Protein AF-A0A834QR45-F1 (afdb_monomer_lite)

pLDDT: mean 84.37, std 11.88, range [41.25, 97.69]

InterPro domains:
  IPR040401 Coiled-coil domain-containing protein 162 [PTHR33331] (2-335)
  IPR060517 CCDC162, middle domain [PF28523] (29-114)

Structure (mmCIF, N/CA/C/O backbone):
data_AF-A0A834QR45-F1
#
_entry.id   AF-A0A834QR45-F1
#
loop_
_atom_site.group_PDB
_atom_site.id
_atom_site.type_symbol
_atom_site.label_atom_id
_atom_site.label_alt_id
_atom_site.label_comp_id
_atom_site.label_asym_id
_atom_site.label_entity_id
_atom_site.label_seq_id
_atom_site.pdbx_PDB_ins_code
_atom_site.Cartn_x
_atom_site.Cartn_y
_atom_site.Cartn_z
_atom_site.occupancy
_atom_site.B_iso_or_equiv
_atom_site.auth_seq_id
_atom_site.auth_comp_id
_atom_site.auth_asym_id
_atom_site.auth_atom_id
_atom_site.pdbx_PDB_model_num
ATOM 1 N N . MET A 1 1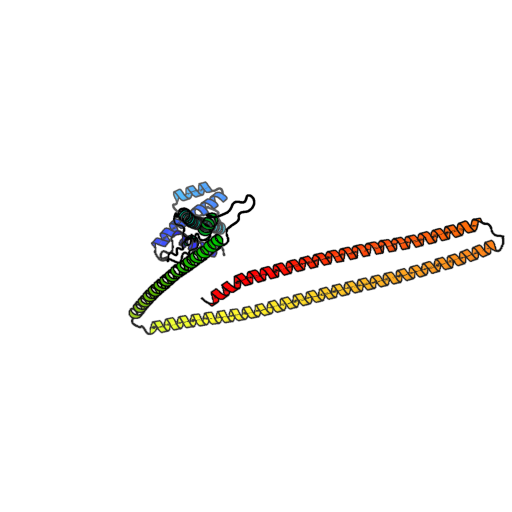 ? 21.187 -19.933 -15.859 1.00 64.44 1 MET A N 1
ATOM 2 C CA . MET A 1 1 ? 20.116 -19.159 -15.192 1.00 64.44 1 MET A CA 1
ATOM 3 C C . MET A 1 1 ? 19.043 -20.078 -14.607 1.00 64.44 1 MET A C 1
ATOM 5 O O . MET A 1 1 ? 18.899 -20.076 -13.394 1.00 64.44 1 MET A O 1
ATOM 9 N N . LEU A 1 2 ? 18.400 -20.931 -15.419 1.00 77.81 2 LEU A N 1
ATOM 10 C CA . LEU A 1 2 ? 17.338 -21.866 -14.993 1.00 77.81 2 LEU A CA 1
ATOM 11 C C . LEU A 1 2 ? 17.684 -22.738 -13.774 1.00 77.81 2 LEU A C 1
ATOM 13 O O . LEU A 1 2 ? 16.861 -22.904 -12.887 1.00 77.81 2 LEU A O 1
ATOM 17 N N . TRP A 1 3 ? 18.912 -23.259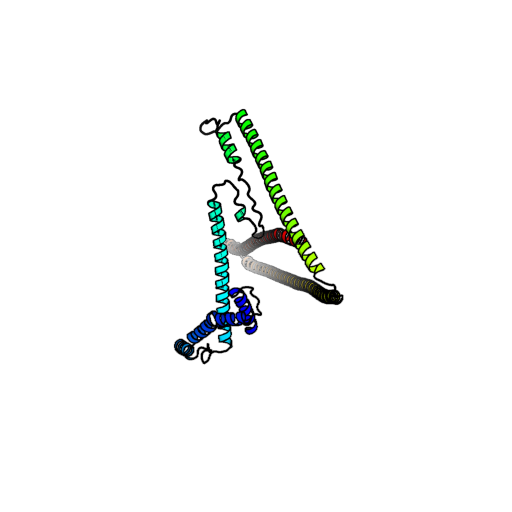 -13.691 1.00 80.50 3 TRP A N 1
ATOM 18 C CA . TRP A 1 3 ? 19.328 -24.081 -12.547 1.00 80.50 3 TRP A CA 1
ATOM 19 C C . TRP A 1 3 ? 19.337 -23.307 -11.220 1.00 80.50 3 TRP A C 1
ATOM 21 O O . TRP A 1 3 ? 18.867 -23.820 -10.214 1.00 80.50 3 TRP A O 1
ATOM 31 N N . LYS A 1 4 ? 19.787 -22.044 -11.231 1.00 84.81 4 LYS A N 1
ATOM 32 C CA . LYS A 1 4 ? 19.759 -21.195 -10.030 1.00 84.81 4 LYS A CA 1
ATOM 33 C C . LYS A 1 4 ? 18.320 -20.915 -9.582 1.00 84.81 4 LYS A C 1
ATOM 35 O O . LYS A 1 4 ? 18.043 -20.937 -8.394 1.00 84.81 4 LYS A O 1
ATOM 40 N N . GLN A 1 5 ? 17.410 -20.683 -10.531 1.00 85.12 5 GLN A N 1
ATOM 41 C CA . GLN A 1 5 ? 15.990 -20.455 -10.235 1.00 85.12 5 GLN A CA 1
ATOM 42 C C . GLN A 1 5 ? 15.320 -21.701 -9.653 1.00 85.12 5 GLN A C 1
ATOM 44 O O . GLN A 1 5 ? 14.554 -21.592 -8.701 1.00 85.12 5 GLN A O 1
ATOM 49 N N . LEU A 1 6 ? 15.638 -22.877 -10.201 1.00 88.25 6 LEU A N 1
ATOM 50 C CA . LEU A 1 6 ? 15.132 -24.148 -9.698 1.00 88.25 6 LEU A CA 1
ATOM 51 C C . LEU A 1 6 ? 15.572 -24.383 -8.249 1.00 88.25 6 LEU A C 1
ATOM 53 O O . LEU A 1 6 ? 14.735 -24.724 -7.424 1.00 88.25 6 LEU A O 1
ATOM 57 N N . GLU A 1 7 ? 16.846 -24.153 -7.927 1.00 87.12 7 GLU A N 1
ATOM 58 C CA . GLU A 1 7 ? 17.365 -24.405 -6.578 1.00 87.12 7 GLU A CA 1
ATOM 59 C C . GLU A 1 7 ? 16.779 -23.446 -5.531 1.00 87.12 7 GLU A C 1
ATOM 61 O O . GLU A 1 7 ? 16.400 -23.879 -4.448 1.00 87.12 7 GLU A O 1
ATOM 66 N N . VAL A 1 8 ? 16.603 -22.167 -5.880 1.00 88.94 8 VAL A N 1
ATOM 67 C CA . VAL A 1 8 ? 15.962 -21.175 -4.996 1.00 88.94 8 VAL A CA 1
ATOM 68 C C . VAL A 1 8 ? 14.499 -21.529 -4.724 1.00 88.94 8 VAL A C 1
ATOM 70 O O . VAL A 1 8 ? 14.041 -21.472 -3.586 1.00 88.94 8 VAL A O 1
ATOM 73 N N . LEU A 1 9 ? 13.749 -21.917 -5.758 1.00 88.62 9 LEU A N 1
ATOM 74 C CA . LEU A 1 9 ? 12.339 -22.275 -5.586 1.00 88.62 9 LEU A CA 1
ATOM 75 C C . LEU A 1 9 ? 12.163 -23.613 -4.872 1.00 88.62 9 LEU A C 1
ATOM 77 O O . LEU A 1 9 ? 11.198 -23.775 -4.134 1.00 88.62 9 LEU A O 1
ATOM 81 N N . LYS A 1 10 ? 13.097 -24.547 -5.052 1.00 89.12 10 LYS A N 1
ATOM 82 C CA . LYS A 1 10 ? 13.167 -25.798 -4.293 1.00 89.12 10 LYS A CA 1
ATOM 83 C C . LYS A 1 10 ? 13.344 -25.558 -2.800 1.00 89.12 10 LYS A C 1
ATOM 85 O O . LYS A 1 10 ? 12.673 -26.230 -2.017 1.00 89.12 10 LYS A O 1
ATOM 90 N N . ASP A 1 11 ? 14.226 -24.632 -2.432 1.00 86.31 11 ASP A N 1
ATOM 91 C CA . ASP A 1 11 ? 14.471 -24.259 -1.038 1.00 86.31 11 ASP A CA 1
ATOM 92 C C . ASP A 1 11 ? 13.231 -23.589 -0.431 1.00 86.31 11 ASP A C 1
ATOM 94 O O . ASP A 1 11 ? 12.692 -24.052 0.574 1.00 86.31 11 ASP A O 1
ATOM 98 N N . HIS A 1 12 ? 12.675 -22.591 -1.124 1.00 86.69 12 HIS A N 1
ATOM 99 C CA . HIS A 1 12 ? 11.469 -21.900 -0.667 1.00 86.69 12 HIS A CA 1
ATOM 100 C C . HIS A 1 12 ? 10.253 -22.833 -0.544 1.00 86.69 12 HIS A C 1
ATOM 102 O O . HIS A 1 12 ? 9.538 -22.809 0.455 1.00 86.69 12 HIS A O 1
ATOM 108 N N . TRP A 1 13 ? 10.020 -23.696 -1.536 1.00 90.69 13 TRP A N 1
ATOM 109 C CA . TRP A 1 13 ? 8.955 -24.698 -1.483 1.00 90.69 13 TRP A CA 1
ATOM 110 C C . TRP A 1 13 ? 9.150 -25.678 -0.315 1.00 90.69 13 TRP A C 1
ATOM 112 O O . TRP A 1 13 ? 8.176 -26.035 0.351 1.00 90.69 13 TRP A O 1
ATOM 122 N N . GLY A 1 14 ? 10.399 -26.063 -0.027 1.00 86.19 14 GLY A N 1
ATOM 123 C CA . GLY A 1 14 ? 10.748 -26.893 1.127 1.00 86.19 14 GLY A CA 1
ATOM 124 C C . GLY A 1 14 ? 10.376 -26.240 2.453 1.00 86.19 14 GLY A C 1
ATOM 125 O O . GLY A 1 14 ? 9.690 -26.861 3.265 1.00 86.19 14 GLY A O 1
ATOM 126 N N . GLN A 1 15 ? 10.753 -24.972 2.631 1.00 84.69 15 GLN A N 1
ATOM 127 C CA . GLN A 1 15 ? 10.408 -24.173 3.813 1.00 84.69 15 GLN A CA 1
ATOM 128 C C . GLN A 1 15 ? 8.888 -24.056 3.995 1.00 84.69 15 GLN A C 1
ATOM 130 O O . GLN A 1 15 ? 8.376 -24.246 5.096 1.00 84.69 15 GLN A O 1
ATOM 135 N N . LEU A 1 16 ? 8.135 -23.824 2.912 1.00 85.31 16 LEU A N 1
ATOM 136 C CA . LEU A 1 16 ? 6.671 -23.734 2.976 1.00 85.31 16 LEU A CA 1
ATOM 137 C C . LEU A 1 16 ? 6.001 -25.056 3.385 1.00 85.31 16 LEU A C 1
ATOM 139 O O . LEU A 1 16 ? 5.007 -25.039 4.108 1.00 85.31 16 LEU A O 1
ATOM 143 N N . LYS A 1 17 ? 6.510 -26.203 2.918 1.00 82.62 17 LYS A N 1
ATOM 144 C CA . LYS A 1 17 ? 5.894 -27.520 3.166 1.00 82.62 17 LYS A CA 1
ATOM 145 C C . LYS A 1 17 ? 6.252 -28.115 4.525 1.00 82.62 17 LYS A C 1
ATOM 147 O O . LYS A 1 17 ? 5.415 -28.795 5.114 1.00 82.62 17 LYS A O 1
ATOM 152 N N . LEU A 1 18 ? 7.477 -27.892 4.997 1.00 79.75 18 LEU A N 1
ATOM 153 C CA . LEU A 1 18 ? 8.007 -28.513 6.216 1.00 79.75 18 LEU A CA 1
ATOM 154 C C . LEU A 1 18 ? 8.064 -27.543 7.414 1.00 79.75 18 LEU A C 1
ATOM 156 O O . LEU A 1 18 ? 8.243 -27.991 8.547 1.00 79.75 18 LEU A O 1
ATOM 160 N N . GLY A 1 19 ? 7.833 -26.244 7.187 1.00 71.31 19 GLY A N 1
ATOM 161 C CA . GLY A 1 19 ? 7.946 -25.191 8.199 1.00 71.31 19 GLY A CA 1
ATOM 162 C C . GLY A 1 19 ? 9.398 -24.903 8.599 1.00 71.31 19 GLY A C 1
ATOM 163 O O . GLY A 1 19 ? 10.323 -25.562 8.130 1.00 71.31 19 GLY A O 1
ATOM 164 N N . ASP A 1 20 ? 9.595 -23.942 9.506 1.00 60.41 20 ASP A N 1
ATOM 165 C CA . ASP A 1 20 ? 10.912 -23.547 10.045 1.00 60.41 20 ASP A CA 1
ATOM 166 C C . ASP A 1 20 ? 11.476 -24.581 11.051 1.00 60.41 20 ASP A C 1
ATOM 168 O O . ASP A 1 20 ? 11.881 -24.237 12.162 1.00 60.41 20 ASP A O 1
ATOM 172 N N . GLN A 1 21 ? 11.445 -25.876 10.724 1.00 58.28 21 GLN A N 1
ATOM 173 C CA . GLN A 1 21 ? 12.151 -26.898 11.503 1.00 58.28 21 GLN A CA 1
ATOM 174 C C . GLN A 1 21 ? 13.614 -26.974 11.054 1.00 58.28 21 GLN A C 1
ATOM 176 O O . GLN A 1 21 ? 13.897 -26.857 9.864 1.00 58.28 21 GLN A O 1
ATOM 181 N N . ASP A 1 22 ? 14.532 -27.174 12.008 1.00 54.62 22 ASP A N 1
ATOM 182 C CA . ASP A 1 22 ? 15.983 -27.169 11.786 1.00 54.62 22 ASP A CA 1
ATOM 183 C C . ASP A 1 22 ? 16.397 -27.958 10.531 1.00 54.62 22 ASP A C 1
ATOM 185 O O . ASP A 1 22 ? 16.313 -29.189 10.460 1.00 54.62 22 ASP A O 1
ATOM 189 N N . ILE A 1 23 ? 16.904 -27.203 9.554 1.00 54.94 23 ILE A N 1
ATOM 190 C CA . ILE A 1 23 ? 17.269 -27.610 8.187 1.00 54.94 23 ILE A CA 1
ATOM 191 C C . ILE A 1 23 ? 18.360 -28.708 8.175 1.00 54.94 23 ILE A C 1
ATOM 193 O O . ILE A 1 23 ? 18.608 -29.355 7.158 1.00 54.94 23 ILE A O 1
ATOM 197 N N . SER A 1 24 ? 19.006 -28.971 9.314 1.00 56.50 24 SER A N 1
ATOM 198 C CA . SER A 1 24 ? 20.164 -29.860 9.453 1.00 56.50 24 SER A CA 1
ATOM 199 C C . SER A 1 24 ? 19.848 -31.300 9.886 1.00 56.50 24 SER A C 1
ATOM 201 O O . SER A 1 24 ? 20.765 -32.120 9.969 1.00 56.50 24 SER A O 1
ATOM 203 N N . SER A 1 25 ? 18.584 -31.664 10.140 1.00 69.81 25 SER A N 1
ATOM 204 C CA . SER A 1 25 ? 18.252 -33.042 10.535 1.00 69.81 25 SER A CA 1
ATOM 205 C C . SER A 1 25 ? 18.199 -34.001 9.337 1.00 69.81 25 SER A C 1
ATOM 207 O O . SER A 1 25 ? 17.516 -33.757 8.344 1.00 69.81 25 SER A O 1
ATOM 209 N N . ALA A 1 26 ? 18.836 -35.172 9.447 1.00 68.50 26 ALA A N 1
ATOM 210 C CA . ALA A 1 26 ? 18.786 -36.219 8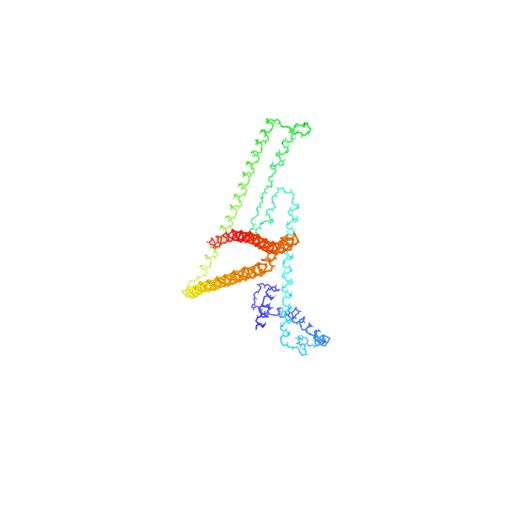.418 1.00 68.50 26 ALA A CA 1
ATOM 211 C C . ALA A 1 26 ? 17.351 -36.711 8.113 1.00 68.50 26 ALA A C 1
ATOM 213 O O . ALA A 1 26 ? 17.078 -37.194 7.011 1.00 68.50 26 ALA A O 1
ATOM 214 N N . SER A 1 27 ? 16.415 -36.563 9.060 1.00 74.19 27 SER A N 1
ATOM 215 C CA . SER A 1 27 ? 14.994 -36.863 8.840 1.00 74.19 27 SER A CA 1
ATOM 216 C C . SER A 1 27 ? 14.304 -35.841 7.932 1.00 74.19 27 SER A C 1
ATOM 218 O O . SER A 1 27 ? 13.425 -36.226 7.162 1.00 74.19 27 SER A O 1
ATOM 220 N N . PHE A 1 28 ? 14.725 -34.572 7.978 1.00 75.75 28 PHE A N 1
ATOM 221 C CA . PHE A 1 28 ? 14.186 -33.492 7.149 1.00 75.75 28 PHE A CA 1
ATOM 222 C C . PHE A 1 28 ? 14.512 -33.726 5.674 1.00 75.75 28 PHE A C 1
ATOM 224 O O . PHE A 1 28 ? 13.616 -33.719 4.836 1.00 75.75 28 PHE A O 1
ATOM 231 N N . HIS A 1 29 ? 15.771 -34.044 5.355 1.00 77.31 29 HIS A N 1
ATOM 232 C CA . HIS A 1 29 ? 16.178 -34.316 3.973 1.00 77.31 29 HIS A CA 1
ATOM 233 C C . HIS A 1 29 ? 15.431 -35.517 3.371 1.00 77.31 29 HIS A C 1
ATOM 235 O O . HIS A 1 29 ? 15.078 -35.507 2.190 1.00 77.31 29 HIS A O 1
ATOM 241 N N . LYS A 1 30 ? 15.155 -36.551 4.178 1.00 82.81 30 LYS A N 1
ATOM 242 C CA . LYS A 1 30 ? 14.376 -37.713 3.738 1.00 82.81 30 LYS A CA 1
ATOM 243 C C . LYS A 1 30 ? 12.928 -37.331 3.411 1.00 82.81 30 LYS A C 1
ATOM 245 O O . LYS A 1 30 ? 12.466 -37.636 2.318 1.00 82.81 30 LYS A O 1
ATOM 250 N N . GLN A 1 31 ? 12.252 -36.616 4.312 1.00 83.19 31 GLN A N 1
ATOM 251 C CA . GLN A 1 31 ? 10.877 -36.147 4.094 1.00 83.19 31 GLN A CA 1
ATOM 252 C C . GLN A 1 31 ? 10.780 -35.172 2.917 1.00 83.19 31 GLN A C 1
ATOM 254 O O . GLN A 1 31 ? 9.882 -35.287 2.089 1.00 83.19 31 GLN A O 1
ATOM 259 N N . TYR A 1 32 ? 11.734 -34.248 2.807 1.00 86.50 32 TYR A N 1
ATOM 260 C CA . TYR A 1 32 ? 11.840 -33.333 1.677 1.00 86.50 32 TYR A CA 1
ATOM 261 C C . TYR A 1 32 ? 11.964 -34.087 0.352 1.00 86.50 32 TYR A C 1
ATOM 263 O O . TYR A 1 32 ? 11.251 -33.774 -0.596 1.00 86.50 32 TYR A O 1
ATOM 271 N N . SER A 1 33 ? 12.837 -35.098 0.292 1.00 85.38 33 SER A N 1
ATOM 272 C CA . SER A 1 33 ? 13.048 -35.894 -0.923 1.00 85.38 33 SER A CA 1
ATOM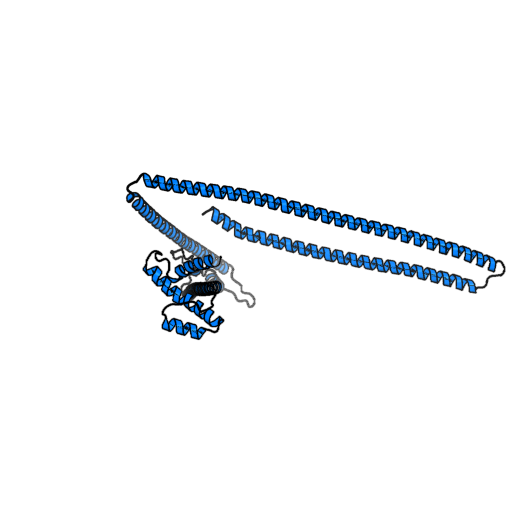 273 C C . SER A 1 33 ? 11.783 -36.658 -1.318 1.00 85.38 33 SER A C 1
ATOM 275 O O . SER A 1 33 ? 11.381 -36.597 -2.474 1.00 85.38 33 SER A O 1
ATOM 277 N N . GLU A 1 34 ? 11.110 -37.300 -0.358 1.00 86.50 34 GLU A N 1
ATOM 278 C CA . GLU A 1 34 ? 9.852 -38.025 -0.592 1.00 86.50 34 GLU A CA 1
ATOM 279 C C . GLU A 1 34 ? 8.743 -37.094 -1.116 1.00 86.50 34 GLU A C 1
ATOM 281 O O . GLU A 1 34 ? 8.066 -37.410 -2.097 1.00 86.50 34 GLU A O 1
ATOM 286 N N . LEU A 1 35 ? 8.585 -35.913 -0.507 1.00 88.25 35 LEU A N 1
ATOM 287 C CA . LEU A 1 35 ? 7.605 -34.919 -0.950 1.00 88.25 35 LEU A CA 1
ATOM 288 C C . LEU A 1 35 ? 7.963 -34.340 -2.320 1.00 88.25 35 LEU A C 1
ATOM 290 O O . LEU A 1 35 ? 7.084 -34.162 -3.158 1.00 88.25 35 LEU A O 1
ATOM 294 N N . TYR A 1 36 ? 9.240 -34.040 -2.565 1.00 90.00 36 TYR A N 1
ATOM 295 C CA . TYR A 1 36 ? 9.684 -33.484 -3.841 1.00 90.00 36 TYR A CA 1
ATOM 296 C C . TYR A 1 36 ? 9.469 -34.488 -4.975 1.00 90.00 36 TYR A C 1
ATOM 298 O O . TYR A 1 36 ? 9.038 -34.119 -6.070 1.00 90.00 36 TYR A O 1
ATOM 306 N N . GLU A 1 37 ? 9.718 -35.769 -4.712 1.00 88.94 37 GLU A N 1
ATOM 307 C CA . GLU A 1 37 ? 9.457 -36.836 -5.668 1.00 88.94 37 GLU A CA 1
ATOM 308 C C . GLU A 1 37 ? 7.970 -36.940 -6.026 1.00 88.94 37 GLU A C 1
ATOM 310 O O . GLU A 1 37 ? 7.629 -36.997 -7.212 1.00 88.94 37 GLU A O 1
ATOM 315 N N . ALA A 1 38 ? 7.091 -36.899 -5.023 1.00 88.06 38 ALA A N 1
ATOM 316 C CA . ALA A 1 38 ? 5.650 -37.050 -5.198 1.00 88.06 38 ALA A CA 1
ATOM 317 C C . ALA A 1 38 ? 4.964 -35.813 -5.808 1.00 88.06 38 ALA A C 1
ATOM 319 O O . ALA A 1 38 ? 4.175 -35.950 -6.744 1.00 88.06 38 ALA A O 1
ATOM 320 N N . ASP A 1 39 ? 5.269 -34.613 -5.307 1.00 88.31 39 ASP A N 1
ATOM 321 C CA . ASP A 1 39 ? 4.552 -33.378 -5.659 1.00 88.31 39 ASP A CA 1
ATOM 322 C C . ASP A 1 39 ? 5.148 -32.680 -6.892 1.00 88.31 39 ASP A C 1
ATOM 324 O O . ASP A 1 39 ? 4.437 -31.958 -7.598 1.00 88.31 39 ASP A O 1
ATOM 328 N N . ILE A 1 40 ? 6.446 -32.878 -7.163 1.00 91.75 40 ILE A N 1
ATOM 329 C CA . ILE A 1 40 ? 7.178 -32.144 -8.205 1.00 91.75 40 ILE A CA 1
ATOM 330 C C . ILE A 1 40 ? 7.724 -33.087 -9.273 1.00 91.75 40 ILE A C 1
ATOM 332 O O . ILE A 1 40 ? 7.355 -32.958 -10.444 1.00 91.75 40 ILE A O 1
ATOM 336 N N . LEU A 1 41 ? 8.596 -34.032 -8.910 1.00 89.69 41 LEU A N 1
ATOM 337 C CA . LEU A 1 41 ? 9.342 -34.832 -9.883 1.00 89.69 41 LEU A CA 1
ATOM 338 C C . LEU A 1 41 ? 8.421 -35.741 -10.702 1.00 89.69 41 LEU A C 1
ATOM 340 O O . LEU A 1 41 ? 8.458 -35.685 -11.932 1.00 89.69 41 LEU A O 1
ATOM 344 N N . TYR A 1 42 ? 7.574 -36.538 -10.047 1.00 90.31 42 TYR A N 1
ATOM 345 C CA . TYR A 1 42 ? 6.663 -37.457 -10.726 1.00 90.31 42 TYR A CA 1
ATOM 346 C C . TYR A 1 42 ? 5.659 -36.719 -11.630 1.00 90.31 42 TYR A C 1
ATOM 348 O O . TYR A 1 42 ? 5.607 -37.040 -12.823 1.00 90.31 42 TYR A O 1
ATOM 356 N N . PRO A 1 43 ? 4.935 -35.677 -11.165 1.00 91.81 43 PRO A N 1
ATOM 357 C CA . PRO A 1 43 ? 4.036 -34.907 -12.024 1.00 91.81 43 PRO A CA 1
ATOM 358 C C . PRO A 1 43 ? 4.754 -34.238 -13.197 1.00 91.81 43 PRO A C 1
ATOM 360 O O . PRO A 1 43 ? 4.185 -34.141 -14.286 1.00 91.81 43 PRO A O 1
ATOM 363 N N . SER A 1 44 ? 6.006 -33.810 -13.002 1.00 92.06 44 SER A N 1
ATOM 364 C CA . SER A 1 44 ? 6.813 -33.229 -14.077 1.00 92.06 44 SER A CA 1
ATOM 365 C C . SER A 1 44 ? 7.164 -34.261 -15.140 1.00 92.06 44 SER A C 1
ATOM 367 O O . SER A 1 44 ? 6.961 -34.022 -16.328 1.00 92.06 44 SER A O 1
ATOM 369 N N . MET A 1 45 ? 7.651 -35.433 -14.731 1.00 91.56 45 MET A N 1
ATOM 370 C CA . MET A 1 45 ? 8.032 -36.483 -15.676 1.00 91.56 45 MET A CA 1
ATOM 371 C C . MET A 1 45 ? 6.812 -37.040 -16.415 1.00 91.56 45 MET A C 1
ATOM 373 O O . MET A 1 45 ? 6.873 -37.254 -17.626 1.00 91.56 45 MET A O 1
ATOM 377 N N . LYS A 1 46 ? 5.674 -37.176 -15.725 1.00 90.12 46 LYS A N 1
ATOM 378 C CA . LYS A 1 46 ? 4.396 -37.569 -16.326 1.00 90.12 46 LYS A CA 1
ATOM 379 C C . LYS A 1 46 ? 3.900 -36.552 -17.357 1.00 90.12 46 LYS A C 1
ATOM 381 O O . LYS A 1 46 ? 3.453 -36.943 -18.433 1.00 90.12 46 LYS A O 1
ATOM 386 N N . ALA A 1 47 ? 4.013 -35.253 -17.069 1.00 90.94 47 ALA A N 1
ATOM 387 C CA . ALA A 1 47 ? 3.640 -34.198 -18.012 1.00 90.94 47 ALA A CA 1
ATOM 388 C C . ALA A 1 47 ? 4.502 -34.231 -19.286 1.00 90.94 47 ALA A C 1
ATOM 390 O O . ALA A 1 47 ? 3.963 -34.137 -20.388 1.00 90.94 47 ALA A O 1
ATOM 391 N N . ILE A 1 48 ? 5.812 -34.450 -19.145 1.00 90.81 48 ILE A N 1
ATOM 392 C CA . ILE A 1 48 ? 6.736 -34.600 -20.280 1.00 90.81 48 ILE A CA 1
ATOM 393 C C . ILE A 1 48 ? 6.398 -35.857 -21.091 1.00 90.81 48 ILE A C 1
ATOM 395 O O . ILE A 1 48 ? 6.293 -35.796 -22.315 1.00 90.81 48 ILE A O 1
ATOM 399 N N . ALA A 1 49 ? 6.164 -36.993 -20.427 1.00 89.62 49 ALA A N 1
ATOM 400 C CA . ALA A 1 49 ? 5.779 -38.235 -21.097 1.00 89.62 49 ALA A CA 1
ATOM 401 C C . ALA A 1 49 ? 4.479 -38.072 -21.899 1.00 89.62 49 ALA A C 1
ATOM 403 O O . ALA A 1 49 ? 4.388 -38.557 -23.028 1.00 89.62 49 ALA A O 1
ATOM 404 N N . ARG A 1 50 ? 3.504 -37.333 -21.355 1.00 89.44 50 ARG A N 1
ATOM 405 C CA . ARG A 1 50 ? 2.260 -36.985 -22.051 1.00 89.44 50 ARG A CA 1
ATOM 406 C C . ARG A 1 50 ? 2.505 -36.104 -23.273 1.00 89.44 50 ARG A C 1
ATOM 408 O O . ARG A 1 50 ? 1.966 -36.400 -24.335 1.00 89.44 50 ARG A O 1
ATOM 415 N N . GLN A 1 51 ? 3.336 -35.066 -23.156 1.00 88.12 51 GLN A N 1
ATOM 416 C CA . GLN A 1 51 ? 3.705 -34.204 -24.291 1.00 88.12 51 GLN A CA 1
ATOM 417 C C . GLN A 1 51 ? 4.395 -34.994 -25.416 1.00 88.12 51 GLN A C 1
ATOM 419 O O . GLN A 1 51 ? 4.204 -34.690 -26.589 1.00 88.12 51 GLN A O 1
ATOM 424 N N . MET A 1 52 ? 5.140 -36.046 -25.067 1.00 85.69 52 MET A N 1
ATOM 425 C CA . MET A 1 52 ? 5.805 -36.943 -26.018 1.00 85.69 52 MET A CA 1
ATOM 426 C C . MET A 1 52 ? 4.920 -38.090 -26.533 1.00 85.69 52 MET A C 1
ATOM 428 O O . MET A 1 52 ? 5.389 -38.889 -27.342 1.00 85.69 52 MET A O 1
ATOM 432 N N . GLY A 1 53 ? 3.676 -38.224 -26.055 1.00 86.00 53 GLY A N 1
ATOM 433 C CA . GLY A 1 53 ? 2.785 -39.337 -26.405 1.00 86.00 53 GLY A CA 1
ATOM 434 C C . GLY A 1 53 ? 3.219 -40.705 -25.856 1.00 86.00 53 GLY A C 1
ATOM 435 O O . GLY A 1 53 ? 2.788 -41.730 -26.375 1.00 86.00 53 GLY A O 1
ATOM 436 N N . LYS A 1 54 ? 4.074 -40.738 -24.824 1.00 86.56 54 LYS A N 1
ATOM 437 C CA . LYS A 1 54 ? 4.650 -41.952 -24.208 1.00 86.56 54 LYS A CA 1
ATOM 438 C C . LYS A 1 54 ? 4.226 -42.144 -22.744 1.00 86.56 54 LYS A C 1
ATOM 440 O O . LYS A 1 54 ? 4.960 -42.743 -21.959 1.00 86.56 54 LYS A O 1
ATOM 445 N N . GLU A 1 55 ? 3.064 -41.619 -22.353 1.00 85.38 55 GLU A N 1
ATOM 446 C CA . GLU A 1 55 ? 2.565 -41.679 -20.967 1.00 85.38 55 GLU A CA 1
ATOM 447 C C . GLU A 1 55 ? 2.446 -43.130 -20.460 1.00 85.38 55 GLU A C 1
ATOM 449 O O . GLU A 1 55 ? 2.962 -43.447 -19.390 1.00 85.38 55 GLU A O 1
ATOM 454 N N . ASP A 1 56 ? 1.893 -44.039 -21.270 1.00 82.56 56 ASP A N 1
ATOM 455 C CA . ASP A 1 56 ? 1.728 -45.454 -20.902 1.00 82.56 56 ASP A CA 1
ATOM 456 C C . ASP A 1 56 ? 3.061 -46.197 -20.711 1.00 82.56 56 ASP A C 1
ATOM 458 O O . ASP A 1 56 ? 3.172 -47.083 -19.862 1.00 82.56 56 ASP A O 1
ATOM 462 N N . GLU A 1 57 ? 4.084 -45.862 -21.504 1.00 82.88 57 GLU A N 1
ATOM 463 C CA . GLU A 1 57 ? 5.424 -46.446 -21.366 1.00 82.88 57 GLU A CA 1
ATOM 464 C C . GLU A 1 57 ? 6.098 -45.966 -20.080 1.00 82.88 57 GLU A C 1
ATOM 466 O O . GLU A 1 57 ? 6.736 -46.754 -19.382 1.00 82.88 57 GLU A O 1
ATOM 471 N N . PHE A 1 58 ? 5.929 -44.684 -19.755 1.00 83.81 58 PHE A N 1
ATOM 472 C CA . PHE A 1 58 ? 6.458 -44.082 -18.539 1.00 83.81 58 PHE A CA 1
ATOM 473 C C . PHE A 1 58 ? 5.817 -44.687 -17.281 1.00 83.81 58 PHE A C 1
ATOM 475 O O . PHE A 1 58 ? 6.538 -45.125 -16.387 1.00 83.81 58 PHE A O 1
ATOM 482 N N . GLU A 1 59 ? 4.489 -44.822 -17.232 1.00 83.44 59 GLU A N 1
ATOM 483 C CA . GLU A 1 59 ? 3.795 -45.417 -16.076 1.00 83.44 59 GLU A CA 1
ATOM 484 C C . GLU A 1 59 ? 4.182 -46.890 -15.859 1.00 83.44 59 GLU A C 1
ATOM 486 O O . GLU A 1 59 ? 4.419 -47.316 -14.728 1.00 83.44 59 GLU A O 1
ATOM 491 N N . ARG A 1 60 ? 4.341 -47.674 -16.939 1.00 79.56 60 ARG A N 1
ATOM 492 C CA . ARG A 1 60 ? 4.834 -49.062 -16.836 1.00 79.56 60 ARG A CA 1
ATOM 493 C C . ARG A 1 60 ? 6.252 -49.142 -16.276 1.00 79.56 60 ARG A C 1
ATOM 495 O O . ARG A 1 60 ? 6.578 -50.124 -15.613 1.00 79.56 60 ARG A O 1
ATOM 502 N N . LEU A 1 61 ? 7.104 -48.157 -16.558 1.00 76.25 61 LEU A N 1
ATOM 503 C CA . LEU A 1 61 ? 8.458 -48.114 -16.011 1.00 76.25 61 LEU A CA 1
ATOM 504 C C . LEU A 1 61 ? 8.426 -47.827 -14.508 1.00 76.25 61 LEU A C 1
ATOM 506 O O . LEU A 1 61 ? 9.035 -48.583 -13.759 1.00 76.25 61 LEU A O 1
ATOM 510 N N . ILE A 1 62 ? 7.648 -46.838 -14.059 1.00 78.06 62 ILE A N 1
ATOM 511 C CA . ILE A 1 62 ? 7.526 -46.490 -12.632 1.00 78.06 62 ILE A CA 1
ATOM 512 C C . ILE A 1 62 ? 7.049 -47.680 -11.789 1.00 78.06 62 ILE A C 1
ATOM 514 O O . ILE A 1 62 ? 7.629 -47.956 -10.738 1.00 78.06 62 ILE A O 1
ATOM 518 N N . ILE A 1 63 ? 6.055 -48.431 -12.277 1.00 75.94 63 ILE A N 1
ATOM 519 C CA . ILE A 1 63 ? 5.532 -49.625 -11.589 1.00 75.94 63 ILE A CA 1
ATOM 520 C C . ILE A 1 63 ? 6.621 -50.698 -11.408 1.00 75.94 63 ILE A C 1
ATOM 522 O O . ILE A 1 63 ? 6.628 -51.405 -10.402 1.00 75.94 63 ILE A O 1
ATOM 526 N N . ASN A 1 64 ? 7.556 -50.807 -12.356 1.00 69.44 64 ASN A N 1
ATOM 527 C CA . ASN A 1 64 ? 8.572 -51.859 -12.372 1.00 69.44 64 ASN A CA 1
ATOM 528 C C . ASN A 1 64 ? 9.898 -51.464 -11.698 1.00 69.44 64 ASN A C 1
ATOM 530 O O . ASN A 1 64 ? 10.583 -52.344 -11.181 1.00 69.44 64 ASN A O 1
ATOM 534 N N . SER A 1 65 ? 10.299 -50.186 -11.724 1.00 61.53 65 SER A N 1
ATOM 535 C CA . SER A 1 65 ? 11.653 -49.753 -11.331 1.00 61.53 65 SER A CA 1
ATOM 536 C C . SER A 1 65 ? 11.750 -48.987 -10.010 1.00 61.53 65 SER A C 1
ATOM 538 O O . SER A 1 65 ? 12.870 -48.662 -9.616 1.00 61.53 65 SER A O 1
ATOM 540 N N . GLN A 1 66 ? 10.629 -48.681 -9.335 1.00 64.31 66 GLN A N 1
ATOM 541 C CA . GLN A 1 66 ? 10.558 -47.925 -8.060 1.00 64.31 66 GLN A CA 1
ATOM 542 C C . GLN A 1 66 ? 11.309 -46.572 -8.042 1.00 64.31 66 GLN A C 1
ATOM 544 O O . GLN A 1 66 ? 11.422 -45.940 -6.999 1.00 64.31 66 GLN A O 1
ATOM 549 N N . SER A 1 67 ? 11.816 -46.112 -9.185 1.00 67.62 67 SER A N 1
ATOM 550 C CA . SER A 1 67 ? 12.633 -44.909 -9.337 1.00 67.62 67 SER A CA 1
ATOM 551 C C . SER A 1 67 ? 12.081 -44.069 -10.479 1.00 67.62 67 SER A C 1
ATOM 553 O O . SER A 1 67 ? 11.754 -44.588 -11.552 1.00 67.62 67 SER A O 1
ATOM 555 N N . ILE A 1 68 ? 11.963 -42.762 -10.240 1.00 75.38 68 ILE A N 1
ATOM 556 C CA . ILE A 1 68 ? 11.422 -41.815 -11.214 1.00 75.38 68 ILE A CA 1
ATOM 557 C C . ILE A 1 68 ? 12.531 -41.445 -12.201 1.00 75.38 68 ILE A C 1
ATOM 559 O O . ILE A 1 68 ? 13.325 -40.536 -11.970 1.00 75.38 68 ILE A O 1
ATOM 563 N N . LEU A 1 69 ? 12.602 -42.187 -13.306 1.00 77.38 69 LEU A N 1
ATOM 564 C CA . LEU A 1 69 ? 13.551 -41.931 -14.390 1.00 77.38 69 LEU A CA 1
ATOM 565 C C . LEU A 1 69 ? 12.934 -41.018 -15.456 1.00 77.38 69 LEU A C 1
ATOM 567 O O . LEU A 1 69 ? 11.753 -41.164 -15.764 1.00 77.38 69 LEU A O 1
ATOM 571 N N . PRO A 1 70 ? 13.706 -40.104 -16.070 1.00 80.31 70 PRO A N 1
ATOM 572 C CA . PRO A 1 70 ? 13.181 -39.236 -17.115 1.00 80.31 70 PRO A CA 1
ATOM 573 C C . PRO A 1 70 ? 12.727 -40.036 -18.353 1.00 80.31 70 PRO A C 1
ATOM 575 O O . PRO A 1 70 ? 13.370 -41.030 -18.714 1.00 80.31 70 PRO A O 1
ATOM 578 N N . PRO A 1 71 ? 11.652 -39.607 -19.045 1.00 81.75 71 PRO A N 1
ATOM 579 C CA . PRO A 1 71 ? 11.202 -40.238 -20.283 1.00 81.75 71 PRO A CA 1
ATOM 580 C C . PRO A 1 71 ? 12.315 -40.290 -21.340 1.00 81.75 71 PRO A C 1
ATOM 582 O O . PRO A 1 71 ? 13.055 -39.325 -21.539 1.00 81.75 71 PRO A O 1
ATOM 585 N N . LYS A 1 72 ? 12.428 -41.416 -22.058 1.00 77.69 72 LYS A N 1
ATOM 586 C CA . LYS A 1 72 ? 13.456 -41.601 -23.096 1.00 77.69 72 LYS A CA 1
ATOM 587 C C . LYS A 1 72 ? 13.291 -40.563 -24.214 1.00 77.69 72 LYS A C 1
ATOM 589 O O . LYS A 1 72 ? 12.336 -40.642 -24.994 1.00 77.69 72 LYS A O 1
ATOM 594 N N . GLY A 1 73 ? 14.260 -39.652 -24.312 1.00 77.62 73 GLY A N 1
ATOM 595 C CA . GLY A 1 73 ? 14.291 -38.557 -25.289 1.00 77.62 73 GLY A CA 1
ATOM 596 C C . GLY A 1 73 ? 14.026 -37.167 -24.703 1.00 77.62 73 GLY A C 1
ATOM 597 O O . GLY A 1 73 ? 14.115 -36.199 -25.448 1.00 77.62 73 GLY A O 1
ATOM 598 N N . ALA A 1 74 ? 13.741 -37.055 -23.401 1.00 84.56 74 ALA A N 1
ATOM 599 C CA . ALA A 1 74 ? 13.576 -35.766 -22.738 1.00 84.56 74 ALA A CA 1
ATOM 600 C C . ALA A 1 74 ? 14.900 -35.002 -22.647 1.00 84.56 74 ALA A C 1
ATOM 602 O O . ALA A 1 74 ? 15.907 -35.539 -22.177 1.00 84.56 74 ALA A O 1
ATOM 603 N N . SER A 1 75 ? 14.890 -33.738 -23.067 1.00 88.06 75 SER A N 1
ATOM 604 C CA . SER A 1 75 ? 16.032 -32.855 -22.855 1.00 88.06 75 SER A CA 1
ATOM 605 C C . SER A 1 75 ? 16.103 -32.402 -21.394 1.00 88.06 75 SER A C 1
ATOM 607 O O . SER A 1 75 ? 15.092 -32.231 -20.708 1.00 88.06 75 SER A O 1
ATOM 609 N N . GLU A 1 76 ? 17.316 -32.147 -20.905 1.00 86.75 76 GLU A N 1
ATOM 610 C CA . GLU A 1 76 ? 17.532 -31.631 -19.547 1.00 86.75 76 GLU A CA 1
ATOM 611 C C . GLU A 1 76 ? 16.829 -30.277 -19.319 1.00 86.75 76 GLU A C 1
ATOM 613 O O . GLU A 1 76 ? 16.376 -29.973 -18.213 1.00 86.75 76 GLU A O 1
ATOM 618 N N . ILE A 1 77 ? 16.701 -29.473 -20.379 1.00 87.00 77 ILE A N 1
ATOM 619 C CA . ILE A 1 77 ? 16.032 -28.169 -20.347 1.00 87.00 77 ILE A CA 1
ATOM 620 C C . ILE A 1 77 ? 14.519 -28.341 -20.168 1.00 87.00 77 ILE A C 1
ATOM 622 O O . ILE A 1 77 ? 13.936 -27.631 -19.348 1.00 87.00 77 ILE A O 1
ATOM 626 N N . GLU A 1 78 ? 13.887 -29.295 -20.858 1.00 87.38 78 GLU A N 1
ATOM 627 C CA . GLU A 1 78 ? 12.455 -29.603 -20.696 1.00 87.38 78 GLU A CA 1
ATOM 628 C C . GLU A 1 78 ? 12.155 -30.131 -19.291 1.00 87.38 78 GLU A C 1
ATOM 630 O O . GLU A 1 78 ? 11.209 -29.675 -18.650 1.00 87.38 78 GLU A O 1
ATOM 635 N N . ILE A 1 79 ? 13.011 -31.018 -18.770 1.00 89.56 79 ILE A N 1
ATOM 636 C CA . ILE A 1 79 ? 12.911 -31.548 -17.402 1.00 89.56 79 ILE A CA 1
ATOM 637 C C . ILE A 1 79 ? 12.920 -30.414 -16.378 1.00 89.56 79 ILE A C 1
ATOM 639 O O . ILE A 1 79 ? 12.017 -30.317 -15.545 1.00 89.56 79 ILE A O 1
ATOM 643 N N . LYS A 1 80 ? 13.917 -29.528 -16.460 1.00 89.88 80 LYS A N 1
ATOM 644 C CA . LYS A 1 80 ? 14.062 -28.405 -15.526 1.00 89.88 80 LYS A CA 1
ATOM 645 C C . LYS A 1 80 ? 12.923 -27.398 -15.660 1.00 89.88 80 LYS A C 1
ATOM 647 O O . LYS A 1 80 ? 12.422 -26.922 -14.647 1.00 89.88 80 LYS A O 1
ATOM 652 N N . THR A 1 81 ? 12.485 -27.104 -16.883 1.00 89.56 81 THR A N 1
ATOM 653 C CA . THR A 1 81 ? 11.357 -26.190 -17.136 1.00 89.56 81 THR A CA 1
ATOM 654 C C . THR A 1 81 ? 10.058 -26.735 -16.551 1.00 89.56 81 THR A C 1
ATOM 656 O O . THR A 1 81 ? 9.321 -25.999 -15.899 1.00 89.56 81 THR A O 1
ATOM 659 N N . GLN A 1 82 ? 9.795 -28.032 -16.713 1.00 91.94 82 GLN A N 1
ATOM 660 C CA . GLN A 1 82 ? 8.578 -28.642 -16.188 1.00 91.94 82 GLN A CA 1
ATOM 661 C C . GLN A 1 82 ? 8.581 -28.738 -14.655 1.00 91.94 82 GLN A C 1
ATOM 663 O O . GLN A 1 82 ? 7.550 -28.470 -14.037 1.00 91.94 82 GLN A O 1
ATOM 668 N N . GLN A 1 83 ? 9.727 -29.064 -14.043 1.00 92.50 83 GLN A N 1
ATOM 669 C CA . GLN A 1 83 ? 9.891 -29.034 -12.582 1.00 92.50 83 GLN A CA 1
ATOM 670 C C . GLN A 1 83 ? 9.679 -27.629 -12.021 1.00 92.50 83 GLN A C 1
ATOM 672 O O . GLN A 1 83 ? 8.958 -27.460 -11.040 1.00 92.50 83 GLN A O 1
ATOM 677 N N . LEU A 1 84 ? 10.250 -26.617 -12.679 1.00 92.38 84 LEU A N 1
ATOM 678 C CA . LEU A 1 84 ? 10.062 -25.216 -12.320 1.00 92.38 84 LEU A CA 1
ATOM 679 C C . LEU A 1 84 ? 8.581 -24.821 -12.368 1.00 92.38 84 LEU A C 1
ATOM 681 O O . LEU A 1 84 ? 8.074 -24.226 -11.422 1.00 92.38 84 LEU A O 1
ATOM 685 N N . GLN A 1 85 ? 7.871 -25.202 -13.433 1.00 92.56 85 GLN A N 1
ATOM 686 C CA . GLN A 1 85 ? 6.436 -24.953 -13.550 1.00 92.56 85 GLN A CA 1
ATOM 687 C C . GLN A 1 85 ? 5.653 -25.611 -12.403 1.00 92.56 85 GLN A C 1
ATOM 689 O O . GLN A 1 85 ? 4.798 -24.967 -11.803 1.00 92.56 85 GLN A O 1
ATOM 694 N N . LYS A 1 86 ? 5.958 -26.869 -12.056 1.00 93.31 86 LYS A N 1
ATOM 695 C CA . LYS A 1 86 ? 5.267 -27.572 -10.962 1.00 93.31 86 LYS A CA 1
ATOM 696 C C . LYS A 1 86 ? 5.557 -26.975 -9.589 1.00 93.31 86 LYS A C 1
ATOM 698 O O . LYS A 1 86 ? 4.660 -26.953 -8.747 1.00 93.31 86 LYS A O 1
ATOM 703 N N . LEU A 1 87 ? 6.767 -26.464 -9.367 1.00 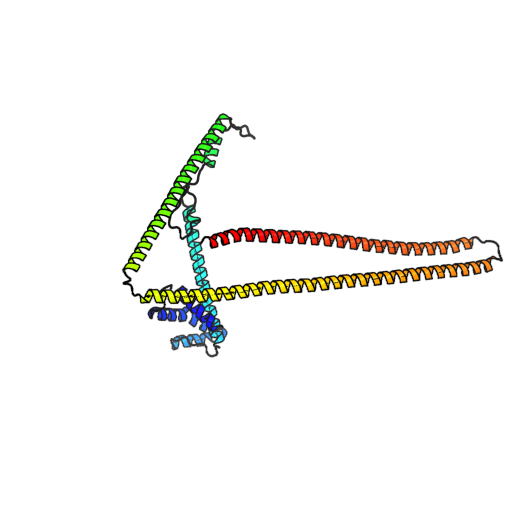93.44 87 LEU A N 1
ATOM 704 C CA . LEU A 1 87 ? 7.107 -25.727 -8.148 1.00 93.44 87 LEU A CA 1
ATOM 705 C C . LEU A 1 87 ? 6.310 -24.428 -8.043 1.00 93.44 87 LEU A C 1
ATOM 707 O O . LEU A 1 87 ? 5.726 -24.170 -6.993 1.00 93.44 87 LEU A O 1
ATOM 711 N N . LEU A 1 88 ? 6.233 -23.653 -9.128 1.00 92.81 88 LEU A N 1
ATOM 712 C CA . LEU A 1 88 ? 5.448 -22.417 -9.163 1.00 92.81 88 LEU A CA 1
ATOM 713 C C . LEU A 1 88 ? 3.964 -22.685 -8.894 1.00 92.81 88 LEU A C 1
ATOM 715 O O . LEU A 1 88 ? 3.401 -22.065 -8.000 1.00 92.81 88 LEU A O 1
ATOM 719 N N . GLU A 1 89 ? 3.363 -23.669 -9.570 1.00 93.44 89 GLU A N 1
ATOM 720 C CA . GLU A 1 89 ? 1.967 -24.068 -9.333 1.00 93.44 89 GLU A CA 1
ATOM 721 C C . GLU A 1 89 ? 1.726 -24.456 -7.860 1.00 93.44 89 GLU A C 1
ATOM 723 O O . GLU A 1 89 ? 0.730 -24.055 -7.259 1.00 93.44 89 GLU A O 1
ATOM 728 N N . ASN A 1 90 ? 2.647 -25.202 -7.240 1.00 93.69 90 ASN A N 1
ATOM 729 C CA . ASN A 1 90 ? 2.531 -25.585 -5.830 1.00 93.69 90 ASN A CA 1
ATOM 730 C C . ASN A 1 90 ? 2.629 -24.386 -4.877 1.00 93.69 90 ASN A C 1
ATOM 732 O O . ASN A 1 90 ? 1.861 -24.300 -3.915 1.00 93.69 90 ASN A O 1
ATOM 736 N N . ILE A 1 91 ? 3.571 -23.475 -5.125 1.00 90.19 91 ILE A N 1
ATOM 737 C CA . ILE A 1 91 ? 3.741 -22.261 -4.320 1.00 90.19 91 ILE A CA 1
ATOM 738 C C . ILE A 1 91 ? 2.501 -21.369 -4.460 1.00 90.19 91 ILE A C 1
ATOM 740 O O . ILE A 1 91 ? 1.978 -20.896 -3.453 1.00 90.19 91 ILE A O 1
ATOM 744 N N . GLU A 1 92 ? 1.970 -21.202 -5.674 1.00 92.62 92 GLU A N 1
ATOM 745 C CA . GLU A 1 92 ? 0.734 -20.454 -5.923 1.00 92.62 92 GLU A CA 1
ATOM 746 C C . GLU A 1 92 ? -0.458 -21.054 -5.171 1.00 92.62 92 GLU A C 1
ATOM 748 O O . GLU A 1 92 ? -1.192 -20.323 -4.504 1.00 92.62 92 GLU A O 1
ATOM 753 N N . ILE A 1 93 ? -0.628 -22.381 -5.198 1.00 92.38 93 ILE A N 1
ATOM 754 C CA . ILE A 1 93 ? -1.680 -23.064 -4.428 1.00 92.38 93 ILE A CA 1
ATOM 755 C C . ILE A 1 93 ? -1.533 -22.768 -2.932 1.00 92.38 93 ILE A C 1
ATOM 757 O O . ILE A 1 93 ? -2.525 -22.443 -2.275 1.00 92.38 93 ILE A O 1
ATOM 761 N N . HIS A 1 94 ? -0.314 -22.834 -2.394 1.00 90.75 94 HIS A N 1
ATOM 762 C CA . HIS A 1 94 ? -0.058 -22.515 -0.990 1.00 90.75 94 HIS A CA 1
ATOM 763 C C . HIS A 1 94 ? -0.400 -21.049 -0.668 1.00 90.75 94 HIS A C 1
ATOM 765 O O . HIS A 1 94 ? -1.080 -20.771 0.320 1.00 90.75 94 HIS A O 1
ATOM 771 N N . MET A 1 95 ? -0.008 -20.102 -1.526 1.00 91.25 95 MET A N 1
ATOM 772 C CA . MET A 1 95 ? -0.359 -18.685 -1.375 1.00 91.25 95 MET A CA 1
ATOM 773 C C . MET A 1 95 ? -1.877 -18.460 -1.408 1.00 91.25 95 MET A C 1
ATOM 775 O O . MET A 1 95 ? -2.407 -17.708 -0.588 1.00 91.25 95 MET A O 1
ATOM 779 N N . ILE A 1 96 ? -2.597 -19.133 -2.308 1.00 94.38 96 ILE A N 1
ATOM 780 C CA . ILE A 1 96 ? -4.063 -19.062 -2.383 1.00 94.38 96 ILE A CA 1
ATOM 781 C C . ILE A 1 96 ? -4.686 -19.604 -1.092 1.00 94.38 96 ILE A C 1
ATOM 783 O O . ILE A 1 96 ? -5.567 -18.962 -0.519 1.00 94.38 96 ILE A O 1
ATOM 787 N N . GLN A 1 97 ? -4.218 -20.751 -0.594 1.00 93.38 97 GLN A N 1
ATOM 788 C CA . GLN A 1 97 ? -4.691 -21.330 0.667 1.00 93.38 97 GLN A CA 1
ATOM 789 C C . GLN A 1 97 ? -4.422 -20.406 1.863 1.00 93.38 97 GLN A C 1
ATOM 791 O O . GLN A 1 97 ? -5.288 -20.249 2.727 1.00 93.38 97 GLN A O 1
ATOM 796 N N . GLU A 1 98 ? -3.267 -19.741 1.890 1.00 91.50 98 GLU A N 1
ATOM 797 C CA . GLU A 1 98 ? -2.912 -18.755 2.911 1.00 91.50 98 GLU A CA 1
ATOM 798 C C . GLU A 1 98 ? -3.890 -17.577 2.924 1.00 91.50 98 GLU A C 1
ATOM 800 O O . GLU A 1 98 ? -4.405 -17.193 3.981 1.00 91.50 98 GLU A O 1
ATOM 805 N N . VAL A 1 99 ? -4.178 -17.024 1.743 1.00 93.81 99 VAL A N 1
ATOM 806 C CA . VAL A 1 99 ? -5.126 -15.918 1.570 1.00 93.81 99 VAL A CA 1
ATOM 807 C C . VAL A 1 99 ? -6.531 -16.354 1.970 1.00 93.81 99 VAL A C 1
ATOM 809 O O . VAL A 1 99 ? -7.166 -15.667 2.768 1.00 93.81 99 VAL A O 1
ATOM 812 N N . LEU A 1 100 ? -7.000 -17.516 1.506 1.00 94.75 100 LEU A N 1
ATOM 813 C CA . LEU A 1 100 ? -8.306 -18.062 1.890 1.00 94.75 100 LEU A CA 1
ATOM 814 C C . LEU A 1 100 ? -8.417 -18.239 3.405 1.00 94.75 100 LEU A C 1
ATOM 816 O O . LEU A 1 100 ? -9.427 -17.876 4.007 1.00 94.75 100 LEU A O 1
ATOM 820 N N . ARG A 1 101 ? -7.362 -18.743 4.051 1.00 94.88 101 ARG A N 1
ATOM 821 C CA . ARG A 1 101 ? -7.321 -18.886 5.506 1.00 94.88 101 ARG A CA 1
ATOM 822 C C . ARG A 1 101 ? -7.407 -17.535 6.214 1.00 94.88 101 ARG A C 1
ATOM 824 O O . ARG A 1 101 ? -8.108 -17.440 7.219 1.00 94.88 101 ARG A O 1
ATOM 831 N N . LYS A 1 102 ? -6.717 -16.502 5.722 1.00 91.62 102 LYS A N 1
ATOM 832 C CA . LYS A 1 102 ? -6.817 -15.137 6.269 1.00 91.62 102 LYS A CA 1
ATOM 833 C C . LYS A 1 102 ? -8.230 -14.576 6.095 1.00 91.62 102 LYS A C 1
ATOM 835 O O . LYS A 1 102 ? -8.826 -14.155 7.078 1.00 91.62 102 LYS A O 1
ATOM 840 N N . VAL A 1 103 ? -8.805 -14.676 4.896 1.00 94.12 103 VAL A N 1
ATOM 841 C CA . VAL A 1 103 ? -10.180 -14.229 4.608 1.00 94.12 103 VAL A CA 1
ATOM 842 C C . VAL A 1 103 ? -11.198 -14.923 5.515 1.00 94.12 103 VAL A C 1
ATOM 844 O O . VAL A 1 103 ? -12.068 -14.262 6.073 1.00 94.12 103 VAL A O 1
ATOM 847 N N . ASN A 1 104 ? -11.072 -16.234 5.728 1.00 94.19 104 ASN A N 1
ATOM 848 C CA . ASN A 1 104 ? -11.972 -16.977 6.611 1.00 94.19 104 ASN A CA 1
ATOM 849 C C . ASN A 1 104 ? -11.863 -16.534 8.079 1.00 94.19 104 ASN A C 1
ATOM 851 O O . ASN A 1 104 ? -12.881 -16.464 8.773 1.00 94.19 104 ASN A O 1
ATOM 855 N N . LYS A 1 105 ? -10.653 -16.211 8.557 1.00 90.88 105 LYS A N 1
ATOM 856 C CA . LYS A 1 105 ? -10.451 -15.658 9.906 1.00 90.88 105 LYS A CA 1
ATOM 857 C C . LYS A 1 105 ? -11.140 -14.300 10.048 1.00 90.88 105 LYS A C 1
ATOM 859 O O . LYS A 1 105 ? -11.936 -14.136 10.967 1.00 90.88 105 LYS A O 1
ATOM 864 N N . GLU A 1 106 ? -10.915 -13.386 9.107 1.00 89.31 106 GLU A N 1
ATOM 865 C CA . GLU A 1 106 ? -11.549 -12.059 9.114 1.00 89.31 106 GLU A CA 1
ATOM 866 C C . GLU A 1 106 ? -13.076 -12.148 9.002 1.00 89.31 106 GLU A C 1
ATOM 868 O O . GLU A 1 106 ? -13.798 -11.504 9.759 1.00 89.31 106 GLU A O 1
ATOM 873 N N . MET A 1 107 ? -13.598 -13.015 8.129 1.00 91.81 107 MET A N 1
ATOM 874 C CA . MET A 1 107 ? -15.040 -13.261 8.019 1.00 91.81 107 MET A CA 1
ATOM 875 C C . MET A 1 107 ? -15.628 -13.746 9.351 1.00 91.81 107 MET A C 1
ATOM 877 O O . MET A 1 107 ? -16.686 -13.279 9.772 1.00 91.81 107 MET A O 1
ATOM 881 N N . THR A 1 108 ? -14.935 -14.656 10.040 1.00 91.50 108 THR A N 1
ATOM 882 C CA . THR A 1 108 ? -15.361 -15.149 11.357 1.00 91.50 108 THR A CA 1
ATOM 883 C C . THR A 1 108 ? -15.369 -14.024 12.393 1.00 91.50 108 THR A C 1
ATOM 885 O O . THR A 1 108 ? -16.330 -13.914 13.155 1.00 91.50 108 THR A O 1
ATOM 888 N N . LEU A 1 109 ? -14.355 -13.151 12.385 1.00 88.06 109 LEU A N 1
ATOM 889 C CA . LEU A 1 109 ? -14.301 -11.973 13.256 1.00 88.06 109 LEU A CA 1
ATOM 890 C C . LEU A 1 109 ? -15.480 -11.028 12.990 1.00 88.06 109 LEU A C 1
ATOM 892 O O . LEU A 1 109 ? -16.206 -10.686 13.922 1.00 88.06 109 LEU A O 1
ATOM 896 N N . VAL A 1 110 ? -15.754 -10.693 11.727 1.00 88.81 110 VAL A N 1
ATOM 897 C CA . VAL A 1 110 ? -16.884 -9.833 11.329 1.00 88.81 110 VAL A CA 1
ATOM 898 C C . VAL A 1 110 ? -18.229 -10.426 11.750 1.00 88.81 110 VAL A C 1
ATOM 900 O O . VAL A 1 110 ? -19.084 -9.712 12.276 1.00 88.81 110 VAL A O 1
ATOM 903 N N . LEU A 1 111 ? -18.433 -11.729 11.545 1.00 88.69 111 LEU A N 1
ATOM 904 C CA . LEU A 1 111 ? -19.663 -12.406 11.959 1.00 88.69 111 LEU A CA 1
ATOM 905 C C . LEU A 1 111 ? -19.815 -12.418 13.482 1.00 88.69 111 LEU A C 1
ATOM 907 O O . LEU A 1 111 ? -20.915 -12.170 13.980 1.00 88.69 111 LEU A O 1
ATOM 911 N N . SER A 1 112 ? -18.721 -12.657 14.211 1.00 87.12 112 SER A N 1
ATOM 912 C CA . SER A 1 112 ? -18.726 -12.617 15.672 1.00 87.12 112 SER A CA 1
ATOM 913 C C . SER A 1 112 ? -19.095 -11.224 16.185 1.00 87.12 112 SER A C 1
ATOM 915 O O . SER A 1 112 ? -19.974 -11.117 17.039 1.00 87.12 112 SER A O 1
ATOM 917 N N . GLU A 1 113 ? -18.554 -10.161 15.580 1.00 83.75 113 GLU A N 1
ATOM 918 C CA . GLU A 1 113 ? -18.875 -8.785 15.956 1.00 83.75 113 GLU A CA 1
ATOM 919 C C . GLU A 1 113 ? -20.313 -8.399 15.641 1.00 83.75 113 GLU A C 1
ATOM 921 O O . GLU A 1 113 ? -21.020 -7.851 16.482 1.00 83.75 113 GLU A O 1
ATOM 926 N N . LYS A 1 114 ? -20.806 -8.769 14.457 1.00 84.00 114 LYS A N 1
ATOM 927 C CA . LYS A 1 114 ? -22.209 -8.543 14.090 1.00 84.00 114 LYS A CA 1
ATOM 928 C C . LYS A 1 114 ? -23.181 -9.242 15.048 1.00 84.00 114 LYS A C 1
ATOM 930 O O . LYS A 1 114 ? -24.315 -8.793 15.201 1.00 84.00 114 LYS A O 1
ATOM 935 N N . SER A 1 115 ? -22.761 -10.351 15.657 1.00 84.31 115 SER A N 1
ATOM 936 C CA . SER A 1 115 ? -23.569 -11.112 16.612 1.00 84.31 115 SER A CA 1
ATOM 937 C C . SER A 1 115 ? -23.485 -10.603 18.058 1.00 84.31 115 SER A C 1
ATOM 939 O O . SER A 1 115 ? -24.290 -11.040 18.888 1.00 84.31 115 SER A O 1
ATOM 941 N N . LYS A 1 116 ? -22.560 -9.680 18.381 1.00 83.06 116 LYS A N 1
ATOM 942 C CA . LYS A 1 116 ? -22.462 -9.106 19.730 1.00 83.06 116 LYS A CA 1
ATOM 943 C C . LYS A 1 116 ? -23.734 -8.308 20.046 1.00 83.06 116 LYS A C 1
ATOM 945 O O . LYS A 1 116 ? -24.182 -7.464 19.276 1.00 83.06 116 LYS A O 1
ATOM 950 N N . LYS A 1 117 ? -24.334 -8.603 21.206 1.00 72.50 117 LYS A N 1
ATOM 951 C CA . LYS A 1 117 ? -25.509 -7.883 21.740 1.00 72.50 117 LYS A CA 1
ATOM 952 C C . LYS A 1 117 ? -25.129 -6.602 22.486 1.00 72.50 117 LYS A C 1
ATOM 954 O O . LYS A 1 117 ? -25.994 -5.772 22.748 1.00 72.50 117 LYS A O 1
ATOM 959 N N . GLU A 1 118 ? -23.863 -6.471 22.870 1.00 73.06 118 GLU A N 1
ATOM 960 C CA . GLU A 1 118 ? -23.342 -5.294 23.558 1.00 73.06 118 GLU A CA 1
ATOM 961 C C . GLU A 1 118 ? -23.248 -4.114 22.588 1.00 73.06 118 GLU A C 1
ATOM 963 O O . GLU A 1 118 ? -22.815 -4.258 21.448 1.00 73.06 118 GLU A O 1
ATOM 968 N N . SER A 1 119 ? -23.646 -2.923 23.038 1.00 70.31 119 SER A N 1
ATOM 969 C CA . SER A 1 119 ? -23.521 -1.691 22.259 1.00 70.31 119 SER A CA 1
ATOM 970 C C . SER A 1 119 ? -22.097 -1.137 22.352 1.00 70.31 119 SER A C 1
ATOM 972 O O . SER A 1 119 ? -21.908 -0.002 22.784 1.00 70.31 119 SER A O 1
ATOM 974 N N . THR A 1 120 ? -21.086 -1.936 22.031 1.00 81.94 120 THR A N 1
ATOM 975 C CA . THR A 1 120 ? -19.679 -1.517 21.973 1.00 81.94 120 THR A CA 1
ATOM 976 C C . THR A 1 120 ? -19.268 -1.266 20.524 1.00 81.94 120 THR A C 1
ATOM 978 O O . THR A 1 120 ? -19.924 -1.709 19.580 1.00 81.94 120 THR A O 1
ATOM 981 N N . LEU A 1 121 ? -18.235 -0.451 20.324 1.00 81.75 121 LEU A N 1
ATOM 982 C CA . LEU A 1 121 ? -17.651 -0.245 19.003 1.00 81.75 121 LEU A CA 1
ATOM 983 C C . LEU A 1 121 ? -16.869 -1.503 18.590 1.00 81.75 121 LEU A C 1
ATOM 985 O O . LEU A 1 121 ? -16.210 -2.092 19.445 1.00 81.75 121 LEU A O 1
ATOM 989 N N . PRO A 1 122 ? -16.891 -1.894 17.301 1.00 80.69 122 PRO A N 1
ATOM 990 C CA . PRO A 1 122 ? -16.228 -3.103 16.810 1.00 80.69 122 PRO A CA 1
ATOM 991 C C . PRO A 1 122 ? -14.722 -2.864 16.630 1.00 80.69 122 PRO A C 1
ATOM 993 O O . PRO A 1 122 ? -14.188 -2.908 15.523 1.00 80.69 122 PRO A O 1
ATOM 996 N N . THR A 1 123 ? -14.039 -2.527 17.718 1.00 79.12 123 THR A N 1
ATOM 997 C CA . THR A 1 123 ? -12.610 -2.193 17.765 1.00 79.12 123 THR A CA 1
ATOM 998 C C . THR A 1 123 ? -11.722 -3.384 17.415 1.00 79.12 123 THR A C 1
ATOM 1000 O O . THR A 1 123 ? -10.653 -3.183 16.842 1.00 79.12 123 THR A O 1
ATOM 1003 N N . ASP A 1 124 ? -12.183 -4.613 17.667 1.00 79.00 124 ASP A N 1
ATOM 1004 C CA . ASP A 1 124 ? -11.447 -5.845 17.360 1.00 79.00 124 ASP A CA 1
ATOM 1005 C C . ASP A 1 124 ? -11.190 -6.018 15.849 1.00 79.00 124 ASP A C 1
ATOM 1007 O O . ASP A 1 124 ? -10.144 -6.539 15.471 1.00 79.00 124 ASP A O 1
ATOM 1011 N N . LEU A 1 125 ? -12.077 -5.510 14.977 1.00 80.44 125 LEU A N 1
ATOM 1012 C CA . LEU A 1 125 ? -11.894 -5.545 13.512 1.00 80.44 125 LEU A CA 1
ATOM 1013 C C . LEU A 1 125 ? -10.752 -4.651 13.019 1.00 80.44 125 LEU A C 1
ATOM 1015 O O . LEU A 1 125 ? -10.238 -4.844 11.922 1.00 80.44 125 LEU A O 1
ATOM 1019 N N . TRP A 1 126 ? -10.382 -3.652 13.814 1.00 79.50 126 TRP A N 1
ATOM 1020 C CA . TRP A 1 126 ? -9.364 -2.659 13.466 1.00 79.50 126 TRP A CA 1
ATOM 1021 C C . TRP A 1 126 ? -8.077 -2.854 14.271 1.00 79.50 126 TRP A C 1
ATOM 1023 O O . TRP A 1 126 ? -7.147 -2.052 14.173 1.00 79.50 126 TRP A O 1
ATOM 1033 N N . LYS A 1 127 ? -8.017 -3.909 15.089 1.00 77.81 127 LYS A N 1
ATOM 1034 C CA . LYS A 1 127 ? -6.893 -4.195 15.972 1.00 77.81 127 LYS A CA 1
ATOM 1035 C C . LYS A 1 127 ? -5.716 -4.756 15.177 1.00 77.81 127 LYS A C 1
ATOM 1037 O O . LYS A 1 127 ? -5.850 -5.716 14.423 1.00 77.81 127 LYS A O 1
ATOM 1042 N N . HIS A 1 128 ? -4.524 -4.206 15.397 1.00 74.44 128 HIS A N 1
ATOM 1043 C CA . HIS A 1 128 ? -3.308 -4.780 14.826 1.00 74.44 128 HIS A CA 1
ATOM 1044 C C . HIS A 1 128 ? -2.997 -6.123 15.501 1.00 74.44 128 HIS A C 1
ATOM 1046 O O . HIS A 1 128 ? -2.993 -6.205 16.727 1.00 74.44 128 HIS A O 1
ATOM 1052 N N . GLN A 1 129 ? -2.633 -7.151 14.727 1.00 68.00 129 GLN A N 1
ATOM 1053 C CA . GLN A 1 129 ? -2.368 -8.517 15.229 1.00 68.00 129 GLN A CA 1
ATOM 1054 C C . GLN A 1 129 ? -1.292 -8.606 16.331 1.00 68.00 129 GLN A C 1
ATOM 1056 O O . GLN A 1 129 ? -1.199 -9.609 17.032 1.00 68.00 129 GLN A O 1
ATOM 1061 N N . VAL A 1 130 ? -0.472 -7.563 16.480 1.00 68.69 130 VAL A N 1
ATOM 1062 C CA . VAL A 1 130 ? 0.630 -7.491 17.451 1.00 68.69 130 VAL A CA 1
ATOM 1063 C C . VAL A 1 130 ? 0.142 -6.992 18.817 1.00 68.69 130 VAL A C 1
ATOM 1065 O O . VAL A 1 130 ? 0.756 -7.307 19.836 1.00 68.69 130 VAL A O 1
ATOM 1068 N N . MET A 1 131 ? -0.972 -6.254 18.862 1.00 67.12 131 MET A N 1
ATOM 1069 C CA . MET A 1 131 ? -1.567 -5.785 20.112 1.00 67.12 131 MET A CA 1
ATOM 1070 C C . MET A 1 131 ? -2.343 -6.920 20.777 1.00 67.12 131 MET A C 1
ATOM 1072 O O . MET A 1 131 ? -3.275 -7.485 20.202 1.00 67.12 131 MET A O 1
ATOM 1076 N N . LYS A 1 132 ? -1.972 -7.256 22.013 1.00 69.00 132 LYS A N 1
ATOM 1077 C CA . LYS A 1 132 ? -2.645 -8.305 22.797 1.00 69.00 132 LYS A CA 1
ATOM 1078 C C . LYS A 1 132 ? -3.751 -7.727 23.671 1.00 69.00 132 LYS A C 1
ATOM 1080 O O . LYS A 1 132 ? -4.724 -8.412 23.961 1.00 69.00 132 LYS A O 1
ATOM 1085 N N . GLU A 1 133 ? -3.648 -6.454 24.018 1.00 70.62 133 GLU A N 1
ATOM 1086 C CA . GLU A 1 133 ? -4.546 -5.730 24.906 1.00 70.62 133 GLU A CA 1
ATOM 1087 C C . GLU A 1 133 ? -5.918 -5.552 24.246 1.00 70.62 133 GLU A C 1
ATOM 1089 O O . GLU A 1 133 ? -6.013 -5.076 23.117 1.00 70.62 133 GLU A O 1
ATOM 1094 N N . ASN A 1 134 ? -6.990 -5.984 24.909 1.00 69.56 134 ASN A N 1
ATOM 1095 C CA . ASN A 1 134 ? -8.347 -5.819 24.391 1.00 69.56 134 ASN A CA 1
ATOM 1096 C C . ASN A 1 134 ? -8.847 -4.419 24.744 1.00 69.56 134 ASN A C 1
ATOM 1098 O O . ASN A 1 134 ? -8.904 -4.054 25.917 1.00 69.56 134 ASN A O 1
ATOM 1102 N N . PHE A 1 135 ? -9.196 -3.644 23.721 1.00 75.88 135 PHE A N 1
ATOM 1103 C CA . PHE A 1 135 ? -9.710 -2.289 23.866 1.00 75.88 135 PHE A CA 1
ATOM 1104 C C . PHE A 1 135 ? -11.172 -2.280 23.442 1.00 75.88 135 PHE A C 1
ATOM 1106 O O . PHE A 1 135 ? -11.468 -2.586 22.292 1.00 75.88 135 PHE A O 1
ATOM 1113 N N . SER A 1 136 ? -12.079 -1.943 24.355 1.00 78.19 136 SER A N 1
ATOM 1114 C CA . SER A 1 136 ? -13.517 -1.880 24.092 1.00 78.19 136 SER A CA 1
ATOM 1115 C C . SER A 1 136 ? -14.053 -0.530 24.538 1.00 78.19 136 SER A C 1
ATOM 1117 O O . SER A 1 136 ? -13.778 -0.086 25.651 1.00 78.19 136 SER A O 1
ATOM 1119 N N . VAL A 1 137 ? -14.816 0.123 23.663 1.00 82.31 137 VAL A N 1
ATOM 1120 C CA . VAL A 1 137 ? -15.436 1.425 23.929 1.00 82.31 137 VAL A CA 1
ATOM 1121 C C . VAL A 1 137 ? -16.932 1.291 23.730 1.00 82.31 137 VAL A C 1
ATOM 1123 O O . VAL A 1 137 ? -17.387 0.768 22.712 1.00 82.31 137 VAL A O 1
ATOM 1126 N N . ALA A 1 138 ? -17.712 1.784 24.688 1.00 82.50 138 ALA A N 1
ATOM 1127 C CA . ALA A 1 138 ? -19.159 1.833 24.553 1.00 82.50 138 ALA A CA 1
ATOM 1128 C C . ALA A 1 138 ? -19.557 2.766 23.397 1.00 82.50 138 ALA A C 1
ATOM 1130 O O . ALA A 1 138 ? -19.105 3.908 23.316 1.00 82.50 138 ALA A O 1
ATOM 1131 N N . ARG A 1 139 ? -20.445 2.303 22.514 1.00 83.19 139 ARG A N 1
ATOM 1132 C CA . ARG A 1 139 ? -21.069 3.132 21.483 1.00 83.19 139 ARG A CA 1
ATOM 1133 C C . ARG A 1 139 ? -21.955 4.180 22.171 1.00 83.19 139 ARG A C 1
ATOM 1135 O O . ARG A 1 139 ? -22.940 3.808 22.816 1.00 83.19 139 ARG A O 1
ATOM 1142 N N . PRO A 1 140 ? -21.673 5.483 22.016 1.00 81.94 140 PRO A N 1
ATOM 1143 C CA . PRO A 1 140 ? -22.494 6.518 22.625 1.00 81.94 140 PRO A CA 1
ATOM 1144 C C . PRO A 1 140 ? -23.858 6.586 21.928 1.00 81.94 140 PRO A C 1
ATOM 1146 O O . PRO A 1 140 ? -23.917 6.783 20.719 1.00 81.94 140 PRO A O 1
ATOM 1149 N N . GLN A 1 141 ? -24.949 6.473 22.687 1.00 85.06 141 GLN A N 1
ATOM 1150 C CA . GLN A 1 141 ? -26.327 6.642 22.188 1.00 85.06 141 GLN A CA 1
ATOM 1151 C C . GLN A 1 141 ? -26.826 8.088 22.355 1.00 85.06 141 GLN A C 1
ATOM 1153 O O . GLN A 1 141 ? -27.972 8.332 22.728 1.00 85.06 141 GLN A O 1
ATOM 1158 N N . ILE A 1 142 ? -25.924 9.063 22.214 1.00 91.62 142 ILE A N 1
ATOM 1159 C CA . ILE A 1 142 ? -26.189 10.466 22.568 1.00 91.62 142 ILE A CA 1
ATOM 1160 C C . ILE A 1 142 ? -27.277 11.047 21.663 1.00 91.62 142 ILE A C 1
ATOM 1162 O O . ILE A 1 142 ? -28.198 11.704 22.140 1.00 91.62 142 ILE A O 1
ATOM 1166 N N . VAL A 1 143 ? -27.187 10.774 20.360 1.00 90.62 143 VAL A N 1
ATOM 1167 C CA . VAL A 1 143 ? -28.133 11.289 19.367 1.00 90.62 143 VAL A CA 1
ATOM 1168 C C . VAL A 1 143 ? -29.496 10.633 19.548 1.00 90.62 143 VAL A C 1
ATOM 1170 O O . VAL A 1 143 ? -30.508 11.324 19.568 1.00 90.62 143 VAL A O 1
ATOM 1173 N N . GLU A 1 144 ? -29.531 9.316 19.740 1.00 92.25 144 GLU A N 1
ATOM 1174 C CA . GLU A 1 144 ? -30.762 8.556 19.939 1.00 92.25 144 GLU A CA 1
ATOM 1175 C C . GLU A 1 144 ? -31.503 9.022 21.202 1.00 92.25 144 GLU A C 1
ATOM 1177 O O . GLU A 1 144 ? -32.698 9.309 21.144 1.00 92.25 144 GLU A O 1
ATOM 1182 N N . LYS A 1 145 ? -30.783 9.190 22.321 1.00 91.75 145 LYS A N 1
ATOM 1183 C CA . LYS A 1 145 ? -31.340 9.724 23.575 1.00 91.75 145 LYS A CA 1
ATOM 1184 C C . LYS A 1 145 ? -31.809 11.170 23.433 1.00 91.75 145 LYS A C 1
ATOM 1186 O O . LYS A 1 145 ? -32.845 11.527 23.991 1.00 91.75 145 LYS A O 1
ATOM 1191 N N . PHE A 1 146 ? -31.067 12.000 22.700 1.00 94.69 146 PHE A N 1
ATOM 1192 C CA . PHE A 1 146 ? -31.450 13.388 22.457 1.00 94.69 146 PHE A CA 1
ATOM 1193 C C . PHE A 1 146 ? -32.718 13.486 21.612 1.00 94.69 146 PHE A C 1
ATOM 1195 O O . PHE A 1 146 ? -33.633 14.205 21.996 1.00 94.69 146 PHE A O 1
ATOM 1202 N N . ILE A 1 147 ? -32.802 12.740 20.505 1.00 92.56 147 ILE A N 1
ATOM 1203 C CA . ILE A 1 147 ? -34.000 12.699 19.656 1.00 92.56 147 ILE A CA 1
ATOM 1204 C C . ILE A 1 147 ? -35.193 12.202 20.468 1.00 92.56 147 ILE A C 1
ATOM 1206 O O . ILE A 1 147 ? -36.252 12.820 20.412 1.00 92.56 147 ILE A O 1
ATOM 1210 N N . GLN A 1 148 ? -35.021 11.135 21.255 1.00 93.00 148 GLN A N 1
ATOM 1211 C CA . GLN A 1 148 ? -36.082 10.616 22.115 1.00 93.00 148 GLN A CA 1
ATOM 1212 C C . GLN A 1 148 ? -36.619 11.705 23.053 1.00 93.00 148 GLN A C 1
ATOM 1214 O O . GLN A 1 148 ? -37.818 11.961 23.040 1.00 93.00 148 GLN A O 1
ATOM 1219 N N . LYS A 1 149 ? -35.739 12.411 23.776 1.00 93.50 149 LYS A N 1
ATOM 1220 C CA . LYS A 1 149 ? -36.126 13.516 24.670 1.00 93.50 149 LYS A CA 1
ATOM 1221 C C . LYS A 1 149 ? -36.740 14.701 23.935 1.00 93.50 149 LYS A C 1
ATOM 1223 O O . LYS A 1 149 ? -37.727 15.273 24.388 1.00 93.50 149 LYS A O 1
ATOM 1228 N N . LEU A 1 150 ? -36.183 15.075 22.786 1.00 93.38 150 LEU A N 1
ATOM 1229 C CA . LEU A 1 150 ? -36.701 16.175 21.979 1.00 93.38 150 LEU A CA 1
ATOM 1230 C C . LEU A 1 150 ? -38.151 15.893 21.563 1.00 93.38 150 LEU A C 1
ATOM 1232 O O . LEU A 1 150 ? -39.008 16.767 21.693 1.00 93.38 150 LEU A O 1
ATOM 1236 N N . MET A 1 151 ? -38.426 14.651 21.163 1.00 92.12 151 MET A N 1
ATOM 1237 C CA . MET A 1 151 ? -39.736 14.173 20.725 1.00 92.12 151 MET A CA 1
ATOM 1238 C C . MET A 1 151 ? -40.725 13.881 21.868 1.00 92.12 151 MET A C 1
ATOM 1240 O O . MET A 1 151 ? -41.866 13.539 21.584 1.00 92.12 151 MET A O 1
ATOM 1244 N N . GLU A 1 152 ? -40.361 14.027 23.145 1.00 90.81 152 GLU A N 1
ATOM 1245 C CA . GLU A 1 152 ? -41.303 13.808 24.259 1.00 90.81 152 GLU A CA 1
ATOM 1246 C C . GLU A 1 152 ? -42.362 14.921 24.373 1.00 90.81 152 GLU A C 1
ATOM 1248 O O . GLU A 1 152 ? -43.502 14.638 24.731 1.00 90.81 152 GLU A O 1
ATOM 1253 N N . ASN A 1 153 ? -42.017 16.174 24.037 1.00 86.50 153 ASN A N 1
ATOM 1254 C CA . ASN A 1 153 ? -42.900 17.345 24.192 1.00 86.50 153 ASN A CA 1
ATOM 1255 C C . ASN A 1 153 ? -42.986 18.201 22.914 1.00 86.50 153 ASN A C 1
ATOM 1257 O O . ASN A 1 153 ? -42.923 19.436 22.972 1.00 86.50 153 ASN A O 1
ATOM 1261 N N . TYR A 1 154 ? -43.092 17.559 21.750 1.00 86.31 154 TYR A N 1
ATOM 1262 C CA . TYR A 1 154 ? -43.279 18.269 20.484 1.00 86.31 154 TYR A CA 1
ATOM 1263 C C . TYR A 1 154 ? -44.734 18.721 20.299 1.00 86.31 154 TYR A C 1
ATOM 1265 O O . TYR A 1 154 ? -45.671 18.064 20.753 1.00 86.31 154 TYR A O 1
ATOM 1273 N N . GLN A 1 155 ? -44.924 19.858 19.633 1.00 84.31 155 GLN A N 1
ATOM 1274 C CA . GLN A 1 155 ? -46.233 20.317 19.181 1.00 84.31 155 GLN A CA 1
ATOM 1275 C C . GLN A 1 155 ? -46.359 20.035 17.686 1.00 84.31 155 GLN A C 1
ATOM 1277 O O . GLN A 1 155 ? -45.550 20.511 16.884 1.00 84.31 155 GLN A O 1
ATOM 1282 N N . ASP A 1 156 ? -47.363 19.237 17.331 1.00 83.12 156 ASP A N 1
ATOM 1283 C CA . ASP A 1 156 ? -47.665 18.887 15.948 1.00 83.12 156 ASP A CA 1
ATOM 1284 C C . ASP A 1 156 ? -48.684 19.872 15.368 1.00 83.12 156 ASP A C 1
ATOM 1286 O O . ASP A 1 156 ? -49.863 19.863 15.730 1.00 83.12 156 ASP A O 1
ATOM 1290 N N . SER A 1 157 ? -48.207 20.751 14.489 1.00 76.75 157 SER A N 1
ATOM 1291 C CA . SER A 1 157 ? -49.028 21.740 13.783 1.00 76.75 157 SER A CA 1
ATOM 1292 C C . SER A 1 157 ? -49.379 21.293 12.355 1.00 76.75 157 SER A C 1
ATOM 1294 O O . SER A 1 157 ? -49.944 22.084 11.601 1.00 76.75 157 SER A O 1
ATOM 1296 N N . GLY A 1 158 ? -49.065 20.049 11.961 1.00 78.94 158 GLY A N 1
ATOM 1297 C CA . GLY A 1 158 ? -49.232 19.533 10.600 1.00 78.94 158 GLY A CA 1
ATOM 1298 C C . GLY A 1 158 ? -47.923 19.587 9.799 1.00 78.94 158 GLY A C 1
ATOM 1299 O O . GLY A 1 158 ? -47.115 18.672 9.916 1.00 78.94 158 GLY A O 1
ATOM 1300 N N . PRO A 1 159 ? -47.675 20.610 8.956 1.00 81.12 159 PRO A N 1
ATOM 1301 C CA . PRO A 1 159 ? -46.431 20.699 8.184 1.00 81.12 159 PRO A CA 1
ATOM 1302 C C . PRO A 1 159 ? -45.213 21.130 9.020 1.00 81.12 159 PRO A C 1
ATOM 1304 O O . PRO A 1 159 ? -44.086 21.020 8.543 1.00 81.12 159 PRO A O 1
ATOM 1307 N N . GLU A 1 160 ? -45.420 21.624 10.244 1.00 83.75 160 GLU A N 1
ATOM 1308 C CA . GLU A 1 160 ? -44.370 22.174 11.102 1.00 83.75 160 GLU A CA 1
ATOM 1309 C C . GLU A 1 160 ? -44.404 21.534 12.493 1.00 83.75 160 GLU A C 1
ATOM 1311 O O . GLU A 1 160 ? -45.444 21.508 13.161 1.00 83.75 160 GLU A O 1
ATOM 1316 N N . ILE A 1 161 ? -43.238 21.063 12.940 1.00 87.56 161 ILE A N 1
ATOM 1317 C CA . ILE A 1 161 ? -42.999 20.606 14.309 1.00 87.56 161 ILE A CA 1
ATOM 1318 C C . ILE A 1 161 ? -42.455 21.793 15.096 1.00 87.56 161 ILE A C 1
ATOM 1320 O O . ILE A 1 161 ? -41.400 22.334 14.756 1.00 87.56 161 ILE A O 1
ATOM 1324 N N . THR A 1 162 ? -43.153 22.193 16.156 1.00 88.06 162 THR A N 1
ATOM 1325 C CA . THR A 1 162 ? -42.717 23.294 17.019 1.00 88.06 162 THR A CA 1
ATOM 1326 C C . THR A 1 162 ? -42.353 22.785 18.410 1.00 88.06 162 THR A C 1
ATOM 1328 O O . THR A 1 162 ? -42.930 21.829 18.930 1.00 88.06 162 THR A O 1
ATOM 1331 N N . PHE A 1 163 ? -41.351 23.416 19.023 1.00 90.56 163 PHE A N 1
ATOM 1332 C CA . PHE A 1 163 ? -40.877 23.077 20.362 1.00 90.56 163 PHE A CA 1
ATOM 1333 C C . PHE A 1 163 ? -40.963 24.301 21.259 1.00 90.56 163 PHE A C 1
ATOM 1335 O O . PHE A 1 163 ? -40.587 25.409 20.869 1.00 90.56 163 PHE A O 1
ATOM 1342 N N . ARG A 1 164 ? -41.413 24.099 22.499 1.00 92.56 164 ARG A N 1
ATOM 1343 C CA . ARG A 1 164 ? -41.318 25.148 23.516 1.00 92.56 164 ARG A CA 1
ATOM 1344 C C . ARG A 1 164 ? -39.850 25.432 23.810 1.00 92.56 164 ARG A C 1
ATOM 1346 O O . ARG A 1 164 ? -39.066 24.499 23.982 1.00 92.56 164 ARG A O 1
ATOM 1353 N N . LYS A 1 165 ? -39.507 26.714 23.938 1.00 93.12 165 LYS A N 1
ATOM 1354 C CA . LYS A 1 165 ? -38.148 27.163 24.263 1.00 93.12 165 LYS A CA 1
ATOM 1355 C C . LYS A 1 165 ? -37.595 26.459 25.510 1.00 93.12 165 LYS A C 1
ATOM 1357 O O . LYS A 1 165 ? -36.515 25.890 25.438 1.00 93.12 165 LYS A O 1
ATOM 1362 N N . ASP A 1 166 ? -38.376 26.401 26.589 1.00 94.38 166 ASP A N 1
ATOM 1363 C CA . ASP A 1 166 ? -37.963 25.779 27.857 1.00 94.38 166 ASP A CA 1
ATOM 1364 C C . ASP A 1 166 ? -37.635 24.278 27.704 1.00 94.38 166 ASP A C 1
ATOM 1366 O O . ASP A 1 166 ? -36.681 23.773 28.293 1.00 94.38 166 ASP A O 1
ATOM 1370 N N . HIS A 1 167 ? -38.407 23.558 26.878 1.00 94.00 167 HIS A N 1
ATOM 1371 C CA . HIS A 1 167 ? -38.175 22.135 26.594 1.00 94.00 167 HIS A CA 1
ATOM 1372 C C . HIS A 1 167 ? -36.912 21.932 25.760 1.00 94.00 167 HIS A C 1
ATOM 1374 O O . HIS A 1 167 ? -36.098 21.060 26.062 1.00 94.00 167 HIS A O 1
ATOM 1380 N N . LEU A 1 168 ? -36.721 22.765 24.734 1.00 93.81 168 LEU A N 1
ATOM 1381 C CA . LEU A 1 168 ? -35.516 22.729 23.914 1.00 93.81 168 LEU A CA 1
ATOM 1382 C C . LEU A 1 168 ? -34.266 23.023 24.757 1.00 93.81 168 LEU A C 1
ATOM 1384 O O . LEU A 1 168 ? -33.276 22.305 24.642 1.00 93.81 168 LEU A O 1
ATOM 1388 N N . GLU A 1 169 ? -34.320 24.021 25.642 1.00 95.56 169 GLU A N 1
ATOM 1389 C CA . GLU A 1 169 ? -33.233 24.335 26.576 1.00 95.56 169 GLU A CA 1
ATOM 1390 C C . GLU A 1 169 ? -32.925 23.152 27.507 1.00 95.56 169 GLU A C 1
ATOM 1392 O O . GLU A 1 169 ? -31.759 22.784 27.656 1.00 95.56 169 GLU A O 1
ATOM 1397 N N . ALA A 1 170 ? -33.941 22.482 28.059 1.00 95.38 170 ALA A N 1
ATOM 1398 C CA . ALA A 1 170 ? -33.748 21.282 28.876 1.00 95.38 170 ALA A CA 1
ATOM 1399 C C . ALA A 1 170 ? -33.123 20.114 28.084 1.00 95.38 170 ALA A C 1
ATOM 1401 O O . ALA A 1 170 ? -32.227 19.429 28.588 1.00 95.38 170 ALA A O 1
ATOM 1402 N N . CYS A 1 171 ? -33.542 19.907 26.831 1.00 95.69 171 CYS A N 1
ATOM 1403 C CA . CYS A 1 171 ? -32.962 18.894 25.946 1.00 95.69 171 CYS A CA 1
ATOM 1404 C C . CYS A 1 171 ? -31.490 19.192 25.634 1.00 95.69 171 CYS A C 1
ATOM 1406 O O . CYS A 1 171 ? -30.660 18.285 25.677 1.00 95.69 171 CYS A O 1
ATOM 1408 N N . LEU A 1 172 ? -31.151 20.456 25.359 1.00 95.75 172 LEU A N 1
ATOM 1409 C CA . LEU A 1 172 ? -29.775 20.889 25.099 1.00 95.75 172 LEU A CA 1
ATOM 1410 C C . LEU A 1 172 ? -28.887 20.768 26.343 1.00 95.75 172 LEU A C 1
ATOM 1412 O O . LEU A 1 172 ? -27.744 20.326 26.233 1.00 95.75 172 LEU A O 1
ATOM 1416 N N . LEU A 1 173 ? -29.408 21.092 27.530 1.00 96.00 173 LEU A N 1
ATOM 1417 C CA . LEU A 1 173 ? -28.696 20.878 28.793 1.00 96.00 173 LEU A CA 1
ATOM 1418 C C . LEU A 1 173 ? -28.414 19.391 29.025 1.00 96.00 173 LEU A C 1
ATOM 1420 O O . LEU A 1 173 ? -27.280 19.019 29.326 1.00 96.00 173 LEU A O 1
ATOM 1424 N N . SER A 1 174 ? -29.413 18.530 28.814 1.00 95.69 174 SER A N 1
ATOM 1425 C CA . SER A 1 174 ? -29.224 17.081 28.899 1.00 95.69 174 SER A CA 1
ATOM 1426 C C . SER A 1 174 ? -28.194 16.575 27.890 1.00 95.69 174 SER A C 1
ATOM 1428 O O . SER A 1 174 ? -27.363 15.746 28.252 1.00 95.69 174 SER A O 1
ATOM 1430 N N . LEU A 1 175 ? -28.234 17.066 26.648 1.00 96.25 175 LEU A N 1
ATOM 1431 C CA . LEU A 1 175 ? -27.255 16.722 25.620 1.00 96.25 175 LEU A CA 1
ATOM 1432 C C . LEU A 1 175 ? -25.840 17.102 26.069 1.00 96.25 175 LEU A C 1
ATOM 1434 O O . LEU A 1 175 ? -24.924 16.295 25.942 1.00 96.25 175 LEU A O 1
ATOM 1438 N N . GLY A 1 176 ? -25.670 18.294 26.648 1.00 95.56 176 GLY A N 1
ATOM 1439 C CA . GLY A 1 176 ? -24.402 18.727 27.235 1.00 95.56 176 GLY A CA 1
ATOM 1440 C C . GLY A 1 176 ? -23.905 17.771 28.324 1.00 95.56 176 GLY A C 1
ATOM 1441 O O . GLY A 1 176 ? -22.744 17.361 28.297 1.00 95.56 176 GLY A O 1
ATOM 1442 N N . CYS A 1 177 ? -24.782 17.348 29.239 1.00 94.69 177 CYS A N 1
ATOM 1443 C CA . CYS A 1 177 ? -24.444 16.359 30.267 1.00 94.69 177 CYS A CA 1
ATOM 1444 C C . CYS A 1 177 ? -24.033 15.004 29.668 1.00 94.69 177 CYS A C 1
ATOM 1446 O O . CYS A 1 177 ? -23.017 14.445 30.080 1.00 94.69 177 CYS A O 1
ATOM 1448 N N . ASP A 1 178 ? -24.778 14.495 28.683 1.00 94.12 178 ASP A N 1
ATOM 1449 C CA . ASP A 1 178 ? -24.494 13.215 28.023 1.00 94.12 178 ASP A CA 1
ATOM 1450 C C . ASP A 1 178 ? -23.161 13.258 27.247 1.00 94.12 178 ASP A C 1
ATOM 1452 O O . ASP A 1 178 ? -22.372 12.310 27.298 1.00 94.12 178 ASP A O 1
ATOM 1456 N N . VAL A 1 179 ? -22.862 14.381 26.581 1.00 94.88 179 VAL A N 1
ATOM 1457 C CA . VAL A 1 179 ? -21.582 14.615 25.890 1.00 94.88 179 VAL A CA 1
ATOM 1458 C C . VAL A 1 179 ? -20.419 14.612 26.878 1.00 94.88 179 VAL A C 1
ATOM 1460 O O . VAL A 1 179 ? -19.419 13.939 26.617 1.00 94.88 179 VAL A O 1
ATOM 1463 N N . MET A 1 180 ? -20.556 15.309 28.010 1.00 94.44 180 MET A N 1
ATOM 1464 C CA . MET A 1 180 ? -19.528 15.369 29.055 1.00 94.44 180 MET A CA 1
ATOM 1465 C C . MET A 1 180 ? -19.312 14.014 29.736 1.00 94.44 180 MET A C 1
ATOM 1467 O O . MET A 1 180 ? -18.171 13.617 29.963 1.00 94.44 180 MET A O 1
ATOM 1471 N N . ALA A 1 181 ? -20.387 13.276 30.023 1.00 91.56 181 ALA A N 1
ATOM 1472 C CA . ALA A 1 181 ? -20.301 11.929 30.584 1.00 91.56 181 ALA A CA 1
ATOM 1473 C C . ALA A 1 181 ? -19.569 10.972 29.632 1.00 91.56 181 ALA A C 1
ATOM 1475 O O . ALA A 1 181 ? -18.710 10.203 30.069 1.00 91.56 181 ALA A O 1
ATOM 1476 N N . ARG A 1 182 ? -19.847 11.062 28.325 1.00 91.44 182 ARG A N 1
ATOM 1477 C CA . ARG A 1 182 ? -19.110 10.305 27.308 1.00 91.44 182 ARG A CA 1
ATOM 1478 C C . ARG A 1 182 ? -17.639 10.722 27.239 1.00 91.44 182 ARG A C 1
ATOM 1480 O O . ARG A 1 182 ? -16.796 9.835 27.204 1.00 91.44 182 ARG A O 1
ATOM 1487 N N . GLU A 1 183 ? -17.305 12.015 27.251 1.00 92.38 183 GLU A N 1
ATOM 1488 C CA . GLU A 1 183 ? -15.887 12.430 27.244 1.00 92.38 183 GLU A CA 1
ATOM 1489 C C . GLU A 1 183 ? -15.133 11.910 28.467 1.00 92.38 183 GLU A C 1
ATOM 1491 O O . GLU A 1 183 ? -14.020 11.400 28.345 1.00 92.38 183 GLU A O 1
ATOM 1496 N N . ARG A 1 184 ? -15.765 11.959 29.643 1.00 91.75 184 ARG A N 1
ATOM 1497 C CA . ARG A 1 184 ? -15.193 11.398 30.866 1.00 91.75 184 ARG A CA 1
ATOM 1498 C C . ARG A 1 184 ? -14.950 9.891 30.742 1.00 91.75 184 ARG A C 1
ATOM 1500 O O . ARG A 1 184 ? -13.848 9.430 31.019 1.00 91.75 184 ARG A O 1
ATOM 1507 N N . SER A 1 185 ? -15.960 9.138 30.308 1.00 89.94 185 SER A N 1
ATOM 1508 C CA . SER A 1 185 ? -15.852 7.686 30.130 1.00 89.94 185 SER A CA 1
ATOM 1509 C C . SER A 1 185 ? -14.795 7.312 29.085 1.00 89.94 185 SER A C 1
ATOM 1511 O O . SER A 1 185 ? -14.014 6.385 29.305 1.00 89.94 185 SER A O 1
ATOM 1513 N N . ASN A 1 186 ? -14.712 8.059 27.981 1.00 89.06 186 ASN A N 1
ATOM 1514 C CA . ASN A 1 186 ? -13.669 7.884 26.976 1.00 89.06 186 ASN A CA 1
ATOM 1515 C C . ASN A 1 186 ? -12.285 8.122 27.579 1.00 89.06 186 ASN A C 1
ATOM 1517 O O . ASN A 1 186 ? -11.414 7.269 27.432 1.00 89.06 186 ASN A O 1
ATOM 1521 N N . PHE A 1 187 ? -12.087 9.241 28.280 1.00 91.56 187 PHE A N 1
ATOM 1522 C CA . PHE A 1 187 ? -10.816 9.556 28.929 1.00 91.56 187 PHE A CA 1
ATOM 1523 C C . PHE A 1 187 ? -10.377 8.443 29.888 1.00 91.56 187 PHE A C 1
ATOM 1525 O O . PHE A 1 187 ? -9.243 7.981 29.804 1.00 91.56 187 PHE A O 1
ATOM 1532 N N . GLU A 1 188 ? -11.281 7.959 30.744 1.00 90.69 188 GLU A N 1
ATOM 1533 C CA . GLU A 1 188 ? -11.007 6.856 31.675 1.00 90.69 188 GLU A CA 1
ATOM 1534 C C . GLU A 1 188 ? -10.630 5.561 30.927 1.00 90.69 188 GLU A C 1
ATOM 1536 O O . GLU A 1 188 ? -9.650 4.904 31.280 1.00 90.69 188 GLU A O 1
ATOM 1541 N N . THR A 1 189 ? -11.343 5.230 29.844 1.00 88.31 189 THR A N 1
ATOM 1542 C CA . THR A 1 189 ? -11.086 4.024 29.033 1.00 88.31 189 THR A CA 1
ATOM 1543 C C . THR A 1 189 ? -9.737 4.094 28.312 1.00 88.31 189 THR A C 1
ATOM 1545 O O . THR A 1 189 ? -8.955 3.142 28.357 1.00 88.31 189 THR A O 1
ATOM 1548 N N . TYR A 1 190 ? -9.429 5.223 27.668 1.00 89.56 190 TYR A N 1
ATOM 1549 C CA . TYR A 1 190 ? -8.141 5.429 27.002 1.00 89.56 190 TYR A CA 1
ATOM 1550 C C . TYR A 1 190 ? -6.989 5.464 28.006 1.00 89.56 190 TYR A C 1
ATOM 1552 O O . TYR A 1 190 ? -5.976 4.807 27.778 1.00 89.56 190 TYR A O 1
ATOM 1560 N N . SER A 1 191 ? -7.146 6.167 29.131 1.00 91.88 191 SER A N 1
ATOM 1561 C CA . SER A 1 191 ? -6.131 6.220 30.187 1.00 91.88 191 SER A CA 1
ATOM 1562 C C . SER A 1 191 ? -5.804 4.820 30.704 1.00 91.88 191 SER A C 1
ATOM 1564 O O . SER A 1 191 ? -4.633 4.461 30.774 1.00 91.88 191 SER A O 1
ATOM 1566 N N . MET A 1 192 ? -6.822 4.000 30.984 1.00 88.81 192 MET A N 1
ATOM 1567 C CA . MET A 1 192 ? -6.635 2.610 31.409 1.00 88.81 192 MET A CA 1
ATOM 1568 C C . MET A 1 192 ? -5.916 1.778 30.338 1.00 88.81 192 MET A C 1
ATOM 1570 O O . MET A 1 192 ? -5.008 1.011 30.651 1.00 88.81 192 MET A O 1
ATOM 1574 N N . CYS A 1 193 ? -6.288 1.940 29.065 1.00 86.75 193 CYS A N 1
ATOM 1575 C CA . CYS A 1 193 ? -5.628 1.246 27.962 1.00 86.75 193 CYS A CA 1
ATOM 1576 C C . CYS A 1 193 ? -4.136 1.598 27.883 1.00 86.75 193 CYS A C 1
ATOM 1578 O O . CYS A 1 193 ? -3.298 0.703 27.770 1.00 86.75 193 CYS A O 1
ATOM 1580 N N . TYR A 1 194 ? -3.791 2.886 27.964 1.00 89.25 194 TYR A N 1
ATOM 1581 C CA . TYR A 1 194 ? -2.397 3.326 27.941 1.00 89.25 194 TYR A CA 1
ATOM 1582 C C . TYR A 1 194 ? -1.618 2.834 29.162 1.00 89.25 194 TYR A C 1
ATOM 1584 O O . TYR A 1 194 ? -0.485 2.383 29.008 1.00 89.25 194 TYR A O 1
ATOM 1592 N N . GLU A 1 195 ? -2.226 2.849 30.348 1.00 91.31 195 GLU A N 1
ATOM 1593 C CA . GLU A 1 195 ? -1.640 2.293 31.571 1.00 91.31 195 GLU A CA 1
ATOM 1594 C C . GLU A 1 195 ? -1.287 0.808 31.388 1.00 91.31 195 GLU A C 1
ATOM 1596 O O . GLU A 1 195 ? -0.160 0.399 31.666 1.00 91.31 195 GLU A O 1
ATOM 1601 N N . HIS A 1 196 ? -2.211 0.008 30.842 1.00 88.25 196 HIS A N 1
ATOM 1602 C CA . HIS A 1 196 ? -1.989 -1.419 30.593 1.00 88.25 196 HIS A CA 1
ATOM 1603 C C . HIS A 1 196 ? -0.876 -1.672 29.573 1.00 88.25 196 HIS A C 1
ATOM 1605 O O . HIS A 1 196 ? -0.019 -2.526 29.807 1.00 88.25 196 HIS A O 1
ATOM 1611 N N . VAL A 1 197 ? -0.847 -0.915 28.472 1.00 88.12 197 VAL A N 1
ATOM 1612 C CA . VAL A 1 197 ? 0.225 -1.019 27.468 1.00 88.12 197 VAL A CA 1
ATOM 1613 C C . VAL A 1 197 ? 1.578 -0.675 28.094 1.00 88.12 197 VAL A C 1
ATOM 1615 O O . VAL A 1 197 ? 2.544 -1.415 27.914 1.00 88.12 197 VAL A O 1
ATOM 1618 N N . LEU A 1 198 ? 1.658 0.408 28.873 1.00 89.94 198 LEU A N 1
ATOM 1619 C CA . LEU A 1 198 ? 2.882 0.811 29.572 1.00 89.94 198 LEU A CA 1
ATOM 1620 C C . LEU A 1 198 ? 3.324 -0.223 30.613 1.00 89.94 198 LEU A C 1
ATOM 1622 O O . LEU A 1 198 ? 4.516 -0.475 30.782 1.00 89.94 198 LEU A O 1
ATOM 1626 N N . GLN A 1 199 ? 2.382 -0.833 31.326 1.00 90.00 199 GLN A N 1
ATOM 1627 C CA . GLN A 1 199 ? 2.692 -1.869 32.301 1.00 90.00 199 GLN A CA 1
ATOM 1628 C C . GLN A 1 199 ? 3.228 -3.131 31.618 1.00 90.00 199 GLN A C 1
ATOM 1630 O O . GLN A 1 199 ? 4.234 -3.685 32.063 1.00 90.00 199 GLN A O 1
ATOM 1635 N N . HIS A 1 200 ? 2.609 -3.555 30.516 1.00 86.81 200 HIS A N 1
ATOM 1636 C CA . HIS A 1 200 ? 3.053 -4.712 29.746 1.00 86.81 200 HIS A CA 1
ATOM 1637 C C . HIS A 1 200 ? 4.439 -4.488 29.116 1.00 86.81 200 HIS A C 1
ATOM 1639 O O . HIS A 1 200 ? 5.295 -5.371 29.191 1.00 86.81 200 HIS A O 1
ATOM 1645 N N . THR A 1 201 ? 4.721 -3.300 28.565 1.00 86.94 201 THR A N 1
ATOM 1646 C CA . THR A 1 201 ? 6.060 -2.986 28.034 1.00 86.94 201 THR A CA 1
ATOM 1647 C C . THR A 1 201 ? 7.119 -2.956 29.131 1.00 86.94 201 THR A C 1
ATOM 1649 O O . THR A 1 201 ? 8.189 -3.529 28.936 1.00 86.94 201 THR A O 1
ATOM 1652 N N . ARG A 1 202 ? 6.819 -2.388 30.308 1.00 91.62 202 ARG A N 1
ATOM 1653 C CA . ARG A 1 202 ? 7.719 -2.429 31.476 1.00 91.62 202 ARG A CA 1
ATOM 1654 C C . ARG A 1 202 ? 8.004 -3.856 31.940 1.00 91.62 202 ARG A C 1
ATOM 1656 O O . ARG A 1 202 ? 9.153 -4.180 32.214 1.00 91.62 202 ARG A O 1
ATOM 1663 N N . GLN A 1 203 ? 6.987 -4.717 32.002 1.00 92.38 203 GLN A N 1
ATOM 1664 C CA . GLN A 1 203 ? 7.167 -6.129 32.359 1.00 92.38 203 GLN A CA 1
ATOM 1665 C C . GLN A 1 203 ? 8.071 -6.850 31.358 1.00 92.38 203 GLN A C 1
ATOM 1667 O O . GLN A 1 203 ? 9.001 -7.547 31.757 1.00 92.38 203 GLN A O 1
ATOM 1672 N N . LYS A 1 204 ? 7.832 -6.648 30.059 1.00 90.94 204 LYS A N 1
ATOM 1673 C CA . LYS A 1 204 ? 8.633 -7.263 28.997 1.00 90.94 204 LYS A CA 1
ATOM 1674 C C . LYS A 1 204 ? 10.074 -6.748 28.989 1.00 90.94 204 LYS A C 1
ATOM 1676 O O . LYS A 1 204 ? 10.988 -7.534 28.761 1.00 90.94 204 LYS A O 1
ATOM 1681 N N . LEU A 1 205 ? 10.275 -5.456 29.252 1.00 93.56 205 LEU A N 1
ATOM 1682 C CA . LEU A 1 205 ? 11.602 -4.861 29.405 1.00 93.56 205 LEU A CA 1
ATOM 1683 C C . LEU A 1 205 ? 12.338 -5.490 30.590 1.00 93.56 205 LEU A C 1
ATOM 1685 O O . LEU A 1 205 ? 13.438 -5.991 30.409 1.00 93.56 205 LEU A O 1
ATOM 1689 N N . CYS A 1 206 ? 11.694 -5.567 31.757 1.00 93.44 206 CYS A N 1
ATOM 1690 C CA . CYS A 1 206 ? 12.280 -6.179 32.948 1.00 93.44 206 CYS A CA 1
ATOM 1691 C C . CYS A 1 206 ? 12.632 -7.660 32.723 1.00 93.44 206 CYS A C 1
ATOM 1693 O O . CYS A 1 206 ? 13.705 -8.110 33.113 1.00 93.44 206 CYS A O 1
ATOM 1695 N N . GLN A 1 207 ? 11.774 -8.413 32.027 1.00 93.44 207 GLN A N 1
ATOM 1696 C CA . GLN A 1 207 ? 12.078 -9.790 31.633 1.00 93.44 207 GLN A CA 1
ATOM 1697 C C . GLN A 1 207 ? 13.327 -9.860 30.741 1.00 93.44 207 GLN A C 1
ATOM 1699 O O . GLN A 1 207 ? 14.180 -10.720 30.941 1.00 93.44 207 GLN A O 1
ATOM 1704 N N . LYS A 1 208 ? 13.457 -8.949 29.770 1.00 91.56 208 LYS A N 1
ATOM 1705 C CA . LYS A 1 208 ? 14.615 -8.900 28.870 1.00 91.56 208 LYS A CA 1
ATOM 1706 C C . LYS A 1 208 ? 15.895 -8.472 29.579 1.00 91.56 208 LYS A C 1
ATOM 1708 O O . LYS A 1 208 ? 16.940 -9.044 29.298 1.00 91.56 208 LYS A O 1
ATOM 1713 N N . GLU A 1 209 ? 15.814 -7.527 30.507 1.00 91.50 209 GLU A N 1
ATOM 1714 C CA . GLU A 1 209 ? 16.936 -7.134 31.366 1.00 91.50 209 GLU A CA 1
ATOM 1715 C C . GLU A 1 209 ? 17.404 -8.312 32.225 1.00 91.50 209 GLU A C 1
ATOM 1717 O O . GLU A 1 209 ? 18.599 -8.572 32.297 1.00 91.50 209 GLU A O 1
ATOM 1722 N N . GLN A 1 210 ? 16.480 -9.094 32.793 1.00 90.44 210 GLN A N 1
ATOM 1723 C CA . GLN A 1 210 ? 16.822 -10.312 33.533 1.00 90.44 210 GLN A CA 1
ATOM 1724 C C . GLN A 1 210 ? 17.455 -11.382 32.636 1.00 90.44 210 GLN A C 1
ATOM 1726 O O . GLN A 1 210 ? 18.436 -12.004 33.033 1.00 90.44 210 GLN A O 1
ATOM 1731 N N . GLU A 1 211 ? 16.931 -11.599 31.425 1.00 90.31 211 GLU A N 1
ATOM 1732 C CA . GLU A 1 211 ? 17.548 -12.500 30.442 1.00 90.31 211 GLU A CA 1
ATOM 1733 C C . GLU A 1 211 ? 18.972 -12.040 30.085 1.00 90.31 211 GLU A C 1
ATOM 1735 O O . GLU A 1 211 ? 19.883 -12.865 30.026 1.00 90.31 211 GLU A O 1
ATOM 1740 N N . LEU A 1 212 ? 19.185 -10.731 29.913 1.00 86.50 212 LEU A N 1
ATOM 1741 C CA . LEU A 1 212 ? 20.496 -10.141 29.642 1.00 86.50 212 LEU A CA 1
ATOM 1742 C C . LEU A 1 212 ? 21.437 -10.319 30.840 1.00 86.50 212 LEU A C 1
ATOM 1744 O O . LEU A 1 212 ? 22.554 -10.787 30.655 1.00 86.50 212 LEU A O 1
ATOM 1748 N N . GLU A 1 213 ? 20.986 -10.048 32.066 1.00 86.06 213 GLU A N 1
ATOM 1749 C CA . GLU A 1 213 ? 21.776 -10.282 33.281 1.00 86.06 213 GLU A CA 1
ATOM 1750 C C . GLU A 1 213 ? 22.168 -11.755 33.441 1.00 86.06 213 GLU A C 1
ATOM 1752 O O . GLU A 1 213 ? 23.288 -12.057 33.857 1.00 86.06 213 GLU A O 1
ATOM 1757 N N . VAL A 1 214 ? 21.269 -12.687 33.110 1.00 84.19 214 VAL A N 1
ATOM 1758 C CA . VAL A 1 214 ? 21.560 -14.126 33.133 1.00 84.19 214 VAL A CA 1
ATOM 1759 C C . VAL A 1 214 ? 22.596 -14.478 32.071 1.00 84.19 214 VAL A C 1
ATOM 1761 O O . VAL A 1 214 ? 23.559 -15.171 32.392 1.00 84.19 214 VAL A O 1
ATOM 1764 N N . LEU A 1 215 ? 22.458 -13.969 30.844 1.00 76.81 215 LEU A N 1
ATOM 1765 C CA . LEU A 1 215 ? 23.446 -14.164 29.780 1.00 76.81 215 LEU A CA 1
ATOM 1766 C C . LEU A 1 215 ? 24.813 -13.587 30.177 1.00 76.81 215 LEU A C 1
ATOM 1768 O O . LEU A 1 215 ? 25.827 -14.272 30.055 1.00 76.81 215 LEU A O 1
ATOM 1772 N N . GLN A 1 216 ? 24.831 -12.386 30.752 1.00 70.69 216 GLN A N 1
ATOM 1773 C CA . GLN A 1 216 ? 26.033 -11.696 31.213 1.00 70.69 216 GLN A CA 1
ATOM 1774 C C . GLN A 1 216 ? 26.700 -12.400 32.403 1.00 70.69 216 GLN A C 1
ATOM 1776 O O . GLN A 1 216 ? 27.922 -12.453 32.464 1.00 70.69 216 GLN A O 1
ATOM 1781 N N . ARG A 1 217 ? 25.929 -12.985 33.332 1.00 71.31 217 ARG A N 1
ATOM 1782 C CA . ARG A 1 217 ? 26.474 -13.812 34.429 1.00 71.31 217 ARG A CA 1
ATOM 1783 C C . ARG A 1 217 ? 26.894 -15.209 33.978 1.00 71.31 217 ARG A C 1
ATOM 1785 O O . ARG A 1 217 ? 27.770 -15.796 34.603 1.00 71.31 217 ARG A O 1
ATOM 1792 N N . SER A 1 218 ? 26.258 -15.759 32.944 1.00 61.91 218 SER A N 1
ATOM 1793 C CA . SER A 1 218 ? 26.609 -17.070 32.382 1.00 61.91 218 SER A CA 1
ATOM 1794 C C . SER A 1 218 ? 27.889 -17.033 31.543 1.00 61.91 218 SER A C 1
ATOM 1796 O O . SER A 1 218 ? 28.558 -18.056 31.404 1.00 61.91 218 SER A O 1
ATOM 1798 N N . GLN A 1 219 ? 28.272 -15.854 31.045 1.00 55.78 219 GLN A N 1
ATOM 1799 C CA . GLN A 1 219 ? 29.585 -15.616 30.460 1.00 55.78 219 GLN A CA 1
ATOM 1800 C C . GLN A 1 219 ? 30.607 -15.354 31.577 1.00 55.78 219 GLN A C 1
ATOM 1802 O O . GLN A 1 219 ? 30.748 -14.243 32.079 1.00 55.78 219 GLN A O 1
ATOM 1807 N N . VAL A 1 220 ? 31.357 -16.391 31.962 1.00 58.25 220 VAL A N 1
ATOM 1808 C CA . VAL A 1 220 ? 32.713 -16.193 32.512 1.00 58.25 220 VAL A CA 1
ATOM 1809 C C . VAL A 1 220 ? 33.495 -15.432 31.441 1.00 58.25 220 VAL A C 1
ATOM 1811 O O . VAL A 1 220 ? 33.448 -15.900 30.309 1.00 58.25 220 VAL A O 1
ATOM 1814 N N . PRO A 1 221 ? 34.172 -14.305 31.723 1.00 54.62 221 PRO A N 1
ATOM 1815 C CA . PRO A 1 221 ? 34.757 -13.485 30.668 1.00 54.62 221 PRO A CA 1
ATOM 1816 C C . PRO A 1 221 ? 35.915 -14.229 29.992 1.00 54.62 221 PRO A C 1
ATOM 1818 O O . PRO A 1 221 ? 36.898 -14.532 30.673 1.00 54.62 221 PRO A O 1
ATOM 1821 N N . PRO A 1 222 ? 35.861 -14.495 28.674 1.00 56.62 222 PRO A N 1
ATOM 1822 C CA . PRO A 1 222 ? 37.055 -14.758 27.896 1.00 56.62 222 PRO A CA 1
ATOM 1823 C C . PRO A 1 222 ? 37.378 -13.433 27.210 1.00 56.62 222 PRO A C 1
ATOM 1825 O O . PRO A 1 222 ? 36.590 -12.946 26.397 1.00 56.62 222 PRO A O 1
ATOM 1828 N N . GLU A 1 223 ? 38.513 -12.829 27.552 1.00 58.44 223 GLU A N 1
ATOM 1829 C CA . GLU A 1 223 ? 39.005 -11.610 26.890 1.00 58.44 223 GLU A CA 1
ATOM 1830 C C . GLU A 1 223 ? 38.973 -11.747 25.344 1.00 58.44 223 GLU A C 1
ATOM 1832 O O . GLU A 1 223 ? 38.679 -10.778 24.655 1.00 58.44 223 GLU A O 1
ATOM 1837 N N . ASP A 1 224 ? 39.068 -12.975 24.813 1.00 60.06 224 ASP A N 1
ATOM 1838 C CA . ASP A 1 224 ? 39.040 -13.305 23.379 1.00 60.06 224 ASP A CA 1
ATOM 1839 C C . ASP A 1 224 ? 37.712 -13.060 22.623 1.00 60.06 224 ASP A C 1
ATOM 1841 O O . ASP A 1 224 ? 37.734 -12.870 21.405 1.00 60.06 224 ASP A O 1
ATOM 1845 N N . HIS A 1 225 ? 36.535 -13.083 23.265 1.00 62.25 225 HIS A N 1
ATOM 1846 C CA . HIS A 1 225 ? 35.268 -12.916 22.520 1.00 62.25 225 HIS A CA 1
ATOM 1847 C C . HIS A 1 225 ? 34.907 -11.452 22.260 1.00 62.25 225 HIS A C 1
ATOM 1849 O O . HIS A 1 225 ? 34.247 -11.156 21.263 1.00 62.25 225 HIS A O 1
ATOM 1855 N N . ALA A 1 226 ? 35.339 -10.536 23.128 1.00 66.31 226 ALA A N 1
ATOM 1856 C CA . ALA A 1 226 ? 35.132 -9.106 22.915 1.00 66.31 226 ALA A CA 1
ATOM 1857 C C . ALA A 1 226 ? 35.965 -8.606 21.726 1.00 66.31 226 ALA A C 1
ATOM 1859 O O . ALA A 1 226 ? 35.444 -7.859 20.899 1.00 66.31 226 ALA A O 1
ATOM 1860 N N . ASP A 1 227 ? 37.201 -9.093 21.598 1.00 71.50 227 ASP A N 1
ATOM 1861 C CA . ASP A 1 227 ? 38.098 -8.759 20.491 1.00 71.50 227 ASP A CA 1
ATOM 1862 C C . ASP A 1 227 ? 37.579 -9.314 19.155 1.00 71.50 227 ASP A C 1
ATOM 1864 O O . ASP A 1 227 ? 37.517 -8.580 18.172 1.00 71.50 227 ASP A O 1
ATOM 1868 N N . GLN A 1 228 ? 37.064 -10.551 19.125 1.00 78.25 228 GLN A N 1
ATOM 1869 C CA . GLN A 1 228 ? 36.437 -11.114 17.916 1.00 78.25 228 GLN A CA 1
ATOM 1870 C C . GLN A 1 228 ? 35.178 -10.357 17.480 1.00 78.25 228 GLN A C 1
ATOM 1872 O O . GLN A 1 228 ? 34.967 -10.126 16.289 1.00 78.25 228 GLN A O 1
ATOM 1877 N N . VAL A 1 229 ? 34.321 -9.962 18.428 1.00 80.44 229 VAL A N 1
ATOM 1878 C CA . VAL A 1 229 ? 33.128 -9.164 18.112 1.00 80.44 229 VAL A CA 1
ATOM 1879 C C . VAL A 1 229 ? 33.529 -7.763 17.648 1.00 80.44 229 VAL A C 1
ATOM 1881 O O . VAL A 1 229 ? 32.898 -7.230 16.735 1.00 80.44 229 VAL A O 1
ATOM 1884 N N . ALA A 1 230 ? 34.579 -7.173 18.223 1.00 83.75 230 ALA A N 1
ATOM 1885 C CA . ALA A 1 230 ? 35.106 -5.881 17.800 1.00 83.75 230 ALA A CA 1
ATOM 1886 C C . ALA A 1 230 ? 35.707 -5.932 16.385 1.00 83.75 230 ALA A C 1
ATOM 1888 O O . ALA A 1 230 ? 35.417 -5.036 15.592 1.00 83.75 230 ALA A O 1
ATOM 1889 N N . GLU A 1 231 ? 36.460 -6.982 16.039 1.00 84.00 231 GLU A N 1
ATOM 1890 C CA . GLU A 1 231 ? 36.989 -7.209 14.684 1.00 84.00 231 GLU A CA 1
ATOM 1891 C C . GLU A 1 231 ? 35.861 -7.386 13.658 1.00 84.00 231 GLU A C 1
ATOM 1893 O O . GLU A 1 231 ? 35.808 -6.646 12.679 1.00 84.00 231 GLU A O 1
ATOM 1898 N N . LEU A 1 232 ? 34.883 -8.260 13.927 1.00 87.06 232 LEU A N 1
ATOM 1899 C CA . LEU A 1 232 ? 33.704 -8.436 13.063 1.00 87.06 232 LEU A CA 1
ATOM 1900 C C . LEU A 1 232 ? 32.915 -7.133 12.885 1.00 87.06 232 LEU A C 1
ATOM 1902 O O . LEU A 1 232 ? 32.473 -6.803 11.784 1.00 87.06 232 LEU A O 1
ATOM 1906 N N . SER A 1 233 ? 32.746 -6.369 13.966 1.00 84.38 233 SER A N 1
ATOM 1907 C CA . SER A 1 233 ? 32.070 -5.071 13.916 1.00 84.38 233 SER A CA 1
ATOM 1908 C C . SER A 1 233 ? 32.859 -4.067 13.077 1.00 84.38 233 SER A C 1
ATOM 1910 O O . SER A 1 233 ? 32.265 -3.300 12.322 1.00 84.38 233 SER A O 1
ATOM 1912 N N . HIS A 1 234 ? 34.188 -4.069 13.190 1.00 92.94 234 HIS A N 1
ATOM 1913 C CA . HIS A 1 234 ? 35.062 -3.209 12.404 1.00 92.94 234 HIS A CA 1
ATOM 1914 C C . HIS A 1 234 ? 34.995 -3.546 10.911 1.00 92.94 234 HIS A C 1
ATOM 1916 O O . HIS A 1 234 ? 34.794 -2.637 10.104 1.00 92.94 234 HIS A O 1
ATOM 1922 N N . ASP A 1 235 ? 35.061 -4.830 10.555 1.00 91.62 235 ASP A N 1
ATOM 1923 C CA . ASP A 1 235 ? 34.952 -5.305 9.173 1.00 91.62 235 ASP A CA 1
ATOM 1924 C C . ASP A 1 235 ? 33.607 -4.910 8.551 1.00 91.62 235 ASP A C 1
ATOM 1926 O O . ASP A 1 235 ? 33.560 -4.344 7.456 1.00 91.62 235 ASP A O 1
ATOM 1930 N N . MET A 1 236 ? 32.507 -5.102 9.287 1.00 92.25 236 MET A N 1
ATOM 1931 C CA . MET A 1 236 ? 31.180 -4.665 8.845 1.00 92.25 236 MET A CA 1
ATOM 1932 C C . MET A 1 236 ? 31.098 -3.143 8.680 1.00 92.25 236 MET A C 1
ATOM 1934 O O . MET A 1 236 ? 30.506 -2.656 7.717 1.00 92.25 236 MET A O 1
ATOM 1938 N N . ILE A 1 237 ? 31.693 -2.363 9.589 1.00 96.19 237 ILE A N 1
ATOM 1939 C CA . ILE A 1 237 ? 31.742 -0.897 9.473 1.00 96.19 237 ILE A CA 1
ATOM 1940 C C . ILE A 1 237 ? 32.550 -0.481 8.240 1.00 96.19 237 ILE A C 1
ATOM 1942 O O . ILE A 1 237 ? 32.142 0.447 7.536 1.00 96.19 237 ILE A O 1
ATOM 1946 N N . MET A 1 238 ? 33.665 -1.154 7.951 1.00 95.12 238 MET A N 1
ATOM 1947 C CA . MET A 1 238 ? 34.461 -0.901 6.752 1.00 95.12 238 MET A CA 1
ATOM 1948 C C . MET A 1 238 ? 33.675 -1.211 5.479 1.00 95.12 238 MET A C 1
ATOM 1950 O O . MET A 1 238 ? 33.664 -0.384 4.568 1.00 95.12 238 MET A O 1
ATOM 1954 N N . GLU A 1 239 ? 32.966 -2.339 5.429 1.00 95.88 239 GLU A N 1
ATOM 1955 C CA . GLU A 1 239 ? 32.124 -2.708 4.287 1.00 95.88 239 GLU A CA 1
ATOM 1956 C C . GLU A 1 239 ? 30.977 -1.708 4.092 1.00 95.88 239 GLU A C 1
ATOM 1958 O O . GLU A 1 239 ? 30.788 -1.189 2.992 1.00 95.88 239 GLU A O 1
ATOM 1963 N N . ILE A 1 240 ? 30.274 -1.337 5.167 1.00 93.69 240 ILE A N 1
ATOM 1964 C CA . ILE A 1 240 ? 29.235 -0.298 5.133 1.00 93.69 240 ILE A CA 1
ATOM 1965 C C . ILE A 1 240 ? 29.816 1.030 4.639 1.00 93.69 240 ILE A C 1
ATOM 1967 O O . ILE A 1 240 ? 29.174 1.733 3.861 1.00 93.69 240 ILE A O 1
ATOM 1971 N N . THR A 1 241 ? 31.024 1.388 5.069 1.00 96.25 241 THR A N 1
ATOM 1972 C CA . THR A 1 241 ? 31.681 2.631 4.647 1.00 96.25 241 THR A CA 1
ATOM 1973 C C . THR A 1 241 ? 32.069 2.584 3.169 1.00 96.25 241 THR A C 1
ATOM 1975 O O . THR A 1 241 ? 31.827 3.553 2.452 1.00 96.25 241 THR A O 1
ATOM 1978 N N . ALA A 1 242 ? 32.593 1.456 2.683 1.00 96.44 242 ALA A N 1
ATOM 1979 C CA . ALA A 1 242 ? 32.919 1.261 1.273 1.00 96.44 242 ALA A CA 1
ATOM 1980 C C . ALA A 1 242 ? 31.665 1.299 0.386 1.00 96.44 242 ALA A C 1
ATOM 1982 O O . ALA A 1 242 ? 31.660 1.971 -0.644 1.00 96.44 242 ALA A O 1
ATOM 1983 N N . LEU A 1 243 ? 30.580 0.644 0.810 1.00 97.31 243 LEU A N 1
ATOM 1984 C CA . LEU A 1 243 ? 29.295 0.679 0.110 1.00 97.31 243 LEU A CA 1
ATOM 1985 C C . LEU A 1 243 ? 28.695 2.088 0.096 1.00 97.31 243 LEU A C 1
ATOM 1987 O O . LEU A 1 243 ? 28.167 2.513 -0.927 1.00 97.31 243 LEU A O 1
ATOM 1991 N N . ARG A 1 244 ? 28.808 2.838 1.199 1.00 96.56 244 ARG A N 1
ATOM 1992 C CA . ARG A 1 244 ? 28.384 4.245 1.251 1.00 96.56 244 ARG A CA 1
ATOM 1993 C C . ARG A 1 244 ? 29.180 5.118 0.283 1.00 96.56 244 ARG A C 1
ATOM 1995 O O . ARG A 1 244 ? 28.565 5.937 -0.384 1.00 96.56 244 ARG A O 1
ATOM 2002 N N . ALA A 1 245 ? 30.494 4.921 0.170 1.00 96.94 245 ALA A N 1
ATOM 2003 C CA . ALA A 1 245 ? 31.324 5.652 -0.790 1.00 96.94 245 ALA A CA 1
ATOM 2004 C C . ALA A 1 245 ? 30.945 5.325 -2.248 1.00 96.94 245 ALA A C 1
ATOM 2006 O O . ALA A 1 245 ? 30.743 6.224 -3.057 1.00 96.94 245 ALA A O 1
ATOM 2007 N N . GLN A 1 246 ? 30.744 4.042 -2.567 1.00 97.50 246 GLN A N 1
ATOM 2008 C CA . GLN A 1 246 ? 30.277 3.637 -3.900 1.00 97.50 246 GLN A CA 1
ATOM 2009 C C . GLN A 1 246 ? 28.890 4.203 -4.227 1.00 97.50 246 GLN A C 1
ATOM 2011 O O . GLN A 1 246 ? 28.630 4.590 -5.364 1.00 97.50 246 GLN A O 1
ATOM 2016 N N . LEU A 1 247 ? 27.992 4.260 -3.238 1.00 95.19 247 LEU A N 1
ATOM 2017 C CA . LEU A 1 247 ? 26.673 4.863 -3.404 1.00 95.19 247 LEU A CA 1
ATOM 2018 C C . LEU A 1 247 ? 26.789 6.359 -3.719 1.00 95.19 247 LEU A C 1
ATOM 2020 O O . LEU A 1 247 ? 26.136 6.822 -4.649 1.00 95.19 247 LEU A O 1
ATOM 2024 N N . THR A 1 248 ? 27.639 7.096 -2.997 1.00 95.69 248 THR A N 1
ATOM 2025 C CA . THR A 1 248 ? 27.847 8.526 -3.260 1.00 95.69 248 THR A CA 1
ATOM 2026 C C . THR A 1 248 ? 28.445 8.782 -4.642 1.00 95.69 248 THR A C 1
ATOM 2028 O O . THR A 1 248 ? 27.988 9.694 -5.328 1.00 95.69 248 THR A O 1
ATOM 2031 N N . ASP A 1 249 ? 29.388 7.947 -5.090 1.00 97.19 249 ASP A N 1
ATOM 2032 C CA . ASP A 1 249 ? 29.980 8.059 -6.429 1.00 97.19 249 ASP A CA 1
ATOM 2033 C C . ASP A 1 249 ? 28.915 7.838 -7.522 1.00 97.19 249 ASP A C 1
ATOM 2035 O O . ASP A 1 249 ? 28.799 8.620 -8.468 1.00 97.19 249 ASP A O 1
ATOM 2039 N N . LEU A 1 250 ? 28.061 6.818 -7.360 1.00 97.31 250 LEU A N 1
ATOM 2040 C CA . LEU A 1 250 ? 26.951 6.543 -8.282 1.00 97.31 250 LEU A CA 1
ATOM 2041 C C . LEU A 1 250 ? 25.884 7.648 -8.277 1.00 97.31 250 LEU A C 1
ATOM 2043 O O . LEU A 1 250 ? 25.293 7.947 -9.318 1.00 97.31 250 LEU A O 1
ATOM 2047 N N . GLU A 1 251 ? 25.603 8.254 -7.123 1.00 95.88 251 GLU A N 1
ATOM 2048 C CA . GLU A 1 251 ? 24.690 9.396 -7.019 1.00 95.88 251 GLU A CA 1
ATOM 2049 C C . GLU A 1 251 ? 25.241 10.622 -7.760 1.00 95.88 251 GLU A C 1
ATOM 2051 O O . GLU A 1 251 ? 24.488 11.285 -8.483 1.00 95.88 251 GLU A O 1
ATOM 2056 N N . GLU A 1 252 ? 26.545 10.890 -7.655 1.00 97.44 252 GLU A N 1
ATOM 2057 C CA . GLU A 1 252 ? 27.217 11.961 -8.396 1.00 97.44 252 GLU A CA 1
ATOM 2058 C C . GLU A 1 252 ? 27.191 11.708 -9.913 1.00 97.44 252 GLU A C 1
ATOM 2060 O O . GLU A 1 252 ? 26.804 12.596 -10.682 1.00 97.44 252 GLU A O 1
ATOM 2065 N N . GLU A 1 253 ? 27.499 10.486 -10.360 1.00 97.00 253 GLU A N 1
ATOM 2066 C CA . GLU A 1 253 ? 27.370 10.089 -11.769 1.00 97.00 253 GLU A CA 1
ATOM 2067 C C . GLU A 1 253 ? 25.938 10.281 -12.285 1.00 97.00 253 GLU A C 1
ATOM 2069 O O . GLU A 1 253 ? 25.730 10.814 -13.377 1.00 97.00 253 GLU A O 1
ATOM 2074 N N . ASN A 1 254 ? 24.927 9.918 -11.492 1.00 95.50 254 ASN A N 1
ATOM 2075 C CA . ASN A 1 254 ? 23.521 10.083 -11.861 1.00 95.50 254 ASN A CA 1
ATOM 2076 C C . ASN A 1 254 ? 23.141 11.562 -12.037 1.00 95.50 254 ASN A C 1
ATOM 2078 O O . ASN A 1 254 ? 22.432 11.917 -12.984 1.00 95.50 254 ASN A O 1
ATOM 2082 N N . ILE A 1 255 ? 23.618 12.434 -11.143 1.00 96.50 255 ILE A N 1
ATOM 2083 C CA . ILE A 1 255 ? 23.415 13.885 -11.243 1.00 96.50 255 ILE A CA 1
ATOM 2084 C C . ILE A 1 255 ? 24.085 14.429 -12.510 1.00 96.50 255 ILE A C 1
ATOM 2086 O O . ILE A 1 255 ? 23.457 15.194 -13.248 1.00 96.50 255 ILE A O 1
ATOM 2090 N N . ASN A 1 256 ? 25.315 13.999 -12.799 1.00 97.56 256 ASN A N 1
ATOM 2091 C CA . ASN A 1 256 ? 26.053 14.411 -13.992 1.00 97.56 256 ASN A CA 1
ATOM 2092 C C . ASN A 1 256 ? 25.355 13.958 -15.283 1.00 97.56 256 ASN A C 1
ATOM 2094 O O . ASN A 1 256 ? 25.141 14.777 -16.177 1.00 97.56 256 ASN A O 1
ATOM 2098 N N . LEU A 1 257 ? 24.897 12.705 -15.353 1.00 97.19 257 LEU A N 1
ATOM 2099 C CA . LEU A 1 257 ? 24.141 12.184 -16.497 1.00 97.19 257 LEU A CA 1
ATOM 2100 C C . LEU A 1 257 ? 22.818 12.930 -16.703 1.00 97.19 257 LEU A C 1
ATOM 2102 O O . LEU A 1 257 ? 22.476 13.291 -17.826 1.00 97.19 257 LEU A O 1
ATOM 2106 N N . LYS A 1 258 ? 22.077 13.224 -15.628 1.00 96.12 258 LYS A N 1
ATOM 2107 C CA . LYS A 1 258 ? 20.849 14.034 -15.715 1.00 96.12 258 LYS A CA 1
ATOM 2108 C C . LYS A 1 258 ? 21.124 15.433 -16.251 1.00 96.12 258 LYS A C 1
ATOM 2110 O O . LYS A 1 258 ? 20.319 15.954 -17.024 1.00 96.12 258 LYS A O 1
ATOM 2115 N N . LYS A 1 259 ? 22.231 16.049 -15.830 1.00 96.75 259 LYS A N 1
ATOM 2116 C CA . LYS A 1 259 ? 22.650 17.360 -16.326 1.00 96.75 259 LYS A CA 1
ATOM 2117 C C . LYS A 1 259 ? 22.980 17.293 -17.817 1.00 96.75 259 LYS A C 1
ATOM 2119 O O . LYS A 1 259 ? 22.442 18.101 -18.566 1.00 96.75 259 LYS A O 1
ATOM 2124 N N . GLN A 1 260 ? 23.754 16.296 -18.239 1.00 97.69 260 GLN A N 1
ATOM 2125 C CA . GLN A 1 260 ? 24.120 16.097 -19.640 1.00 97.69 260 GLN A CA 1
ATOM 2126 C C . GLN A 1 260 ? 22.891 15.877 -20.532 1.00 97.69 260 GLN A C 1
ATOM 2128 O O . GLN A 1 260 ? 22.731 16.577 -21.523 1.00 97.69 260 GLN A O 1
ATOM 2133 N N . ILE A 1 261 ? 21.965 14.990 -20.144 1.00 95.25 261 ILE A N 1
ATOM 2134 C CA . ILE A 1 261 ? 20.722 14.758 -20.904 1.00 95.25 261 ILE A CA 1
ATOM 2135 C C . ILE A 1 261 ? 19.920 16.057 -21.046 1.00 95.25 261 ILE A C 1
ATOM 2137 O O . ILE A 1 261 ? 19.345 16.335 -22.095 1.00 95.25 261 ILE A O 1
ATOM 2141 N N . LYS A 1 262 ? 19.859 16.869 -19.985 1.00 96.81 262 LYS A N 1
ATOM 2142 C CA . LYS A 1 262 ? 19.146 18.148 -20.024 1.00 96.81 262 LYS A CA 1
ATOM 2143 C C . LYS A 1 262 ? 19.810 19.145 -20.980 1.00 96.81 262 LYS A C 1
ATOM 2145 O O . LYS A 1 262 ? 19.087 19.866 -21.663 1.00 96.81 262 LYS A O 1
ATOM 2150 N N . GLU A 1 263 ? 21.139 19.188 -21.012 1.00 97.62 263 GLU A N 1
ATOM 2151 C CA . GLU A 1 263 ? 21.913 20.019 -21.942 1.00 97.62 263 GLU A CA 1
ATOM 2152 C C . GLU A 1 263 ? 21.709 19.555 -23.391 1.00 97.62 263 GLU A C 1
ATOM 2154 O O . GLU A 1 263 ? 21.304 20.364 -24.222 1.00 97.62 263 GLU A O 1
ATOM 2159 N N . GLU A 1 264 ? 21.839 18.255 -23.672 1.00 97.56 264 GLU A N 1
ATOM 2160 C CA . GLU A 1 264 ? 21.618 17.676 -25.008 1.00 97.56 264 GLU A CA 1
ATOM 2161 C C . GLU A 1 264 ? 20.204 17.974 -25.534 1.00 97.56 264 GLU A C 1
ATOM 2163 O O . GLU A 1 264 ? 20.035 18.481 -26.642 1.00 97.56 264 GLU A O 1
ATOM 2168 N N . VAL A 1 265 ? 19.170 17.752 -24.714 1.00 97.00 265 VAL A N 1
ATOM 2169 C CA . VAL A 1 265 ? 17.779 18.055 -25.092 1.00 97.00 265 VAL A CA 1
ATOM 2170 C C . VAL A 1 265 ? 17.576 19.549 -25.350 1.00 97.00 265 VAL A C 1
ATOM 2172 O O . VAL A 1 265 ? 16.813 19.924 -26.245 1.00 97.00 265 VAL A O 1
ATOM 2175 N N . GLN A 1 266 ? 18.225 20.417 -24.571 1.00 96.88 266 GLN A N 1
ATOM 2176 C CA . GLN A 1 266 ? 18.135 21.859 -24.778 1.00 96.88 266 GLN A CA 1
ATOM 2177 C C . GLN A 1 266 ? 18.787 22.268 -26.104 1.00 96.88 266 GLN A C 1
ATOM 2179 O O . GLN A 1 266 ? 18.175 23.023 -26.861 1.00 96.88 266 GLN A O 1
ATOM 2184 N N . GLU A 1 267 ? 19.975 21.749 -26.410 1.00 97.06 267 GLU A N 1
ATOM 2185 C CA . GLU A 1 267 ? 20.685 22.023 -27.662 1.00 97.06 267 GLU A CA 1
ATOM 2186 C C . GLU A 1 267 ? 19.894 21.543 -28.886 1.00 97.06 267 GLU A C 1
ATOM 2188 O O . GLU A 1 267 ? 19.708 22.304 -29.842 1.00 97.06 267 GLU A O 1
ATOM 2193 N N . GLU A 1 268 ? 19.352 20.321 -28.847 1.00 96.62 268 GLU A N 1
ATOM 2194 C CA . GLU A 1 268 ? 18.507 19.786 -29.921 1.00 96.62 268 GLU A CA 1
ATOM 2195 C C . GLU A 1 268 ? 17.248 20.636 -30.136 1.00 96.62 268 GLU A C 1
ATOM 2197 O O . GLU A 1 268 ? 16.865 20.933 -31.275 1.00 96.62 268 GLU A O 1
ATOM 2202 N N . TYR A 1 269 ? 16.609 21.069 -29.047 1.00 96.25 269 TYR A N 1
ATOM 2203 C CA . TYR A 1 269 ? 15.429 21.924 -29.118 1.00 96.25 269 TYR A CA 1
ATOM 2204 C C . TYR A 1 269 ? 15.760 23.308 -29.692 1.00 96.25 269 TYR A C 1
ATOM 2206 O O . TYR A 1 269 ? 15.037 23.802 -30.561 1.00 96.25 269 TYR A O 1
ATOM 2214 N N . GLU A 1 270 ? 16.855 23.933 -29.254 1.00 97.19 270 GLU A N 1
ATOM 2215 C CA . GLU A 1 270 ? 17.313 25.220 -29.785 1.00 97.19 270 GLU A CA 1
ATOM 2216 C C . GLU A 1 270 ? 17.641 25.127 -31.280 1.00 97.19 270 GLU A C 1
ATOM 2218 O O . GLU A 1 270 ? 17.177 25.967 -32.059 1.00 97.19 270 GLU A O 1
ATOM 2223 N N . ALA A 1 271 ? 18.351 24.079 -31.707 1.00 97.00 271 ALA A N 1
ATOM 2224 C CA . ALA A 1 271 ? 18.662 23.835 -33.114 1.00 97.00 271 ALA A CA 1
ATOM 2225 C C . ALA A 1 271 ? 17.390 23.662 -33.962 1.00 97.00 271 ALA A C 1
ATOM 2227 O O . ALA A 1 271 ? 17.265 24.255 -35.040 1.00 97.00 271 ALA A O 1
ATOM 2228 N N . LEU A 1 272 ? 16.404 22.910 -33.461 1.00 97.62 272 LEU A N 1
ATOM 2229 C CA . LEU A 1 272 ? 15.117 22.725 -34.133 1.00 97.62 272 LEU A CA 1
ATOM 2230 C C . LEU A 1 272 ? 14.353 24.046 -34.274 1.00 97.62 272 LEU A C 1
ATOM 2232 O O . LEU A 1 272 ? 13.825 24.352 -35.348 1.00 97.62 272 LEU A O 1
ATOM 2236 N N . VAL A 1 273 ? 14.296 24.843 -33.204 1.00 96.81 273 VAL A N 1
ATOM 2237 C CA . VAL A 1 273 ? 13.640 26.156 -33.213 1.00 96.81 273 VAL A CA 1
ATOM 2238 C C . VAL A 1 273 ? 14.318 27.076 -34.226 1.00 96.81 273 VAL A C 1
ATOM 2240 O O . VAL A 1 273 ? 13.629 27.683 -35.050 1.00 96.81 273 VAL A O 1
ATOM 2243 N N . GLN A 1 274 ? 15.651 27.138 -34.233 1.00 96.56 274 GLN A N 1
ATOM 2244 C CA . GLN A 1 274 ? 16.406 27.924 -35.210 1.00 96.56 274 GLN A CA 1
ATOM 2245 C C . GLN A 1 274 ? 16.113 27.471 -36.649 1.00 96.56 274 GLN A C 1
ATOM 2247 O O . GLN A 1 274 ? 15.807 28.308 -37.501 1.00 96.56 274 GLN A O 1
ATOM 2252 N N . ALA A 1 275 ? 16.111 26.164 -36.924 1.00 96.69 275 ALA A N 1
ATOM 2253 C CA . ALA A 1 275 ? 15.796 25.623 -38.247 1.00 96.69 275 ALA A CA 1
ATOM 2254 C C . ALA A 1 275 ? 14.363 25.966 -38.704 1.00 96.69 275 ALA A C 1
ATOM 2256 O O . ALA A 1 275 ? 14.143 26.353 -39.860 1.00 96.69 275 ALA A O 1
ATOM 2257 N N . LEU A 1 276 ? 13.384 25.886 -37.797 1.00 96.38 276 LEU A N 1
ATOM 2258 C CA . LEU A 1 276 ? 12.000 26.300 -38.049 1.00 96.38 276 LEU A CA 1
ATOM 2259 C C . LEU A 1 276 ? 11.908 27.791 -38.384 1.00 96.38 276 LEU A C 1
ATOM 2261 O O . LEU A 1 276 ? 11.248 28.161 -39.360 1.00 96.38 276 LEU A O 1
ATOM 2265 N N . PHE A 1 277 ? 12.586 28.647 -37.616 1.00 95.69 277 PHE A N 1
ATOM 2266 C CA . PHE A 1 277 ? 12.631 30.085 -37.881 1.00 95.69 277 PHE A CA 1
ATOM 2267 C C . PHE A 1 277 ? 13.263 30.393 -39.239 1.00 95.69 277 PHE A C 1
ATOM 2269 O O . PHE A 1 277 ? 12.676 31.146 -40.019 1.00 95.69 277 PHE A O 1
ATOM 2276 N N . MET A 1 278 ? 14.394 29.765 -39.567 1.00 95.38 278 MET A N 1
ATOM 2277 C CA . MET A 1 278 ? 15.056 29.930 -40.865 1.00 95.38 278 MET A CA 1
ATOM 2278 C C . MET A 1 278 ? 14.153 29.493 -42.023 1.00 95.38 278 MET A C 1
ATOM 2280 O O . MET A 1 278 ? 14.023 30.208 -43.017 1.00 95.38 278 MET A O 1
ATOM 2284 N N . THR A 1 279 ? 13.443 28.372 -41.874 1.00 94.62 279 THR A N 1
ATOM 2285 C CA . THR A 1 279 ? 12.488 27.890 -42.886 1.00 94.62 279 THR A CA 1
ATOM 2286 C C . THR A 1 279 ? 11.313 28.857 -43.067 1.00 94.62 279 THR A C 1
ATOM 2288 O O . THR A 1 279 ? 10.877 29.118 -44.193 1.00 94.62 279 THR A O 1
ATOM 2291 N N . CYS A 1 280 ? 10.798 29.424 -41.972 1.00 92.94 280 CYS A N 1
ATOM 2292 C CA . CYS A 1 280 ? 9.740 30.434 -42.007 1.00 92.94 280 CYS A CA 1
ATOM 2293 C C . CYS A 1 280 ? 10.195 31.724 -42.704 1.00 92.94 280 CYS A C 1
ATOM 2295 O O . CYS A 1 280 ? 9.454 32.261 -43.532 1.00 92.94 280 CYS A O 1
ATOM 2297 N N . LEU A 1 281 ? 11.405 32.205 -42.402 1.00 94.25 281 LEU A N 1
ATOM 2298 C CA . LEU A 1 281 ? 11.988 33.380 -43.052 1.00 94.25 281 LEU A CA 1
ATOM 2299 C C . LEU A 1 281 ? 12.177 33.143 -44.549 1.00 94.25 281 LEU A C 1
ATOM 2301 O O . LEU A 1 281 ? 11.691 33.939 -45.349 1.00 94.25 281 LEU A O 1
ATOM 2305 N N . HIS A 1 282 ? 12.752 32.002 -44.931 1.00 94.19 282 HIS A N 1
ATOM 2306 C CA . HIS A 1 282 ? 12.943 31.652 -46.336 1.00 94.19 282 HIS A CA 1
ATOM 2307 C C . HIS A 1 282 ? 11.615 31.596 -47.109 1.00 94.19 282 HIS A C 1
ATOM 2309 O O . HIS A 1 282 ? 11.489 32.129 -48.213 1.00 94.19 282 HIS A O 1
ATOM 2315 N N . ARG A 1 283 ? 10.573 31.003 -46.511 1.00 91.50 283 ARG A N 1
ATOM 2316 C CA . ARG A 1 283 ? 9.233 30.971 -47.116 1.00 91.50 283 ARG A CA 1
ATOM 2317 C C . ARG A 1 283 ? 8.648 32.376 -47.281 1.00 91.50 283 ARG A C 1
ATOM 2319 O O . ARG A 1 283 ? 8.020 32.654 -48.302 1.00 91.50 283 ARG A O 1
ATOM 2326 N N . LYS A 1 284 ? 8.848 33.260 -46.299 1.00 92.75 284 LYS A N 1
ATOM 2327 C CA . LYS A 1 284 ? 8.409 34.662 -46.360 1.00 92.75 284 LYS A CA 1
ATOM 2328 C C . LYS A 1 284 ? 9.134 35.431 -47.466 1.00 92.75 284 LYS A C 1
ATOM 2330 O O . LYS A 1 284 ? 8.484 36.161 -48.207 1.00 92.75 284 LYS A O 1
ATOM 2335 N N . GLU A 1 285 ? 10.443 35.247 -47.607 1.00 93.88 285 GLU A N 1
ATOM 2336 C CA . GLU A 1 285 ? 11.233 35.848 -48.688 1.00 93.88 285 GLU A CA 1
ATOM 2337 C C . GLU A 1 285 ? 10.736 35.390 -50.059 1.00 93.88 285 GLU A C 1
ATOM 2339 O O . GLU A 1 285 ? 10.426 36.228 -50.904 1.00 93.88 285 GLU A O 1
ATOM 2344 N N . LYS A 1 286 ? 10.525 34.081 -50.249 1.00 95.38 286 LYS A N 1
ATOM 2345 C CA . LYS A 1 286 ? 9.954 33.539 -51.492 1.00 95.38 286 LYS A CA 1
ATOM 2346 C C . LYS A 1 286 ? 8.568 34.093 -51.808 1.00 95.38 286 LYS A C 1
ATOM 2348 O O . LYS A 1 286 ? 8.268 34.380 -52.965 1.00 95.38 286 LYS A O 1
ATOM 2353 N N . LEU A 1 287 ? 7.716 34.261 -50.797 1.00 93.56 287 LEU A N 1
ATOM 2354 C CA . LEU A 1 287 ? 6.401 34.873 -50.983 1.00 93.56 287 LEU A CA 1
ATOM 2355 C C . LEU A 1 287 ? 6.522 36.336 -51.431 1.00 93.56 287 LEU A C 1
ATOM 2357 O O . LEU A 1 287 ? 5.808 36.753 -52.342 1.00 93.56 287 LEU A O 1
ATOM 2361 N N . ASN A 1 288 ? 7.442 37.093 -50.832 1.00 91.25 288 ASN A N 1
ATOM 2362 C CA . ASN A 1 288 ? 7.700 38.481 -51.205 1.00 91.25 288 ASN A CA 1
ATOM 2363 C C . ASN A 1 288 ? 8.248 38.598 -52.637 1.00 91.25 288 ASN A C 1
ATOM 2365 O O . ASN A 1 288 ? 7.773 39.444 -53.391 1.00 91.25 288 ASN A O 1
ATOM 2369 N N . GLU A 1 289 ? 9.188 37.734 -53.038 1.00 94.75 289 GLU A N 1
ATOM 2370 C CA . GLU A 1 289 ? 9.691 37.660 -54.420 1.00 94.75 289 GLU A CA 1
ATOM 2371 C C . GLU A 1 289 ? 8.552 37.391 -55.410 1.00 94.75 289 GLU A C 1
ATOM 2373 O O . GLU A 1 289 ? 8.410 38.085 -56.417 1.00 94.75 289 GLU A O 1
ATOM 2378 N N . ASN A 1 290 ? 7.693 36.414 -55.105 1.00 93.44 290 ASN A N 1
ATOM 2379 C CA . ASN A 1 290 ? 6.536 36.087 -55.936 1.00 93.44 290 ASN A CA 1
ATOM 2380 C C . ASN A 1 290 ? 5.556 37.260 -56.041 1.00 93.44 290 ASN A C 1
ATOM 2382 O O . ASN A 1 290 ? 5.034 37.529 -57.123 1.00 93.44 290 ASN A O 1
ATOM 2386 N N . TRP A 1 291 ? 5.327 37.977 -54.938 1.00 90.94 291 TRP A N 1
ATOM 2387 C CA . TRP A 1 291 ? 4.467 39.156 -54.916 1.00 90.94 291 TRP A CA 1
ATOM 2388 C C . TRP A 1 291 ? 5.046 40.310 -55.745 1.00 90.94 291 TRP A C 1
ATOM 2390 O O . TRP A 1 291 ? 4.313 40.950 -56.504 1.00 90.94 291 TRP A O 1
ATOM 2400 N N . LEU A 1 292 ? 6.362 40.539 -55.672 1.00 91.75 292 LEU A N 1
ATOM 2401 C CA . LEU A 1 292 ? 7.056 41.533 -56.493 1.00 91.75 292 LEU A CA 1
ATOM 2402 C C . LEU A 1 292 ? 6.945 41.182 -57.985 1.00 91.75 292 LEU A C 1
ATOM 2404 O O . LEU A 1 292 ? 6.554 42.024 -58.791 1.00 91.75 292 LEU A O 1
ATOM 2408 N N . ASN A 1 293 ? 7.200 39.918 -58.335 1.00 94.50 293 ASN A N 1
ATOM 2409 C CA . ASN A 1 293 ? 7.082 39.410 -59.702 1.00 94.50 293 ASN A CA 1
ATOM 2410 C C . ASN A 1 293 ? 5.654 39.550 -60.245 1.00 94.50 293 ASN A C 1
ATOM 2412 O O . ASN A 1 293 ? 5.463 39.938 -61.397 1.00 94.50 293 ASN A O 1
ATOM 2416 N N . LEU A 1 294 ? 4.641 39.248 -59.429 1.00 92.31 294 LEU A N 1
ATOM 2417 C CA . LEU A 1 294 ? 3.241 39.417 -59.813 1.00 92.31 294 LEU A CA 1
ATOM 2418 C C . LEU A 1 294 ? 2.905 40.894 -60.041 1.00 92.31 294 LEU A C 1
ATOM 2420 O O . LEU A 1 294 ? 2.290 41.229 -61.049 1.00 92.31 294 LEU A O 1
ATOM 2424 N N . THR A 1 295 ? 3.341 41.773 -59.138 1.00 87.00 295 THR A N 1
ATOM 2425 C CA . THR A 1 295 ? 3.122 43.221 -59.255 1.00 87.00 295 THR A CA 1
ATOM 2426 C C . THR A 1 295 ? 3.762 43.770 -60.528 1.00 87.00 295 THR A C 1
ATOM 2428 O O . THR A 1 295 ? 3.119 44.519 -61.260 1.00 87.00 295 THR A O 1
ATOM 2431 N N . GLN A 1 296 ? 4.984 43.335 -60.845 1.00 91.44 296 GLN A N 1
ATOM 2432 C CA . GLN A 1 296 ? 5.678 43.705 -62.075 1.00 91.44 296 GLN A CA 1
ATOM 2433 C C . GLN A 1 296 ? 4.904 43.256 -63.323 1.00 91.44 296 GLN A C 1
ATOM 2435 O O . GLN A 1 296 ? 4.626 44.081 -64.190 1.00 91.44 296 GLN A O 1
ATOM 2440 N N . LYS A 1 297 ? 4.463 41.991 -63.376 1.00 93.62 297 LYS A N 1
ATOM 2441 C CA . LYS A 1 297 ? 3.646 41.468 -64.488 1.00 93.62 297 LYS A CA 1
ATOM 2442 C C . LYS A 1 297 ? 2.329 42.223 -64.658 1.00 93.62 297 LYS A C 1
ATOM 2444 O O . LYS A 1 297 ? 1.900 42.475 -65.779 1.00 93.62 297 LYS A O 1
ATOM 2449 N N . VAL A 1 298 ? 1.678 42.598 -63.556 1.00 91.19 298 VAL A N 1
ATOM 2450 C CA . VAL A 1 298 ? 0.451 43.407 -63.601 1.00 91.19 298 VAL A CA 1
ATOM 2451 C C . VAL A 1 298 ? 0.745 44.803 -64.159 1.00 91.19 298 VAL A C 1
ATOM 2453 O O . VAL A 1 298 ? -0.017 45.291 -64.991 1.00 91.19 298 VAL A O 1
ATOM 2456 N N . CYS A 1 299 ? 1.849 45.441 -63.760 1.00 87.94 299 CYS A N 1
ATOM 2457 C CA . CYS A 1 299 ? 2.272 46.731 -64.312 1.00 87.94 299 CYS A CA 1
ATOM 2458 C C . CYS A 1 299 ? 2.589 46.650 -65.812 1.00 87.94 299 CYS A C 1
ATOM 2460 O O . CYS A 1 299 ? 2.171 47.531 -66.566 1.00 87.94 299 CYS A O 1
ATOM 2462 N N . GLU A 1 300 ? 3.277 45.592 -66.246 1.00 91.94 300 GLU A N 1
ATOM 2463 C CA . GLU A 1 300 ? 3.568 45.317 -67.656 1.00 91.94 300 GLU A CA 1
ATOM 2464 C C . GLU A 1 300 ? 2.272 45.159 -68.453 1.00 91.94 300 GLU A C 1
ATOM 2466 O O . GLU A 1 300 ? 2.057 45.917 -69.398 1.00 91.94 300 GLU A O 1
ATOM 2471 N N . LEU A 1 301 ? 1.344 44.314 -67.992 1.00 94.12 301 LEU A N 1
ATOM 2472 C CA . LEU A 1 301 ? 0.041 44.119 -68.632 1.00 94.12 301 LEU A CA 1
ATOM 2473 C C . LEU A 1 301 ? -0.777 45.420 -68.704 1.00 94.12 301 LEU A C 1
ATOM 2475 O O . LEU A 1 301 ? -1.392 45.716 -69.724 1.00 94.12 301 LEU A O 1
ATOM 2479 N N . ILE A 1 302 ? -0.777 46.240 -67.644 1.00 88.75 302 ILE A N 1
ATOM 2480 C CA . ILE A 1 302 ? -1.432 47.561 -67.664 1.00 88.75 302 ILE A CA 1
ATOM 2481 C C . ILE A 1 302 ? -0.784 48.467 -68.717 1.00 88.75 302 ILE A C 1
ATOM 2483 O O . ILE A 1 302 ? -1.486 49.234 -69.383 1.00 88.75 302 ILE A O 1
ATOM 2487 N N . SER A 1 303 ? 0.543 48.414 -68.852 1.00 87.38 303 SER A N 1
ATOM 2488 C CA . SER A 1 303 ? 1.267 49.210 -69.840 1.00 87.38 303 SER A CA 1
ATOM 2489 C C . SER A 1 303 ? 0.956 48.747 -71.265 1.00 87.38 303 SER A C 1
ATOM 2491 O O . SER A 1 303 ? 0.670 49.598 -72.102 1.00 87.38 303 SER A O 1
ATOM 2493 N N . GLU A 1 304 ? 0.887 47.435 -71.505 1.00 92.19 304 GLU A N 1
ATOM 2494 C CA . GLU A 1 304 ? 0.488 46.820 -72.776 1.00 92.19 304 GLU A CA 1
ATOM 2495 C C . GLU A 1 304 ? -0.953 47.180 -73.149 1.00 92.19 304 GLU A C 1
ATOM 2497 O O . GLU A 1 304 ? -1.195 47.722 -74.221 1.00 92.19 304 GLU A O 1
ATOM 2502 N N . VAL A 1 305 ? -1.914 47.006 -72.237 1.00 91.38 305 VAL A N 1
ATOM 2503 C CA . VAL A 1 305 ? -3.318 47.386 -72.478 1.00 91.38 305 VAL A CA 1
ATOM 2504 C C . VAL A 1 305 ? -3.440 48.888 -72.751 1.00 91.38 305 VAL A C 1
ATOM 2506 O O . VAL A 1 305 ? -4.250 49.322 -73.572 1.00 91.38 305 VAL A O 1
ATOM 2509 N N . ARG A 1 306 ? -2.631 49.722 -72.085 1.00 89.19 306 ARG A N 1
ATOM 2510 C CA . ARG A 1 306 ? -2.613 51.168 -72.332 1.00 89.19 306 ARG A CA 1
ATOM 2511 C C . ARG A 1 306 ? -2.026 51.496 -73.702 1.00 89.19 306 ARG A C 1
ATOM 2513 O O . ARG A 1 306 ? -2.584 52.352 -74.389 1.00 89.19 306 ARG A O 1
ATOM 2520 N N . THR A 1 307 ? -0.910 50.879 -74.091 1.00 90.19 307 THR A N 1
ATOM 2521 C CA . THR A 1 307 ? -0.294 51.118 -75.402 1.00 90.19 307 THR A CA 1
ATOM 2522 C C . THR A 1 307 ? -1.199 50.616 -76.520 1.00 90.19 307 THR A C 1
ATOM 2524 O O . THR A 1 307 ? -1.432 51.380 -77.455 1.00 90.19 307 THR A O 1
ATOM 2527 N N . GLU A 1 308 ? -1.804 49.435 -76.371 1.00 88.44 308 GLU A N 1
ATOM 2528 C CA . GLU A 1 308 ? -2.810 48.879 -77.282 1.00 88.44 308 GLU A CA 1
ATOM 2529 C C . GLU A 1 308 ? -4.044 49.792 -77.386 1.00 88.44 308 GLU A C 1
ATOM 2531 O O . GLU A 1 308 ? -4.506 50.128 -78.475 1.00 88.44 308 GLU A O 1
ATOM 2536 N N . GLY A 1 309 ? -4.545 50.302 -76.258 1.00 85.56 309 GLY A N 1
ATOM 2537 C CA . GLY A 1 309 ? -5.630 51.283 -76.249 1.00 85.56 309 GLY A CA 1
ATOM 2538 C C . GLY A 1 309 ? -5.270 52.573 -76.998 1.00 85.56 309 GLY A C 1
ATOM 2539 O O . GLY A 1 309 ? -6.091 53.113 -77.741 1.00 85.56 309 GLY A O 1
ATOM 2540 N N . ILE A 1 310 ? -4.033 53.066 -76.858 1.00 85.12 310 ILE A N 1
ATOM 2541 C CA . ILE A 1 310 ? -3.542 54.248 -77.586 1.00 85.12 310 ILE A CA 1
ATOM 2542 C C . ILE A 1 310 ? -3.390 53.954 -79.084 1.00 85.12 310 ILE A C 1
ATOM 2544 O O . ILE A 1 310 ? -3.743 54.817 -79.894 1.00 85.12 310 ILE A O 1
ATOM 2548 N N . THR A 1 311 ? -2.872 52.786 -79.477 1.00 88.19 311 THR A N 1
ATOM 2549 C CA . THR A 1 311 ? -2.751 52.399 -80.893 1.00 88.19 311 THR A CA 1
ATOM 2550 C C . THR A 1 311 ? -4.126 52.244 -81.525 1.00 88.19 311 THR A C 1
ATOM 2552 O O . THR A 1 311 ? -4.380 52.879 -82.549 1.00 88.19 311 THR A O 1
ATOM 2555 N N . ASN A 1 312 ? -5.051 51.547 -80.863 1.00 85.12 312 ASN A N 1
ATOM 2556 C CA . ASN A 1 312 ? -6.434 51.380 -81.314 1.00 85.12 312 ASN A CA 1
ATOM 2557 C C . ASN A 1 312 ? -7.148 52.732 -81.423 1.00 85.12 312 ASN A C 1
ATOM 2559 O O . ASN A 1 312 ? -7.804 53.017 -82.421 1.00 85.12 312 ASN A O 1
ATOM 2563 N N . MET A 1 313 ? -6.964 53.629 -80.450 1.00 78.62 313 MET A N 1
ATOM 2564 C CA . MET A 1 313 ? -7.524 54.981 -80.500 1.00 78.62 313 MET A CA 1
ATOM 2565 C C . MET A 1 313 ? -6.903 55.836 -81.617 1.00 78.62 313 MET A C 1
ATOM 2567 O O . MET A 1 313 ? -7.609 56.633 -82.235 1.00 78.62 313 MET A O 1
ATOM 2571 N N . LYS A 1 314 ? -5.605 55.687 -81.917 1.00 79.69 314 LYS A N 1
ATOM 2572 C CA . LYS A 1 314 ? -4.962 56.331 -83.078 1.00 79.69 314 LYS A CA 1
ATOM 2573 C C . LYS A 1 314 ? -5.510 55.781 -84.396 1.00 79.69 314 LYS A C 1
ATOM 2575 O O . LYS A 1 314 ? -5.753 56.566 -85.310 1.00 79.69 314 LYS A O 1
ATOM 2580 N N . GLU A 1 315 ? -5.725 54.473 -84.500 1.00 80.69 315 GLU A N 1
ATOM 2581 C CA . GLU A 1 315 ? -6.342 53.847 -85.673 1.00 80.69 315 GLU A CA 1
ATOM 2582 C C . GLU A 1 315 ? -7.790 54.286 -85.866 1.00 80.69 315 GLU A C 1
ATOM 2584 O O . GLU A 1 315 ? -8.166 54.674 -86.971 1.00 80.69 315 GLU A O 1
ATOM 2589 N N . LEU A 1 316 ? -8.588 54.305 -84.796 1.00 74.62 316 LEU A N 1
ATOM 2590 C CA . LEU A 1 316 ? -9.946 54.840 -84.816 1.00 74.62 316 LEU A CA 1
ATOM 2591 C C . LEU A 1 316 ? -9.937 56.312 -85.215 1.00 74.62 316 LEU A C 1
ATOM 2593 O O . LEU A 1 316 ? -10.689 56.687 -86.101 1.00 74.62 316 LEU A O 1
ATOM 2597 N N . ARG A 1 317 ? -9.027 57.136 -84.676 1.00 72.94 317 ARG A N 1
ATOM 2598 C CA . ARG A 1 317 ? -8.878 58.543 -85.083 1.00 72.94 317 ARG A CA 1
ATOM 2599 C C . ARG A 1 317 ? -8.542 58.688 -86.571 1.00 72.94 317 ARG A C 1
ATOM 2601 O O . ARG A 1 317 ? -9.071 59.591 -87.207 1.00 72.94 317 ARG A O 1
ATOM 2608 N N . LYS A 1 318 ? -7.713 57.808 -87.145 1.00 75.12 318 LYS A N 1
ATOM 2609 C CA . LYS A 1 318 ? -7.451 57.778 -88.597 1.00 75.12 318 LYS A CA 1
ATOM 2610 C C . LYS A 1 318 ? -8.686 57.355 -89.397 1.00 75.12 318 LYS A C 1
ATOM 2612 O O . LYS A 1 318 ? -8.977 57.974 -90.412 1.00 75.12 318 LYS A O 1
ATOM 2617 N N . LYS A 1 319 ? -9.429 56.348 -88.929 1.00 69.44 319 LYS A N 1
ATOM 2618 C CA . LYS A 1 319 ? -10.680 55.881 -89.555 1.00 69.44 319 LYS A CA 1
ATOM 2619 C C . LYS A 1 319 ? -11.818 56.911 -89.430 1.00 69.44 319 LYS A C 1
ATOM 2621 O O . LYS A 1 319 ? -12.692 56.955 -90.284 1.00 69.44 319 LYS A O 1
ATOM 2626 N N . TRP A 1 320 ? -11.801 57.743 -88.388 1.00 50.62 320 TRP A N 1
ATOM 2627 C CA . TRP A 1 320 ? -12.872 58.683 -88.022 1.00 50.62 320 TRP A CA 1
ATOM 2628 C C . TRP A 1 320 ? -12.588 60.139 -88.370 1.00 50.62 320 TRP A C 1
ATOM 2630 O O . TRP A 1 320 ? -13.518 60.936 -88.434 1.00 50.62 320 TRP A O 1
ATOM 2640 N N . GLY A 1 321 ? -11.337 60.494 -88.673 1.00 50.00 321 GLY A N 1
ATOM 2641 C CA . GLY A 1 321 ? -10.981 61.792 -89.255 1.00 50.00 321 GLY A CA 1
ATOM 2642 C C . GLY A 1 321 ? -11.634 62.060 -90.619 1.00 50.00 321 GLY A C 1
ATOM 2643 O O . GLY A 1 321 ? -11.400 63.114 -91.197 1.00 50.00 321 GLY A O 1
ATOM 2644 N N . SER A 1 322 ? -12.453 61.125 -91.120 1.00 50.81 322 SER A N 1
ATOM 2645 C CA . SER A 1 322 ? -13.145 61.195 -92.402 1.00 50.81 322 SER A CA 1
ATOM 2646 C C . SER A 1 322 ? -14.685 61.141 -92.337 1.00 50.81 322 SER A C 1
ATOM 2648 O O . SER A 1 322 ? -15.291 61.289 -93.394 1.00 50.81 322 SER A O 1
ATOM 2650 N N . ALA A 1 323 ? -15.368 60.963 -91.193 1.00 41.25 323 ALA A N 1
ATOM 2651 C CA . ALA A 1 323 ? -16.847 60.981 -91.188 1.00 41.25 323 ALA A CA 1
ATOM 2652 C C . ALA A 1 323 ? -17.487 61.238 -89.807 1.00 41.25 323 ALA A C 1
ATOM 2654 O O . ALA A 1 323 ? -16.971 60.809 -88.779 1.00 41.25 323 ALA A O 1
ATOM 2655 N N . ARG A 1 324 ? -18.627 61.955 -89.814 1.00 47.38 324 ARG A N 1
ATOM 2656 C CA . ARG A 1 324 ? -19.458 62.374 -88.658 1.00 47.38 324 ARG A CA 1
ATOM 2657 C C . ARG A 1 324 ? -20.030 61.192 -87.840 1.00 47.38 324 ARG A C 1
ATOM 2659 O O . ARG A 1 324 ? -20.061 60.076 -88.344 1.00 47.38 324 ARG A O 1
ATOM 2666 N N . PRO A 1 325 ? -20.463 61.435 -86.582 1.00 53.50 325 PRO A N 1
ATOM 2667 C CA . PRO A 1 325 ? -20.518 60.408 -85.547 1.00 53.50 325 PRO A CA 1
ATOM 2668 C C . PRO A 1 325 ? -21.759 59.527 -85.681 1.00 53.50 325 PRO A C 1
ATOM 2670 O O . PRO A 1 325 ? -22.873 60.042 -85.708 1.00 53.50 325 PRO A O 1
ATOM 2673 N N . ASP A 1 326 ? -21.550 58.212 -85.708 1.00 43.12 326 ASP A N 1
ATOM 2674 C CA . ASP A 1 326 ? -22.620 57.215 -85.692 1.00 43.12 326 ASP A CA 1
ATOM 2675 C C . ASP A 1 326 ? -22.740 56.566 -84.300 1.00 43.12 326 ASP A C 1
ATOM 2677 O O . ASP A 1 326 ? -21.746 56.203 -83.655 1.00 43.12 326 ASP A O 1
ATOM 2681 N N . GLU A 1 327 ? -23.975 56.472 -83.810 1.00 51.78 327 GLU A N 1
ATOM 2682 C CA . GLU A 1 327 ? -24.352 56.120 -82.434 1.00 51.78 327 GLU A CA 1
ATOM 2683 C C . GLU A 1 327 ? -23.982 54.676 -82.053 1.00 51.78 327 GLU A C 1
ATOM 2685 O O . GLU A 1 327 ? -23.791 54.385 -80.868 1.00 51.78 327 GLU A O 1
ATOM 2690 N N . GLY A 1 328 ? -23.744 53.800 -83.036 1.00 52.84 328 GLY A N 1
ATOM 2691 C CA . GLY A 1 328 ? -23.360 52.400 -82.824 1.00 52.84 328 GLY A CA 1
ATOM 2692 C C . GLY A 1 328 ? -21.983 52.187 -82.174 1.00 52.84 328 GLY A C 1
ATOM 2693 O O . GLY A 1 328 ? -21.759 51.165 -81.522 1.00 52.84 328 GLY A O 1
ATOM 2694 N N . ILE A 1 329 ? -21.047 53.144 -82.269 1.00 51.62 329 ILE A N 1
ATOM 2695 C CA . ILE A 1 329 ? -19.701 52.949 -81.691 1.00 51.62 329 ILE A CA 1
ATOM 2696 C C . ILE A 1 329 ? -19.649 53.245 -80.186 1.00 51.62 329 ILE A C 1
ATOM 2698 O O . ILE A 1 329 ? -18.859 52.624 -79.465 1.00 51.62 329 ILE A O 1
ATOM 2702 N N . LYS A 1 330 ? -20.536 54.105 -79.666 1.00 53.34 330 LYS A N 1
ATOM 2703 C CA . LYS A 1 330 ? -20.687 54.249 -78.208 1.00 53.34 330 LYS A CA 1
ATOM 2704 C C . LYS A 1 330 ? -21.048 52.909 -77.567 1.00 53.34 330 LYS A C 1
ATOM 2706 O O . LYS A 1 330 ? -20.577 52.626 -76.470 1.00 53.34 330 LYS A O 1
ATOM 2711 N N . GLU A 1 331 ? -21.808 52.067 -78.267 1.00 51.09 331 GLU A N 1
ATOM 2712 C CA . GLU A 1 331 ? -22.224 50.762 -77.764 1.00 51.09 331 GLU A CA 1
ATOM 2713 C C . GLU A 1 331 ? -21.072 49.744 -77.717 1.00 51.09 331 GLU A C 1
ATOM 2715 O O . GLU A 1 331 ? -20.942 49.032 -76.725 1.00 51.09 331 GLU A O 1
ATOM 2720 N N . ASN A 1 332 ? -20.180 49.706 -78.716 1.00 56.62 332 ASN A N 1
ATOM 2721 C CA . ASN A 1 332 ? -19.027 48.789 -78.712 1.00 56.62 332 ASN A CA 1
ATOM 2722 C C . ASN A 1 332 ? -17.940 49.186 -77.698 1.00 56.62 332 ASN A C 1
ATOM 2724 O O . ASN A 1 332 ? -17.457 48.326 -76.963 1.00 56.62 332 ASN A O 1
ATOM 2728 N N . VAL A 1 333 ? -17.621 50.480 -77.571 1.00 60.31 333 VAL A N 1
ATOM 2729 C CA . VAL A 1 333 ? -16.672 50.965 -76.546 1.00 60.31 333 VAL A CA 1
ATOM 2730 C C . VAL A 1 333 ? -17.255 50.790 -75.138 1.00 60.31 333 VAL A C 1
ATOM 2732 O O . VAL A 1 333 ? -16.540 50.418 -74.205 1.00 60.31 333 VAL A O 1
ATOM 2735 N N . ALA A 1 334 ? -18.568 50.987 -74.969 1.00 58.22 334 ALA A N 1
ATOM 2736 C CA . ALA A 1 334 ? -19.246 50.669 -73.716 1.00 58.22 334 ALA A CA 1
ATOM 2737 C C . ALA A 1 334 ? -19.218 49.160 -73.422 1.00 58.22 334 ALA A C 1
ATOM 2739 O O . ALA A 1 334 ? -18.934 48.784 -72.287 1.00 58.22 334 ALA A O 1
ATOM 2740 N N . LYS A 1 335 ? -19.434 48.288 -74.418 1.00 64.19 335 LYS A N 1
ATOM 2741 C CA . LYS A 1 335 ? -19.356 46.822 -74.266 1.00 64.19 335 LYS A CA 1
ATOM 2742 C C . LYS A 1 335 ? -17.955 46.356 -73.855 1.00 64.19 335 LYS A C 1
ATOM 2744 O O . LYS A 1 335 ? -17.849 45.545 -72.934 1.00 64.19 335 LYS A O 1
ATOM 2749 N N . GLU A 1 336 ? -16.892 46.893 -74.453 1.00 64.62 336 GLU A N 1
ATOM 2750 C CA . GLU A 1 336 ? -15.505 46.590 -74.058 1.00 64.62 336 GLU A CA 1
ATOM 2751 C C . GLU A 1 336 ? -15.152 47.139 -72.669 1.00 64.62 336 GLU A C 1
ATOM 2753 O O . GLU A 1 336 ? -14.578 46.416 -71.852 1.00 64.62 336 GLU A O 1
ATOM 2758 N N . SER A 1 337 ? -15.571 48.365 -72.335 1.00 62.25 337 SER A N 1
ATOM 2759 C CA . SER A 1 337 ? -15.386 48.931 -70.990 1.00 62.25 337 SER A CA 1
ATOM 2760 C C . SER A 1 337 ? -16.135 48.128 -69.919 1.00 62.25 337 SER A C 1
ATOM 2762 O O . SER A 1 337 ? -15.596 47.866 -68.842 1.00 62.25 337 SER A O 1
ATOM 2764 N N . ILE A 1 338 ? -17.358 47.677 -70.215 1.00 68.94 338 ILE A N 1
ATOM 2765 C CA . ILE A 1 338 ? -18.146 46.807 -69.333 1.00 68.94 338 ILE A CA 1
ATOM 2766 C C . ILE A 1 338 ? -17.467 45.440 -69.182 1.00 68.94 338 ILE A C 1
ATOM 2768 O O . ILE A 1 338 ? -17.432 44.909 -68.073 1.00 68.94 338 ILE A O 1
ATOM 2772 N N . ARG A 1 339 ? -16.890 44.877 -70.252 1.00 67.12 339 ARG A N 1
ATOM 2773 C CA . ARG A 1 339 ? -16.156 43.602 -70.199 1.00 67.12 339 ARG A CA 1
ATOM 2774 C C . ARG A 1 339 ? -14.886 43.712 -69.346 1.00 67.12 339 ARG A C 1
ATOM 2776 O O . ARG A 1 339 ? -14.684 42.878 -68.472 1.00 67.12 339 ARG A O 1
ATOM 2783 N N . SER A 1 340 ? -14.095 44.770 -69.524 1.00 69.75 340 SER A N 1
ATOM 2784 C CA . SER A 1 340 ? -12.903 45.049 -68.706 1.00 69.75 340 SER A CA 1
ATOM 2785 C C . SER A 1 340 ? -13.251 45.276 -67.228 1.00 69.75 340 SER A C 1
ATOM 2787 O O . SER A 1 340 ? -12.627 44.691 -66.342 1.00 69.75 340 SER A O 1
ATOM 2789 N N . LYS A 1 341 ? -14.308 46.049 -66.937 1.00 71.25 341 LYS A N 1
ATOM 2790 C CA . LYS A 1 341 ? -14.801 46.233 -65.562 1.00 71.25 341 LYS A CA 1
ATOM 2791 C C . LYS A 1 341 ? -15.303 44.926 -64.948 1.00 71.25 341 LYS A C 1
ATOM 2793 O O . LYS A 1 341 ? -15.050 44.696 -63.769 1.00 71.25 341 LYS A O 1
ATOM 2798 N N . LYS A 1 342 ? -15.970 44.060 -65.722 1.00 72.62 342 LYS A N 1
ATOM 2799 C CA . LYS A 1 342 ? -16.375 42.721 -65.262 1.00 72.62 342 LYS A CA 1
ATOM 2800 C C . LYS A 1 342 ? -15.171 41.855 -64.901 1.00 72.62 342 LYS A C 1
ATOM 2802 O O . LYS A 1 342 ? -15.207 41.213 -63.858 1.00 72.62 342 LYS A O 1
ATOM 2807 N N . GLU A 1 343 ? -14.112 41.874 -65.705 1.00 71.00 343 GLU A N 1
ATOM 2808 C CA . GLU A 1 343 ? -12.909 41.083 -65.425 1.00 71.00 343 GLU A CA 1
ATOM 2809 C C . GLU A 1 343 ? -12.155 41.599 -64.189 1.00 71.00 343 GLU A C 1
ATOM 2811 O O . GLU A 1 343 ? -11.781 40.822 -63.315 1.00 71.00 343 GLU A O 1
ATOM 2816 N N . CYS A 1 344 ? -12.038 42.921 -64.031 1.00 74.69 344 CYS A N 1
ATOM 2817 C CA . CYS A 1 344 ? -11.453 43.527 -62.831 1.00 74.69 344 CYS A CA 1
ATOM 2818 C C . CYS A 1 344 ? -12.259 43.196 -61.559 1.00 74.69 344 CYS A C 1
ATOM 2820 O O . CYS A 1 344 ? -11.690 42.816 -60.534 1.00 74.69 344 CYS A O 1
ATOM 2822 N N . LEU A 1 345 ? -13.594 43.267 -61.630 1.00 78.25 345 LEU A N 1
ATOM 2823 C CA . LEU A 1 345 ? -14.465 42.864 -60.523 1.00 78.25 345 LEU A CA 1
ATOM 2824 C C . LEU A 1 345 ? -14.332 41.372 -60.199 1.00 78.25 345 LEU A C 1
ATOM 2826 O O . LEU A 1 345 ? -14.363 41.008 -59.028 1.00 78.25 345 LEU A O 1
ATOM 2830 N N . ARG A 1 346 ? -14.140 40.516 -61.207 1.00 81.25 346 ARG A N 1
ATOM 2831 C CA . ARG A 1 346 ? -13.928 39.077 -61.016 1.00 81.25 346 ARG A CA 1
ATOM 2832 C C . ARG A 1 346 ? -12.621 38.790 -60.276 1.00 81.25 346 ARG A C 1
ATOM 2834 O O . ARG A 1 346 ? -12.637 38.015 -59.324 1.00 81.25 346 ARG A O 1
ATOM 2841 N N . ILE A 1 347 ? -11.519 39.435 -60.663 1.00 78.56 347 ILE A N 1
ATOM 2842 C CA . ILE A 1 347 ? -10.228 39.301 -59.967 1.00 78.56 347 ILE A CA 1
ATOM 2843 C C . ILE A 1 347 ? -10.347 39.800 -58.522 1.00 78.56 347 ILE A C 1
ATOM 2845 O O . ILE A 1 347 ? -9.886 39.131 -57.600 1.00 78.56 347 ILE A O 1
ATOM 2849 N N . LYS A 1 348 ? -11.024 40.935 -58.302 1.00 82.38 348 LYS A N 1
ATOM 2850 C CA . LYS A 1 348 ? -11.253 41.467 -56.952 1.00 82.38 348 LYS A CA 1
ATOM 2851 C C . LYS A 1 348 ? -12.084 40.513 -56.088 1.00 82.38 348 LYS A C 1
ATOM 2853 O O . LYS A 1 348 ? -11.732 40.285 -54.937 1.00 82.38 348 LYS A O 1
ATOM 2858 N N . LEU A 1 349 ? -13.135 39.918 -56.653 1.00 84.50 349 LEU A N 1
ATOM 2859 C CA . LEU A 1 349 ? -13.969 38.937 -55.960 1.00 84.50 349 LEU A CA 1
ATOM 2860 C C . LEU A 1 349 ? -13.172 37.676 -55.590 1.00 84.50 349 LEU A C 1
ATOM 2862 O O . LEU A 1 349 ? -13.301 37.187 -54.473 1.00 84.50 349 LEU A O 1
ATOM 2866 N N . MET A 1 350 ? -12.325 37.178 -56.497 1.00 81.94 350 MET A N 1
ATOM 2867 C CA . MET A 1 350 ? -11.447 36.029 -56.236 1.00 81.94 350 MET A CA 1
ATOM 2868 C C . MET A 1 350 ? -10.468 36.329 -55.091 1.00 81.94 350 MET A C 1
ATOM 2870 O O . MET A 1 350 ? -10.346 35.530 -54.168 1.00 81.94 350 MET A O 1
ATOM 2874 N N . ALA A 1 351 ? -9.835 37.507 -55.099 1.00 77.62 351 ALA A N 1
ATOM 2875 C CA . ALA A 1 351 ? -8.926 37.927 -54.033 1.00 77.62 351 ALA A CA 1
ATOM 2876 C C . ALA A 1 351 ? -9.644 38.105 -52.679 1.00 77.62 351 ALA A C 1
ATOM 2878 O O . ALA A 1 351 ? -9.103 37.740 -51.636 1.00 77.62 351 ALA A O 1
ATOM 2879 N N . GLU A 1 352 ? -10.873 38.632 -52.675 1.00 82.06 352 GLU A N 1
ATOM 2880 C CA . GLU A 1 352 ? -11.692 38.743 -51.461 1.00 82.06 352 GLU A CA 1
ATOM 2881 C C . GLU A 1 352 ? -12.132 37.369 -50.930 1.00 82.06 352 GLU A C 1
ATOM 2883 O O . GLU A 1 352 ? -12.111 37.153 -49.715 1.00 82.06 352 GLU A O 1
ATOM 2888 N N . GLN A 1 353 ? -12.465 36.420 -51.811 1.00 83.81 353 GLN A N 1
ATOM 2889 C CA . GLN A 1 353 ? -12.761 35.034 -51.431 1.00 83.81 353 GLN A CA 1
ATOM 2890 C C . GLN A 1 353 ? -11.538 34.341 -50.821 1.00 83.81 353 GLN A C 1
ATOM 2892 O O . GLN A 1 353 ? -11.648 33.725 -49.760 1.00 83.81 353 GLN A O 1
ATOM 2897 N N . GLU A 1 354 ? -10.366 34.483 -51.438 1.00 83.50 354 GLU A N 1
ATOM 2898 C CA . GLU A 1 354 ? -9.121 33.882 -50.954 1.00 83.50 354 GLU A CA 1
ATOM 2899 C C . GLU A 1 354 ? -8.680 34.488 -49.609 1.00 83.50 354 GLU A C 1
ATOM 2901 O O . GLU A 1 354 ? -8.356 33.766 -48.665 1.00 83.50 354 GLU A O 1
ATOM 2906 N N . ALA A 1 355 ? -8.795 35.812 -49.450 1.00 84.50 355 ALA A N 1
ATOM 2907 C CA . ALA A 1 355 ? -8.593 36.477 -48.162 1.00 84.50 355 ALA A CA 1
ATOM 2908 C C . ALA A 1 355 ? -9.595 36.003 -47.090 1.00 84.50 355 ALA A C 1
ATOM 2910 O O . ALA A 1 355 ? -9.243 35.898 -45.911 1.00 84.50 355 ALA A O 1
ATOM 2911 N N . GLY A 1 356 ? -10.837 35.699 -47.483 1.00 85.75 356 GLY A N 1
ATOM 2912 C CA . GLY A 1 356 ? -11.847 35.089 -46.618 1.00 85.75 356 GLY A CA 1
ATOM 2913 C C . GLY A 1 356 ? -11.433 33.703 -46.120 1.00 85.75 356 GLY A C 1
ATOM 2914 O O . GLY A 1 356 ? -11.493 33.446 -44.916 1.00 85.75 356 GLY A O 1
ATOM 2915 N N . LEU A 1 357 ? -10.939 32.847 -47.018 1.00 88.75 357 LEU A N 1
ATOM 2916 C CA . LEU A 1 357 ? -10.435 31.512 -46.680 1.00 88.75 357 LEU A CA 1
ATOM 2917 C C . LEU A 1 357 ? -9.235 31.583 -45.728 1.00 88.75 357 LEU A C 1
ATOM 2919 O O . LEU A 1 357 ? -9.215 30.880 -44.717 1.00 88.75 357 LEU A O 1
ATOM 2923 N N . PHE A 1 358 ? -8.279 32.485 -45.970 1.00 87.19 358 PHE A N 1
ATOM 2924 C CA . PHE A 1 358 ? -7.144 32.670 -45.060 1.00 87.19 358 PHE A CA 1
ATOM 2925 C C . PHE A 1 358 ? -7.570 33.168 -43.676 1.00 87.19 358 PHE A C 1
ATOM 2927 O O . PHE A 1 358 ? -7.037 32.708 -42.666 1.00 87.19 358 PHE A O 1
ATOM 2934 N N . ARG A 1 359 ? -8.562 34.065 -43.592 1.00 89.56 359 ARG A N 1
ATOM 2935 C CA . ARG A 1 359 ? -9.118 34.495 -42.297 1.00 89.56 359 ARG A CA 1
ATOM 2936 C C . ARG A 1 359 ? -9.799 33.347 -41.557 1.00 89.56 359 ARG A C 1
ATOM 2938 O O . ARG A 1 359 ? -9.619 33.238 -40.346 1.00 89.56 359 ARG A O 1
ATOM 2945 N N . GLN A 1 360 ? -10.537 32.489 -42.260 1.00 88.56 360 GLN A N 1
ATOM 2946 C CA . GLN A 1 360 ? -11.158 31.302 -41.665 1.00 88.56 360 GLN A CA 1
ATOM 2947 C C . GLN A 1 360 ? -10.108 30.307 -41.157 1.00 88.56 360 GLN A C 1
ATOM 2949 O O . GLN A 1 360 ? -10.204 29.856 -40.017 1.00 88.56 360 GLN A O 1
ATOM 2954 N N . GLN A 1 361 ? -9.069 30.025 -41.947 1.00 88.19 361 GLN A N 1
ATOM 2955 C CA . GLN A 1 361 ? -7.960 29.164 -41.521 1.00 88.19 361 GLN A CA 1
ATOM 2956 C C . GLN A 1 361 ? -7.223 29.738 -40.306 1.00 88.19 361 GLN A C 1
ATOM 2958 O O . GLN A 1 361 ? -6.943 29.010 -39.355 1.00 88.19 361 GLN A O 1
ATOM 2963 N N . LEU A 1 362 ? -6.959 31.048 -40.289 1.00 90.25 362 LEU A N 1
ATOM 2964 C CA . LEU A 1 362 ? -6.330 31.714 -39.148 1.00 90.25 362 LEU A CA 1
ATOM 2965 C C . LEU A 1 362 ? -7.190 31.607 -37.880 1.00 90.25 362 LEU A C 1
ATOM 2967 O O . LEU A 1 362 ? -6.657 31.383 -36.792 1.00 90.25 362 LEU A O 1
ATOM 2971 N N . LEU A 1 363 ? -8.511 31.760 -38.005 1.00 93.31 363 LEU A N 1
ATOM 2972 C CA . LEU A 1 363 ? -9.439 31.607 -36.886 1.00 93.31 363 LEU A CA 1
ATOM 2973 C C . LEU A 1 363 ? -9.427 30.169 -36.346 1.00 93.31 363 LEU A C 1
ATOM 2975 O O . LEU A 1 363 ? -9.313 29.979 -35.136 1.00 93.31 363 LEU A O 1
ATOM 2979 N N . ALA A 1 364 ? -9.481 29.173 -37.235 1.00 89.94 364 ALA A N 1
ATOM 2980 C CA . ALA A 1 364 ? -9.442 27.760 -36.866 1.00 89.94 364 ALA A CA 1
ATOM 2981 C C . ALA A 1 364 ? -8.135 27.393 -36.144 1.00 89.94 364 ALA A C 1
ATOM 2983 O O . ALA A 1 364 ? -8.167 26.751 -35.096 1.00 89.94 364 ALA A O 1
ATOM 2984 N N . LEU A 1 365 ? -6.988 27.873 -36.639 1.00 89.75 365 LEU A N 1
ATOM 2985 C CA . LEU A 1 365 ? -5.691 27.666 -35.988 1.00 89.75 365 LEU A CA 1
ATOM 2986 C C . LEU A 1 365 ? -5.627 28.318 -34.602 1.00 89.75 365 LEU A C 1
ATOM 2988 O O . LEU A 1 365 ? -5.099 27.719 -33.669 1.00 89.75 365 LEU A O 1
ATOM 2992 N N . ARG A 1 366 ? -6.195 29.519 -34.433 1.00 92.94 366 ARG A N 1
ATOM 2993 C CA . ARG A 1 366 ? -6.276 30.176 -33.117 1.00 92.94 366 ARG A CA 1
ATOM 2994 C C . ARG A 1 366 ? -7.152 29.401 -32.135 1.00 92.94 366 ARG A C 1
ATOM 2996 O O . ARG A 1 366 ? -6.782 29.286 -30.971 1.00 92.94 366 ARG A O 1
ATOM 3003 N N . GLN A 1 367 ? -8.281 28.863 -32.592 1.00 92.56 367 GLN A N 1
ATOM 3004 C CA . GLN A 1 367 ? -9.152 28.030 -31.760 1.00 92.56 367 GLN A CA 1
ATOM 3005 C C . GLN A 1 367 ? -8.459 26.725 -31.351 1.00 92.56 367 GLN A C 1
ATOM 3007 O O . GLN A 1 367 ? -8.472 26.386 -30.171 1.00 92.56 367 GLN A O 1
ATOM 3012 N N . ALA A 1 368 ? -7.792 26.049 -32.291 1.00 89.81 368 ALA A N 1
ATOM 3013 C CA . ALA A 1 368 ? -7.029 24.832 -32.016 1.00 89.81 368 ALA A CA 1
ATOM 3014 C C . ALA A 1 368 ? -5.863 25.079 -31.040 1.00 89.81 368 ALA A C 1
ATOM 3016 O O . ALA A 1 368 ? -5.608 24.275 -30.143 1.00 89.81 368 ALA A O 1
ATOM 3017 N N . LEU A 1 369 ? -5.176 26.219 -31.173 1.00 90.88 369 LEU A N 1
ATOM 3018 C CA . LEU A 1 369 ? -4.132 26.625 -30.233 1.00 90.88 369 LEU A CA 1
ATOM 3019 C C . LEU A 1 369 ? -4.706 26.854 -28.828 1.00 90.88 369 LEU A C 1
ATOM 3021 O O . LEU A 1 369 ? -4.140 26.364 -27.854 1.00 90.88 369 LEU A O 1
ATOM 3025 N N . ALA A 1 370 ? -5.839 27.552 -28.719 1.00 93.12 370 ALA A N 1
ATOM 3026 C CA . ALA A 1 370 ? -6.492 27.803 -27.436 1.00 93.12 370 ALA A CA 1
ATOM 3027 C C . ALA A 1 370 ? -6.960 26.502 -26.758 1.00 93.12 370 ALA A C 1
ATOM 3029 O O . ALA A 1 370 ? -6.766 26.343 -25.552 1.00 93.12 370 ALA A O 1
ATOM 3030 N N . SER A 1 371 ? -7.517 25.545 -27.513 1.00 91.12 371 SER A N 1
ATOM 3031 C CA . SER A 1 371 ? -7.891 24.235 -26.961 1.00 91.12 371 SER A CA 1
ATOM 3032 C C . SER A 1 371 ? -6.672 23.448 -26.480 1.00 91.12 371 SER A C 1
ATOM 3034 O O . SER A 1 371 ? -6.682 22.938 -25.363 1.00 91.12 371 SER A O 1
ATOM 3036 N N . ALA A 1 372 ? -5.586 23.423 -27.260 1.00 87.69 372 ALA A N 1
ATOM 3037 C CA . ALA A 1 372 ? -4.355 22.737 -26.870 1.00 87.69 372 ALA A CA 1
ATOM 3038 C C . ALA A 1 372 ? -3.710 23.360 -25.618 1.00 87.69 372 ALA A C 1
ATOM 3040 O O . ALA A 1 372 ? -3.205 22.648 -24.750 1.00 87.69 372 ALA A O 1
ATOM 3041 N N . GLN A 1 373 ? -3.750 24.689 -25.487 1.00 91.62 373 GLN A N 1
ATOM 3042 C CA . GLN A 1 373 ? -3.285 25.386 -24.285 1.00 91.62 373 GLN A CA 1
ATOM 3043 C C . GLN A 1 373 ? -4.138 25.043 -23.057 1.00 91.62 373 GLN A C 1
ATOM 3045 O O . GLN A 1 373 ? -3.586 24.799 -21.984 1.00 91.62 373 GLN A O 1
ATOM 3050 N N . ALA A 1 374 ? -5.464 24.976 -23.208 1.00 93.75 374 ALA A N 1
ATOM 3051 C CA . ALA A 1 374 ? -6.366 24.601 -22.122 1.00 93.75 374 ALA A CA 1
ATOM 3052 C C . ALA A 1 374 ? -6.147 23.151 -21.660 1.00 93.75 374 ALA A C 1
ATOM 3054 O O . ALA A 1 374 ? -6.132 22.884 -20.458 1.00 93.75 374 ALA A O 1
ATOM 3055 N N . ASP A 1 375 ? -5.941 22.218 -22.588 1.00 91.38 375 ASP A N 1
ATOM 3056 C CA . ASP A 1 375 ? -5.684 20.819 -22.244 1.00 91.38 375 ASP A CA 1
ATOM 3057 C C . ASP A 1 375 ? -4.310 20.634 -21.590 1.00 91.38 375 ASP A C 1
ATOM 3059 O O . ASP A 1 375 ? -4.211 19.946 -20.573 1.00 91.38 375 ASP A O 1
ATOM 3063 N N . ASN A 1 376 ? -3.279 21.342 -22.061 1.00 85.94 376 ASN A N 1
ATOM 3064 C CA . ASN A 1 376 ? -1.981 21.385 -21.382 1.00 85.94 376 ASN A CA 1
ATOM 3065 C C . ASN A 1 376 ? -2.087 21.934 -19.951 1.00 85.94 376 ASN A C 1
ATOM 3067 O O . ASN A 1 376 ? -1.467 21.389 -19.039 1.00 85.94 376 ASN A O 1
ATOM 3071 N N . ALA A 1 377 ? -2.889 22.978 -19.725 1.00 92.75 377 ALA A N 1
ATOM 3072 C CA . ALA A 1 377 ? -3.108 23.518 -18.383 1.00 92.75 377 ALA A CA 1
ATOM 3073 C C . ALA A 1 377 ? -3.792 22.499 -17.452 1.00 92.75 377 ALA A C 1
ATOM 3075 O O . ALA A 1 377 ? -3.393 22.359 -16.296 1.00 92.75 377 ALA A O 1
ATOM 3076 N N . LYS A 1 378 ? -4.778 21.738 -17.951 1.00 93.25 378 LYS A N 1
ATOM 3077 C CA . LYS A 1 378 ? -5.417 20.652 -17.185 1.00 93.25 378 LYS A CA 1
ATOM 3078 C C . LYS A 1 378 ? -4.436 19.528 -16.857 1.00 93.25 378 LYS A C 1
ATOM 3080 O O . LYS A 1 378 ? -4.467 19.014 -15.744 1.00 93.25 378 LYS A O 1
ATOM 3085 N N . MET A 1 379 ? -3.589 19.143 -17.813 1.00 89.56 379 MET A N 1
ATOM 3086 C CA . MET A 1 379 ? -2.580 18.101 -17.608 1.00 89.56 379 MET A CA 1
ATOM 3087 C C . MET A 1 379 ? -1.557 18.515 -16.554 1.00 89.56 379 MET A C 1
ATOM 3089 O O . MET A 1 379 ? -1.293 17.732 -15.647 1.00 89.56 379 MET A O 1
ATOM 3093 N N . ARG A 1 380 ? -1.064 19.761 -16.609 1.00 89.81 380 ARG A N 1
ATOM 3094 C CA . ARG A 1 380 ? -0.192 20.313 -15.559 1.00 89.81 380 ARG A CA 1
ATOM 3095 C C . ARG A 1 380 ? -0.858 20.263 -14.191 1.00 89.81 380 ARG A C 1
ATOM 3097 O O . ARG A 1 380 ? -0.268 19.740 -13.261 1.00 89.81 380 ARG A O 1
ATOM 3104 N N . LYS A 1 381 ? -2.120 20.689 -14.096 1.00 92.94 381 LYS A N 1
ATOM 3105 C CA . LYS A 1 381 ? -2.858 20.633 -12.831 1.00 92.94 381 LYS A CA 1
ATOM 3106 C C . LYS A 1 381 ? -2.977 19.205 -12.281 1.00 92.94 381 LYS A C 1
ATOM 3108 O O . LYS A 1 381 ? -2.726 18.998 -11.106 1.00 92.94 381 LYS A O 1
ATOM 3113 N N . ARG A 1 382 ? -3.303 18.214 -13.122 1.00 91.50 382 ARG A N 1
ATOM 3114 C CA . ARG A 1 382 ? -3.346 16.800 -12.693 1.00 91.50 382 ARG A CA 1
ATOM 3115 C C . ARG A 1 382 ? -1.991 16.303 -12.204 1.00 91.50 382 ARG A C 1
ATOM 3117 O O . ARG A 1 382 ? -1.945 15.535 -11.253 1.00 91.50 382 ARG A O 1
ATOM 3124 N N . GLN A 1 383 ? -0.915 16.713 -12.868 1.00 85.69 383 GLN A N 1
ATOM 3125 C CA . GLN A 1 383 ? 0.437 16.357 -12.463 1.00 85.69 383 GLN A CA 1
ATOM 3126 C C . GLN A 1 383 ? 0.782 16.977 -11.103 1.00 85.69 383 GLN A C 1
ATOM 3128 O O . GLN A 1 383 ? 1.297 16.274 -10.241 1.00 85.69 383 GLN A O 1
ATOM 3133 N N . ASP A 1 384 ? 0.440 18.247 -10.884 1.00 90.00 384 ASP A N 1
ATOM 3134 C CA . ASP A 1 384 ? 0.640 18.926 -9.600 1.00 90.00 384 ASP A CA 1
ATOM 3135 C C . ASP A 1 384 ? -0.197 18.280 -8.480 1.00 90.00 384 ASP A C 1
ATOM 3137 O O . ASP A 1 384 ? 0.321 18.034 -7.391 1.00 90.00 384 ASP A O 1
ATOM 3141 N N . ASP A 1 385 ? -1.459 17.928 -8.761 1.00 91.06 385 ASP A N 1
ATOM 3142 C CA . ASP A 1 385 ? -2.344 17.226 -7.822 1.00 91.06 385 ASP A CA 1
ATOM 3143 C C . ASP A 1 385 ? -1.763 15.844 -7.449 1.00 91.06 385 ASP A C 1
ATOM 3145 O O . ASP A 1 385 ? -1.684 15.506 -6.269 1.00 91.06 385 ASP A O 1
ATOM 3149 N N . GLN A 1 386 ? -1.274 15.073 -8.432 1.00 88.31 386 GLN A N 1
ATOM 3150 C CA . GLN A 1 386 ? -0.610 13.781 -8.199 1.00 88.31 386 GLN A CA 1
ATOM 3151 C C . GLN A 1 386 ? 0.680 13.924 -7.387 1.00 88.31 386 GLN A C 1
ATOM 3153 O O . GLN A 1 386 ? 0.948 13.110 -6.506 1.00 88.31 386 GLN A O 1
ATOM 3158 N N . VAL A 1 387 ? 1.488 14.951 -7.662 1.00 88.44 387 VAL A N 1
ATOM 3159 C CA . VAL A 1 387 ? 2.706 15.234 -6.890 1.00 88.44 387 VAL A CA 1
ATOM 3160 C C . VAL A 1 387 ? 2.353 15.598 -5.450 1.00 88.44 387 VAL A C 1
ATOM 3162 O O . VAL A 1 387 ? 3.004 15.105 -4.532 1.00 88.44 387 VAL A O 1
ATOM 3165 N N . SER A 1 388 ? 1.312 16.404 -5.234 1.00 87.00 388 SER A N 1
ATOM 3166 C CA . SER A 1 388 ? 0.850 16.770 -3.893 1.00 87.00 388 SER A CA 1
ATOM 3167 C C . SER A 1 388 ? 0.299 15.562 -3.128 1.00 87.00 388 SER A C 1
ATOM 3169 O O . SER A 1 388 ? 0.621 15.380 -1.954 1.00 87.00 388 SER A O 1
ATOM 3171 N N . GLU A 1 389 ? -0.459 14.684 -3.786 1.00 88.25 389 GLU A N 1
ATOM 3172 C CA . GLU A 1 389 ? -0.981 13.448 -3.193 1.00 88.25 389 GLU A CA 1
ATOM 3173 C C . GLU A 1 389 ? 0.156 12.482 -2.821 1.00 88.25 389 GLU A C 1
ATOM 3175 O O . GLU A 1 389 ? 0.207 11.984 -1.694 1.00 88.25 389 GLU A O 1
ATOM 3180 N N . LEU A 1 390 ? 1.138 12.303 -3.712 1.00 82.88 390 LEU A N 1
ATOM 3181 C CA . LEU A 1 390 ? 2.345 11.525 -3.430 1.00 82.88 390 LEU A CA 1
ATOM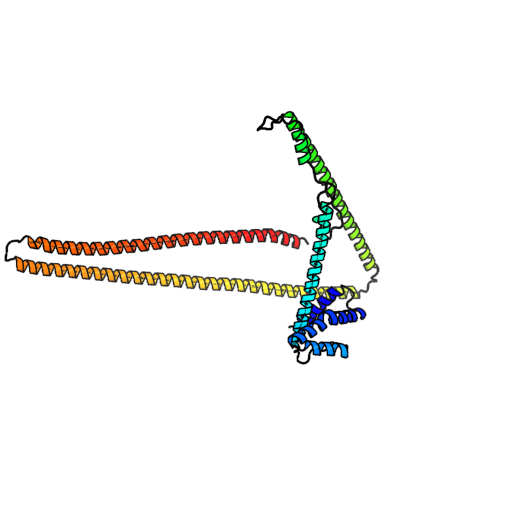 3182 C C . LEU A 1 390 ? 3.159 12.129 -2.284 1.00 82.88 390 LEU A C 1
ATOM 3184 O O . LEU A 1 390 ? 3.590 11.389 -1.407 1.00 82.88 390 LEU A O 1
ATOM 3188 N N . GLN A 1 391 ? 3.337 13.452 -2.235 1.00 82.75 391 GLN A N 1
ATOM 3189 C CA . GLN A 1 391 ? 4.004 14.121 -1.115 1.00 82.75 391 GLN A CA 1
ATOM 3190 C C . GLN A 1 391 ? 3.246 13.911 0.198 1.00 82.75 391 GLN A C 1
ATOM 3192 O O . GLN A 1 391 ? 3.872 13.599 1.203 1.00 82.75 391 GLN A O 1
ATOM 3197 N N . THR A 1 392 ? 1.914 14.008 0.196 1.00 84.44 392 THR A N 1
ATOM 3198 C CA . THR A 1 392 ? 1.083 13.831 1.401 1.00 84.44 392 THR A CA 1
ATOM 3199 C C . THR A 1 392 ? 1.112 12.390 1.915 1.00 84.44 392 THR A C 1
ATOM 3201 O O . THR A 1 392 ? 1.038 12.168 3.119 1.00 84.44 392 THR A O 1
ATOM 3204 N N . LEU A 1 393 ? 1.241 11.403 1.023 1.00 82.12 393 LEU A N 1
ATOM 3205 C CA . LEU A 1 393 ? 1.368 9.991 1.393 1.00 82.12 393 LEU A CA 1
ATOM 3206 C C . LEU A 1 393 ? 2.799 9.617 1.803 1.00 82.12 393 LEU A C 1
ATOM 3208 O O . LEU A 1 393 ? 2.981 8.822 2.723 1.00 82.12 393 LEU A O 1
ATOM 3212 N N . LEU A 1 394 ? 3.813 10.184 1.144 1.00 76.44 394 LEU A N 1
ATOM 3213 C CA . LEU A 1 394 ? 5.218 9.833 1.365 1.00 76.44 394 LEU A CA 1
ATOM 3214 C C . LEU A 1 394 ? 5.860 10.599 2.528 1.00 76.44 394 LEU A C 1
ATOM 3216 O O . LEU A 1 394 ? 6.680 9.999 3.219 1.00 76.44 394 LEU A O 1
ATOM 3220 N N . LEU A 1 395 ? 5.491 11.861 2.802 1.00 75.31 395 LEU A N 1
ATOM 3221 C CA . LEU A 1 395 ? 6.047 12.617 3.941 1.00 75.31 395 LEU A CA 1
ATOM 3222 C C . LEU A 1 395 ? 5.824 11.896 5.281 1.00 75.31 395 LEU A C 1
ATOM 3224 O O . LEU A 1 395 ? 6.800 11.682 5.992 1.00 75.31 395 LEU A O 1
ATOM 3228 N N . PRO A 1 396 ? 4.600 11.444 5.622 1.00 74.75 396 PRO A N 1
ATOM 3229 C CA . PRO A 1 396 ? 4.350 10.761 6.890 1.00 74.75 396 PRO A CA 1
ATOM 3230 C C . PRO A 1 396 ? 5.045 9.399 6.979 1.00 74.75 396 PRO A C 1
ATOM 3232 O O . PRO A 1 396 ? 5.351 8.932 8.074 1.00 74.75 396 PRO A O 1
ATOM 3235 N N . LEU A 1 397 ? 5.279 8.737 5.840 1.00 70.44 397 LEU A N 1
ATOM 3236 C CA . LEU A 1 397 ? 6.018 7.474 5.787 1.00 70.44 397 LEU A CA 1
ATOM 3237 C C . LEU A 1 397 ? 7.522 7.700 5.995 1.00 70.44 397 LEU A C 1
ATOM 3239 O O . LEU A 1 397 ? 8.146 6.945 6.737 1.00 70.44 397 LEU A O 1
ATOM 3243 N N . LEU A 1 398 ? 8.081 8.766 5.415 1.00 66.38 398 LEU A N 1
ATOM 3244 C CA . LEU A 1 398 ? 9.471 9.177 5.627 1.00 66.38 398 LEU A CA 1
ATOM 3245 C C . LEU A 1 398 ? 9.706 9.676 7.059 1.00 66.38 398 LEU A C 1
ATOM 3247 O O . LEU A 1 398 ? 10.666 9.250 7.699 1.00 66.38 398 LEU A O 1
ATOM 3251 N N . GLU A 1 399 ? 8.803 10.491 7.607 1.00 71.06 399 GLU A N 1
ATOM 3252 C CA . GLU A 1 399 ? 8.866 10.962 8.997 1.00 71.06 399 GLU A CA 1
ATOM 3253 C C . GLU A 1 399 ? 8.768 9.805 9.999 1.00 71.06 399 GLU A C 1
ATOM 3255 O O . GLU A 1 399 ? 9.504 9.784 10.983 1.00 71.06 399 GLU A O 1
ATOM 3260 N N . ARG A 1 400 ? 7.935 8.790 9.724 1.00 69.31 400 ARG A N 1
ATOM 3261 C CA . ARG A 1 400 ? 7.881 7.563 10.536 1.00 69.31 400 ARG A CA 1
ATOM 3262 C C . ARG A 1 400 ? 9.138 6.707 10.414 1.00 69.31 400 ARG A C 1
ATOM 3264 O O . ARG A 1 400 ? 9.517 6.083 11.397 1.00 69.31 400 ARG A O 1
ATOM 3271 N N . SER A 1 401 ? 9.785 6.678 9.247 1.00 60.66 401 SER A N 1
ATOM 3272 C CA . SER A 1 401 ? 11.044 5.941 9.060 1.00 60.66 401 SER A CA 1
ATOM 3273 C C . SER A 1 401 ? 12.255 6.621 9.704 1.00 60.66 401 SER A C 1
ATOM 3275 O O . SER A 1 401 ? 13.218 5.942 10.021 1.00 60.66 401 SER A O 1
ATOM 3277 N N . LEU A 1 402 ? 12.201 7.941 9.921 1.00 58.94 402 LEU A N 1
ATOM 3278 C CA . LEU A 1 402 ? 13.247 8.716 10.601 1.00 58.94 402 LEU A CA 1
ATOM 3279 C C . LEU A 1 402 ? 13.080 8.750 12.133 1.00 58.94 402 LEU A C 1
ATOM 3281 O O . LEU A 1 402 ? 13.989 9.190 12.832 1.00 58.94 402 LEU A O 1
ATOM 3285 N N . GLN A 1 403 ? 11.919 8.333 12.651 1.00 53.25 403 GLN A N 1
ATOM 3286 C CA . GLN A 1 403 ? 11.619 8.252 14.090 1.00 53.25 403 GLN A CA 1
ATOM 3287 C C . GLN A 1 403 ? 11.658 6.817 14.652 1.00 53.25 403 GLN A C 1
ATOM 3289 O O . GLN A 1 403 ? 11.478 6.636 15.858 1.00 53.25 403 GLN A O 1
ATOM 3294 N N . SER A 1 404 ? 11.884 5.817 13.796 1.00 43.94 404 SER A N 1
ATOM 3295 C CA . SER A 1 404 ? 12.239 4.438 14.160 1.00 43.94 404 SER A CA 1
ATOM 3296 C C . SER A 1 404 ? 13.735 4.232 13.995 1.00 43.94 404 SER A C 1
ATOM 3298 O O . SER A 1 404 ? 14.229 3.291 14.656 1.00 43.94 404 SER A O 1
#

Sequence (404 aa):
MLWKQLEVLKDHWGQLKLGDQDISSASFHKQYSELYEADILYPSMKAIARQMGKEDEFERLIINSQSILPPKGASEIEIKTQQLQKLLENIEIHMIQEVLRKVNKEMTLVLSEKSKKESTLPTDLWKHQVMKENFSVARPQIVEKFIQKLMENYQDSGPEITFRKDHLEACLLSLGCDVMARERSNFETYSMCYEHVLQHTRQKLCQKEQELEVLQRSQVPPEDHADQVAELSHDMIMEITALRAQLTDLEEENINLKKQIKEEVQEEYEALVQALFMTCLHRKEKLNENWLNLTQKVCELISEVRTEGITNMKELRKKWGSARPDEGIKENVAKESIRSKKECLRIKLMAEQEAGLFRQQLLALRQALASAQADNAKMRKRQDDQVSELQTLLLPLLERSLQS

Foldseek 3Di:
DLVVLLVVLLVVLLCLPVPPDPPPDPVSVVVSVVCCCPQFQQVLQLVVCVVVVNNVVQVVCCVPPVDRDHDPPDDPVSSSVSSSVSSVVSVVVSVVVVVVVVVVVLVVLVVVQVPDPAQWDSCVSVDDPVDPDDAIAHDQCLVVVLVVQQVPAWDCPDVDIDDDPVSVVVSVVVSVVSVVVRVVSVVVRVVVSVVVVVVVVVVVVVVVVVVVVVVVVVDPDDVVVVVVVVVVVVVVVVVVVVVVVVVVVVVVVVVVVVVVVVVVVVVVVVVVVVVVVVVVVVVVVVVVVVVVVVVVVVVVVVVVVVVVVVVVVVVVCVVPVPDDDDPVVVVVVVVVVVVVVVVVVVVVVVVVVVVVVVVVVVVVVVVVVVVVVVVVVVVVVVVVVVVVVCCVVVVVVVVVVVVD

Secondary structure (DSSP, 8-state):
-HHHHHHHHHHHHHHHHH-SS-TT-HHHHHHHHHHHIIIIIHHHHHHHHHHTT-HHHHHHHHHHHSS-PPPTT--HHHHHHHHHHHHHHHHHHHHHHHHHHHHHHHHHHHHHHHH--S-B--GGGG--TT--S----BPP-HHHHHHHHHGGGEEE-SS-EEE-HHHHHHHHHHHHHHHHHHHHHHHHHHHHHHHHHHHHHHHHHHHHHHHHHHHHHH----HHHHHHHHHHHHHHHHHHHHHHHHHHHHHHHHHHHHHHHHHHHHHHHHHHHHHHHHHHHHHHHHHHHHHHHHHHHHHHHHHHHHHHHHHHHHHHHHHHTTS---THHHHHHHHHHHHHHHHHHHHHHHHHHHHHHHHHHHHHHHHHHHHHHHHHHHHHHHHHHHHHHHHHHHHHHHHHHH--

Organism: Marmota monax (NCBI:txid9995)

Radius of gyration: 47.9 Å; chains: 1; bounding box: 88×114×127 Å